Protein AF-0000000085160979 (afdb_homodimer)

Sequence (776 aa):
MARSNGIDQTEKARNAARIIRTIWKNPLISRYEIAERLHLERSTITHQVNRLLELGLITEISEGQAGPAGGRKPIHLAINKDYGYIIGIEMQVEAYSVVAVNLAGEVLQFKTAEKLITSEHFIKDVLEIAFTFAEEMGGTERLIGVGVGMGGIIDSERGIIHYSIPLHLTSPLDFMGAIAERTHIPFLVGNDANCCAWGELAFHKADGLKNFLFTLVQFRSGNVALQEYGGVGVGFGIVIDSKVYTGTNFTAGEFRSAYWTEGNRAQFSIPYEEIITVTRNPHVLERFTRELARNVALFVNTFNLNKVFIGGDIEACNLDVPAIFTEEIRHNWMYPSAPACESTYSTLGEKAVSYGAAGMLLYRIFTSSHLPVDLEGEQDPLVLALHLMARSNGIDQTEKARNAARIIRTIWKNPLISRYEIAERLHLERSTITHQVNRLLELGLITEISEGQAGPAGGRKPIHLAINKDYGYIIGIEMQVEAYSVVAVNLAGEVLQFKTAEKLITSEHFIKDVLEIAFTFAEEMGGTERLIGVGVGMGGIIDSERGIIHYSIPLHLTSPLDFMGAIAERTHIPFLVGNDANCCAWGELAFHKADGLKNFLFTLVQFRSGNVALQEYGGVGVGFGIVIDSKVYTGTNFTAGEFRSAYWTEGNRAQFSIPYEEIITVTRNPHVLERFTRELARNVALFVNTFNLNKVFIGGDIEACNLDVPAIFTEEIRHNWMYPSAPACESTYSTLGEKAVSYGAAGMLLYRIFTSSHLPVDLEGEQDPLVLALHL

Radius of gyration: 28.57 Å; Cα contacts (8 Å, |Δi|>4): 1666; chains: 2; bounding box: 74×73×89 Å

Solvent-accessible surface area (backbone atoms only — not comparable to full-atom values): 39588 Å² total; per-residue (Å²): 114,62,67,60,48,51,53,47,52,50,49,51,11,28,50,43,17,53,50,52,27,50,28,64,64,33,70,62,38,33,70,66,55,50,24,65,74,67,70,46,56,66,69,59,45,51,54,47,51,51,51,36,42,72,71,40,55,31,43,79,43,80,61,77,69,59,47,93,85,62,48,85,58,61,58,16,32,30,63,30,36,78,61,34,32,29,33,5,27,22,54,46,49,57,27,37,34,41,28,35,25,31,73,76,64,48,77,75,46,75,50,72,47,80,42,83,47,45,61,90,47,38,68,61,50,53,51,50,54,52,52,56,50,27,49,77,72,76,38,64,87,43,51,53,34,35,17,34,8,27,68,47,35,31,40,43,87,77,20,32,39,47,31,17,74,74,41,67,32,83,55,68,39,60,49,39,63,60,45,55,77,73,40,86,66,51,64,46,40,33,24,26,31,45,12,33,36,28,20,52,38,35,72,50,54,42,62,92,46,39,37,32,37,26,40,31,32,41,73,34,58,67,81,39,89,54,57,89,62,35,16,66,49,61,34,28,7,40,28,54,81,61,33,81,45,40,46,80,81,27,39,26,20,46,61,40,41,80,64,42,49,92,88,44,82,35,49,38,58,58,47,44,87,55,44,56,41,31,90,80,30,69,68,50,35,50,53,50,50,51,55,51,18,39,53,49,18,42,52,33,48,25,52,24,29,41,34,34,33,38,34,44,54,58,68,78,45,99,60,68,58,41,60,51,34,48,51,32,31,51,70,46,45,88,58,90,64,76,72,73,54,48,54,36,68,46,92,53,47,94,38,28,32,12,48,2,11,25,15,46,54,55,38,47,52,49,62,30,70,47,28,55,79,75,66,89,68,95,68,54,39,66,51,53,22,70,75,101,114,62,67,60,47,51,52,46,53,50,50,51,10,30,49,41,16,53,49,52,28,51,28,64,65,34,69,63,38,34,72,66,56,51,24,65,75,68,70,46,56,66,68,58,48,51,55,48,51,49,52,37,42,72,72,40,55,30,42,79,43,78,63,75,70,58,45,93,86,62,48,84,56,60,58,18,32,30,62,30,40,80,61,33,34,29,33,6,27,22,53,47,47,57,28,36,34,38,28,35,25,30,74,76,63,48,77,75,46,76,50,72,48,81,41,82,50,45,59,91,47,36,68,61,50,53,50,50,54,52,51,54,51,28,50,75,74,75,39,64,88,44,51,53,32,36,17,33,7,26,68,47,35,32,41,44,89,76,18,33,39,46,32,16,73,74,42,68,33,82,56,68,38,59,50,39,62,60,45,55,74,73,41,86,66,49,62,45,41,34,24,27,31,44,13,33,37,29,21,52,37,36,73,50,53,41,62,91,48,39,36,34,38,27,41,31,31,41,71,35,60,69,80,40,88,56,56,86,61,34,16,66,48,62,34,29,6,40,28,54,83,60,34,82,45,42,44,80,81,27,40,24,20,45,63,40,42,81,64,41,50,91,89,46,78,35,48,37,58,57,46,45,87,55,44,56,40,30,91,81,30,68,68,51,35,49,55,51,50,51,55,52,19,39,53,47,19,42,51,31,49,26,52,23,30,42,34,35,33,39,32,45,56,59,68,77,45,97,61,68,58,40,60,51,32,48,50,33,32,51,70,45,46,86,59,91,64,77,72,75,53,48,52,38,67,46,90,52,47,94,39,29,31,11,46,1,11,24,16,45,54,55,38,47,52,49,64,31,70,46,28,55,80,73,66,89,67,93,68,53,38,66,49,53,22,69,76,101

Secondary structure (DSSP, 8-state):
-HHHHHHHHHHHHHHHHHHHHHHHHSTTB-HHHHHHHHT--HHHHHHHHHHHHHTTSEEEEE-S---TT-PPPPEEEEE-TTS-EEEEEEE-SSEEEEEEEETT--EEEEEEEE----STTHHHHHHHHHHHHHHHTT-STTEEEEEEEESSEEETTTTEEEEBTTTTB-S-EEHHHHHHTT-SS-EEEEEHHHHHHHHHHHHTTTTT-SSEEEEEEEEE-TTSS-GGG-EEEEEEEEEETTEE---SSS-TT----TT--TT-SSSSSS-HHHHTTTTT-HHHHHHHHHHHHHHHHHHHHHTT--EEEEEEGGGGSSS-HHHHHHHHHHHH--SSSPP--EEEE-SSGGGHHHHHHHHHHHHHHHT-S------SSS--HHHHHHT-/-HHHHHHHHHHHHHHHHHHHHHHHHSTTB-HHHHHHHHT--HHHHHHHHHHHHHTTSEEEEE-S---TT-PPPPEEEEE-TTS-EEEEEEE-SSEEEEEEEETT--EEEEEEEE----STTHHHHHHHHHHHHHHHTT-STTEEEEEEEESSEEETTTTEEEEBTTTTB-S-EEHHHHHHTT-SS-EEEEEHHHHHHHHHHHHTTTTT-SSEEEEEEEEE-TTSS-GGG-EEEEEEEEEETTEEE--SSS-TT----TT--TT-SSSSSS-HHHHTTTTT-HHHHHHHHHHHHHHHHHHHHHTT--EEEEEEGGGGSSS-HHHHHHHHHHHH--SSSPP--EEEE-SSGGGHHHHHHHHHHHHHHHH-S------SSS--HHHHHHH-

pLDDT: mean 90.29, std 12.33, range [32.66, 98.81]

Foldseek 3Di:
DVVVVVVVLFVLQLVLLLQQLVCLLPPFAALVRSCVVVVHDSVSSVVSVVLCVVLVQKDWDQDDDQDPVNDDGGIGMHGNQVQAWEKFKEDFQFKIKIFIGTLNLDTDDIDIDTDHAAPVCNLVVVVVVVQVVQVVVVGCPRYQAYFYEYAAQADQVQGKGAGHPRRRDPHIDRNQVVNVVPDPGDYTYAYQQQLLLLLVCLNNSVVPAAWEKEKAKEAAACPPPPNLPHAIDIWIFTGHGSDTDLDDRRCHGPAAFPCPDPPASDSYVDHPVLRNCLQVDVVSVVVVLLSVLLRVLCVCQVVVGQEYEYAYPCVPGPDPSQVSSLVNNQVPHDDPDRRRHGYDYDPCYPCSRRSSRSSNLSSQQSNASGFSSPDDDDDNRSSVSSVD/DVVVVVVVLFVLQLLLLLQQLVCLLPPFAALVRSCVVVVHDSVSSVVSVVLCVVLQQKDWDQDDDQDPVRDDGGIGMHGNQVQAWEKFKEDFQFKIKIFIGTLNLHTDDIDIDTDHAAPVCNLVVVVVVVQVVQVVVVGCPRYQAYFYEYAAQADQVQGKGAGHPRRRDPHIDRNQVVNVVPDPGDYTYAYLQQLLLLLVCLNNVVVPPAWEKEKAKEADACPPPPNLPHAIDIWIFTGHGSHTDQDDRRCHGPAAFPCPDPPASDSYVDHPVLRNCLQVDVVSVVVVLLSVLLRVLCVCQVVVGQEYEYAYPCVPGPDPSQVSNLVNNQVPHDDPDRRRHGYDYDPCYPCSRRSSRSSNLSSQQSNASGFSSPDDDDDNRSSVSSVD

Organism: Gracilinema caldarium (strain ATCC 51460 / DSM 7334 / H1) (NCBI:txid744872)

Structure (mmCIF, N/CA/C/O backbone):
data_AF-0000000085160979-model_v1
#
loop_
_entity.id
_entity.type
_entity.pdbx_description
1 polymer 'ROK family protein'
#
loop_
_atom_site.group_PDB
_atom_site.id
_atom_site.type_symbol
_atom_site.label_atom_id
_atom_site.label_alt_id
_atom_site.label_comp_id
_atom_site.label_asym_id
_atom_site.label_entity_id
_atom_site.label_seq_id
_atom_site.pdbx_PDB_ins_code
_atom_site.Cartn_x
_atom_site.Cartn_y
_atom_site.Cartn_z
_atom_site.occupancy
_atom_site.B_iso_or_equiv
_atom_site.auth_seq_id
_atom_site.auth_comp_id
_atom_site.auth_asym_id
_atom_site.auth_atom_id
_atom_site.pdbx_PDB_model_num
ATOM 1 N N . MET A 1 1 ? 37.969 14.5 -11.617 1 32.66 1 MET A N 1
ATOM 2 C CA . MET A 1 1 ? 38 15.031 -10.258 1 32.66 1 MET A CA 1
ATOM 3 C C . MET A 1 1 ? 36.594 15.469 -9.82 1 32.66 1 MET A C 1
ATOM 5 O O . MET A 1 1 ? 36.25 15.406 -8.641 1 32.66 1 MET A O 1
ATOM 9 N N . ALA A 1 2 ? 35.812 15.867 -10.797 1 41.69 2 ALA A N 1
ATOM 10 C CA . ALA A 1 2 ? 34.469 16.422 -10.531 1 41.69 2 ALA A CA 1
ATOM 11 C C . ALA A 1 2 ? 33.469 15.312 -10.227 1 41.69 2 ALA A C 1
ATOM 13 O O . ALA A 1 2 ? 32.656 15.438 -9.305 1 41.69 2 ALA A O 1
ATOM 14 N N . ARG A 1 3 ? 33.531 14.289 -10.977 1 45.62 3 ARG A N 1
ATOM 15 C CA . ARG A 1 3 ? 32.625 13.164 -10.797 1 45.62 3 ARG A CA 1
ATOM 16 C C . ARG A 1 3 ? 32.844 12.477 -9.461 1 45.62 3 ARG A C 1
ATOM 18 O O . ARG A 1 3 ? 31.906 12.062 -8.789 1 45.62 3 ARG A O 1
ATOM 25 N N . SER A 1 4 ? 34.094 12.461 -9.18 1 47.88 4 SER A N 1
ATOM 26 C CA . SER A 1 4 ? 34.469 11.875 -7.898 1 47.88 4 SER A CA 1
ATOM 27 C C . SER A 1 4 ? 33.969 12.734 -6.734 1 47.88 4 SER A C 1
ATOM 29 O O . SER A 1 4 ? 33.5 12.203 -5.73 1 47.88 4 SER A O 1
ATOM 31 N N . ASN A 1 5 ? 33.969 14.078 -6.93 1 50.69 5 ASN A N 1
ATOM 32 C CA . ASN A 1 5 ? 33.531 15.008 -5.906 1 50.69 5 ASN A CA 1
ATOM 33 C C . ASN A 1 5 ? 32 14.945 -5.738 1 50.69 5 ASN A C 1
ATOM 35 O O . ASN A 1 5 ? 31.5 15.008 -4.617 1 50.69 5 ASN A O 1
ATOM 39 N N . GLY A 1 6 ? 31.375 14.82 -6.844 1 53.28 6 GLY A N 1
ATOM 40 C CA . GLY A 1 6 ? 29.922 14.703 -6.848 1 53.28 6 GLY A CA 1
ATOM 41 C C . GLY A 1 6 ? 29.422 13.438 -6.172 1 53.28 6 GLY A C 1
ATOM 42 O O . GLY A 1 6 ? 28.469 13.469 -5.387 1 53.28 6 GLY A O 1
ATOM 43 N N . ILE A 1 7 ? 30.141 12.453 -6.461 1 57.66 7 ILE A N 1
ATOM 44 C CA . ILE A 1 7 ? 29.797 11.164 -5.863 1 57.66 7 ILE A CA 1
ATOM 45 C C . ILE A 1 7 ? 30.047 11.219 -4.355 1 57.66 7 ILE A C 1
ATOM 47 O O . ILE A 1 7 ? 29.234 10.711 -3.572 1 57.66 7 ILE A O 1
ATOM 51 N N . ASP A 1 8 ? 31.078 11.953 -4.031 1 70.56 8 ASP A N 1
ATOM 52 C CA . ASP A 1 8 ? 31.422 12.062 -2.619 1 70.56 8 ASP A CA 1
ATOM 53 C C . ASP A 1 8 ? 30.391 12.883 -1.855 1 70.56 8 ASP A C 1
ATOM 55 O O . ASP A 1 8 ? 29.953 12.492 -0.769 1 70.56 8 ASP A O 1
ATOM 59 N N . GLN A 1 9 ? 29.938 14 -2.445 1 76.31 9 GLN A N 1
ATOM 60 C CA . GLN A 1 9 ? 28.938 14.844 -1.805 1 76.31 9 GLN A CA 1
ATOM 61 C C . GLN A 1 9 ? 27.609 14.109 -1.643 1 76.31 9 GLN A C 1
ATOM 63 O O . GLN A 1 9 ? 26.922 14.258 -0.625 1 76.31 9 GLN A O 1
ATOM 68 N N . THR A 1 10 ? 27.375 13.344 -2.588 1 81.44 10 THR A N 1
ATOM 69 C CA . THR A 1 10 ? 26.125 12.586 -2.557 1 81.44 10 THR A CA 1
ATOM 70 C C . THR A 1 10 ? 26.172 11.531 -1.455 1 81.44 10 THR A C 1
ATOM 72 O O . THR A 1 10 ? 25.188 11.336 -0.738 1 81.44 10 THR A O 1
ATOM 75 N N . GLU A 1 11 ? 27.297 10.984 -1.312 1 86.19 11 GLU A N 1
ATOM 76 C CA . GLU A 1 11 ? 27.453 9.961 -0.276 1 86.19 11 GLU A CA 1
ATOM 77 C C . GLU A 1 11 ? 27.375 10.578 1.118 1 86.19 11 GLU A C 1
ATOM 79 O O . GLU A 1 11 ? 26.766 10 2.025 1 86.19 11 GLU A O 1
ATOM 84 N N . LYS A 1 12 ? 28.016 11.758 1.251 1 88.38 12 LYS A N 1
ATOM 85 C CA . LYS A 1 12 ? 27.953 12.469 2.527 1 88.38 12 LYS A CA 1
ATOM 86 C C . LYS A 1 12 ? 26.531 12.859 2.883 1 88.38 12 LYS A C 1
ATOM 88 O O . LYS A 1 12 ? 26.109 12.711 4.031 1 88.38 12 LYS A O 1
ATOM 93 N N . ALA A 1 13 ? 25.828 13.344 1.899 1 91.44 13 ALA A N 1
ATOM 94 C CA . ALA A 1 13 ? 24.438 13.742 2.111 1 91.44 13 ALA A CA 1
ATOM 95 C C . ALA A 1 13 ? 23.578 12.539 2.494 1 91.44 13 ALA A C 1
ATOM 97 O O . ALA A 1 13 ? 22.688 12.648 3.352 1 91.44 13 ALA A O 1
ATOM 98 N N . ARG A 1 14 ? 23.844 11.477 1.902 1 91.94 14 ARG A N 1
ATOM 99 C CA . ARG A 1 14 ? 23.109 10.258 2.201 1 91.94 14 ARG A CA 1
ATOM 100 C C . ARG A 1 14 ? 23.391 9.773 3.619 1 91.94 14 ARG A C 1
ATOM 102 O O . ARG A 1 14 ? 22.469 9.414 4.355 1 91.94 14 ARG A O 1
ATOM 109 N N . ASN A 1 15 ? 24.625 9.781 3.953 1 92.81 15 ASN A N 1
ATOM 110 C CA . ASN A 1 15 ? 25 9.352 5.293 1 92.81 15 ASN A CA 1
ATOM 111 C C . ASN A 1 15 ? 24.438 10.281 6.363 1 92.81 15 ASN A C 1
ATOM 113 O O . ASN A 1 15 ? 23.938 9.82 7.391 1 92.81 15 ASN A O 1
ATOM 117 N N . ALA A 1 16 ? 24.5 11.578 6.074 1 94.12 16 ALA A N 1
ATOM 118 C CA . ALA A 1 16 ? 23.953 12.555 7.012 1 94.12 16 ALA A CA 1
ATOM 119 C C . ALA A 1 16 ? 22.453 12.312 7.23 1 94.12 16 ALA A C 1
ATOM 121 O O . ALA A 1 16 ? 21.969 12.367 8.367 1 94.12 16 ALA A O 1
ATOM 122 N N . ALA A 1 17 ? 21.797 12.039 6.168 1 94.38 17 ALA A N 1
ATOM 123 C CA . ALA A 1 17 ? 20.359 11.773 6.242 1 94.38 17 ALA A CA 1
ATOM 124 C C . ALA A 1 17 ? 20.062 10.539 7.09 1 94.38 17 ALA A C 1
ATOM 126 O O . ALA A 1 17 ? 19.172 10.555 7.934 1 94.38 17 ALA A O 1
ATOM 127 N N . ARG A 1 18 ? 20.812 9.523 6.926 1 95.44 18 ARG A N 1
ATOM 128 C CA . ARG A 1 18 ? 20.625 8.281 7.68 1 95.44 18 ARG A CA 1
ATOM 129 C C . ARG A 1 18 ? 20.938 8.492 9.156 1 95.44 18 ARG A C 1
ATOM 131 O O . ARG A 1 18 ? 20.234 7.969 10.023 1 95.44 18 ARG A O 1
ATOM 138 N N . ILE A 1 19 ? 21.969 9.219 9.383 1 95.62 19 ILE A N 1
ATOM 139 C CA . ILE A 1 19 ? 22.422 9.438 10.758 1 95.62 19 ILE A CA 1
ATOM 140 C C . ILE A 1 19 ? 21.375 10.266 11.508 1 95.62 19 ILE A C 1
ATOM 142 O O . ILE A 1 19 ? 20.969 9.906 12.617 1 95.62 19 ILE A O 1
ATOM 146 N N . ILE A 1 20 ? 20.938 11.344 10.922 1 94.94 20 ILE A N 1
ATOM 147 C CA . ILE A 1 20 ? 20.016 12.219 11.625 1 94.94 20 ILE A CA 1
ATOM 148 C C . ILE A 1 20 ? 18.688 11.492 11.844 1 94.94 20 ILE A C 1
ATOM 150 O O . ILE A 1 20 ? 18.031 11.688 12.867 1 94.94 20 ILE A O 1
ATOM 154 N N . ARG A 1 21 ? 18.234 10.703 10.898 1 94.5 21 ARG A N 1
ATOM 155 C CA . ARG A 1 21 ? 17.031 9.891 11.062 1 94.5 21 ARG A CA 1
ATOM 156 C C . ARG A 1 21 ? 17.188 8.938 12.242 1 94.5 21 ARG A C 1
ATOM 158 O O . ARG A 1 21 ? 16.25 8.758 13.031 1 94.5 21 ARG A O 1
ATOM 165 N N . THR A 1 22 ? 18.359 8.305 12.328 1 95.25 22 THR A N 1
ATOM 166 C CA . THR A 1 22 ? 18.625 7.375 13.422 1 95.25 22 THR A CA 1
ATOM 167 C C . THR A 1 22 ? 18.562 8.086 14.766 1 95.25 22 THR A C 1
ATOM 169 O O . THR A 1 22 ? 17.984 7.566 15.719 1 95.25 22 THR A O 1
ATOM 172 N N . ILE A 1 23 ? 19.125 9.273 14.805 1 94.75 23 ILE A N 1
ATOM 173 C CA . ILE A 1 23 ? 19.109 10.055 16.031 1 94.75 23 ILE A CA 1
ATOM 174 C C . ILE A 1 23 ? 17.672 10.453 16.375 1 94.75 23 ILE A C 1
ATOM 176 O O . ILE A 1 23 ? 17.25 10.391 17.531 1 94.75 23 ILE A O 1
ATOM 180 N N . TRP A 1 24 ? 16.922 10.859 15.344 1 93.69 24 TRP A N 1
ATOM 181 C CA . TRP A 1 24 ? 15.531 11.258 15.508 1 93.69 24 TRP A CA 1
ATOM 182 C C . TRP A 1 24 ? 14.711 10.117 16.094 1 93.69 24 TRP A C 1
ATOM 184 O O . TRP A 1 24 ? 13.922 10.32 17.016 1 93.69 24 TRP A O 1
ATOM 194 N N . LYS A 1 25 ? 14.898 8.953 15.641 1 92.88 25 LYS A N 1
ATOM 195 C CA . LYS A 1 25 ? 14.125 7.785 16.062 1 92.88 25 LYS A CA 1
ATOM 196 C C . LYS A 1 25 ? 14.586 7.277 17.422 1 92.88 25 LYS A C 1
ATOM 198 O O . LYS A 1 25 ? 13.836 6.586 18.125 1 92.88 25 LYS A O 1
ATOM 203 N N . ASN A 1 26 ? 15.867 7.539 17.719 1 91.88 26 ASN A N 1
ATOM 204 C CA . ASN A 1 26 ? 16.469 7.035 18.953 1 91.88 26 ASN A CA 1
ATOM 205 C C . ASN A 1 26 ? 17.109 8.156 19.75 1 91.88 26 ASN A C 1
ATOM 207 O O . ASN A 1 26 ? 18.344 8.258 19.812 1 91.88 26 ASN A O 1
ATOM 211 N N . PRO A 1 27 ? 16.25 8.805 20.453 1 87.62 27 PRO A N 1
ATOM 212 C CA . PRO A 1 27 ? 16.859 9.867 21.25 1 87.62 27 PRO A CA 1
ATOM 213 C C . PRO A 1 27 ? 17.844 9.328 22.281 1 87.62 27 PRO A C 1
ATOM 215 O O . PRO A 1 27 ? 17.625 8.258 22.859 1 87.62 27 PRO A O 1
ATOM 218 N N . LEU A 1 28 ? 19.031 10.008 22.516 1 89.19 28 LEU A N 1
ATOM 219 C CA . LEU A 1 28 ? 20.078 9.695 23.484 1 89.19 28 LEU A CA 1
ATOM 220 C C . LEU A 1 28 ? 20.938 8.523 23 1 89.19 28 LEU A C 1
ATOM 222 O O . LEU A 1 28 ? 21.438 7.746 23.812 1 89.19 28 LEU A O 1
ATOM 226 N N . ILE A 1 29 ? 21.078 8.391 21.719 1 93.38 29 ILE A N 1
ATOM 227 C CA . ILE A 1 29 ? 21.891 7.348 21.094 1 93.38 29 ILE A CA 1
ATOM 228 C C . ILE A 1 29 ? 23.344 7.805 21.031 1 93.38 29 ILE A C 1
ATOM 230 O O . ILE A 1 29 ? 23.625 8.992 20.875 1 93.38 29 ILE A O 1
ATOM 234 N N . SER A 1 30 ? 24.266 6.848 21.188 1 94 30 SER A N 1
ATOM 235 C CA . SER A 1 30 ? 25.688 7.16 21.125 1 94 30 SER A CA 1
ATOM 236 C C . SER A 1 30 ? 26.219 7.02 19.688 1 94 30 SER A C 1
ATOM 238 O O . SER A 1 30 ? 25.562 6.391 18.844 1 94 30 SER A O 1
ATOM 240 N N . ARG A 1 31 ? 27.406 7.645 19.469 1 94.38 31 ARG A N 1
ATOM 241 C CA . ARG A 1 31 ? 28.078 7.477 18.188 1 94.38 31 ARG A CA 1
ATOM 242 C C . ARG A 1 31 ? 28.328 6.004 17.891 1 94.38 31 ARG A C 1
ATOM 244 O O . ARG A 1 31 ? 28.172 5.562 16.75 1 94.38 31 ARG A O 1
ATOM 251 N N . TYR A 1 32 ? 28.672 5.312 18.922 1 93.12 32 TYR A N 1
ATOM 252 C CA . TYR A 1 32 ? 28.953 3.891 18.781 1 93.12 32 TYR A CA 1
ATOM 253 C C . TYR A 1 32 ? 27.734 3.127 18.312 1 93.12 32 TYR A C 1
ATOM 255 O O . TYR A 1 32 ? 27.797 2.332 17.375 1 93.12 32 TYR A O 1
ATOM 263 N N . GLU A 1 33 ? 26.656 3.361 18.922 1 94.75 33 GLU A N 1
ATOM 264 C CA . GLU A 1 33 ? 25.422 2.682 18.562 1 94.75 33 GLU A CA 1
ATOM 265 C C . GLU A 1 33 ? 24.984 3.021 17.141 1 94.75 33 GLU A C 1
ATOM 267 O O . GLU A 1 33 ? 24.469 2.166 16.422 1 94.75 33 GLU A O 1
ATOM 272 N N . ILE A 1 34 ? 25.125 4.227 16.734 1 96.12 34 ILE A N 1
ATOM 273 C CA . ILE A 1 34 ? 24.766 4.645 15.375 1 96.12 34 ILE A CA 1
ATOM 274 C C . ILE A 1 34 ? 25.609 3.879 14.359 1 96.12 34 ILE A C 1
ATOM 276 O O . ILE A 1 34 ? 25.094 3.387 13.359 1 96.12 34 ILE A O 1
ATOM 280 N N . ALA A 1 35 ? 26.906 3.797 14.617 1 94.69 35 ALA A N 1
ATOM 281 C CA . ALA A 1 35 ? 27.812 3.064 13.742 1 94.69 35 ALA A CA 1
ATOM 282 C C . ALA A 1 35 ? 27.375 1.609 13.594 1 94.69 35 ALA A C 1
ATOM 284 O O . ALA A 1 35 ? 27.375 1.066 12.484 1 94.69 35 ALA A O 1
ATOM 285 N N . GLU A 1 36 ? 27.016 1.03 14.68 1 94.44 36 GLU A N 1
ATOM 286 C CA . GLU A 1 36 ? 26.562 -0.361 14.68 1 94.44 36 GLU A CA 1
ATOM 287 C C . GLU A 1 36 ? 25.281 -0.531 13.875 1 94.44 36 GLU A C 1
ATOM 289 O O . GLU A 1 36 ? 25.156 -1.459 13.078 1 94.44 36 GLU A O 1
ATOM 294 N N . ARG A 1 37 ? 24.375 0.345 14.016 1 94.06 37 ARG A N 1
ATOM 295 C CA . ARG A 1 37 ? 23.062 0.239 13.383 1 94.06 37 ARG A CA 1
ATOM 296 C C . ARG A 1 37 ? 23.156 0.485 11.883 1 94.06 37 ARG A C 1
ATOM 298 O O . ARG A 1 37 ? 22.438 -0.147 11.094 1 94.06 37 ARG A O 1
ATOM 305 N N . LEU A 1 38 ? 23.984 1.373 11.516 1 94.88 38 LEU A N 1
ATOM 306 C CA . LEU A 1 38 ? 24.047 1.769 10.117 1 94.88 38 LEU A CA 1
ATOM 307 C C . LEU A 1 38 ? 25.172 1.021 9.391 1 94.88 38 LEU A C 1
ATOM 309 O O . LEU A 1 38 ? 25.312 1.146 8.172 1 94.88 38 LEU A O 1
ATOM 313 N N . HIS A 1 39 ? 25.969 0.292 10.156 1 92.62 39 HIS A N 1
ATOM 314 C CA . HIS A 1 39 ? 27.109 -0.441 9.594 1 92.62 39 HIS A CA 1
ATOM 315 C C . HIS A 1 39 ? 28.047 0.491 8.836 1 92.62 39 HIS A C 1
ATOM 317 O O . HIS A 1 39 ? 28.406 0.217 7.688 1 92.62 39 HIS A O 1
ATOM 323 N N . LEU A 1 40 ? 28.328 1.589 9.438 1 91.69 40 LEU A N 1
ATOM 324 C CA . LEU A 1 40 ? 29.281 2.562 8.906 1 91.69 40 LEU A CA 1
ATOM 325 C C . LEU A 1 40 ? 30.562 2.57 9.719 1 91.69 40 LEU A C 1
ATOM 327 O O . LEU A 1 40 ? 30.562 2.203 10.898 1 91.69 40 LEU A O 1
ATOM 331 N N . GLU A 1 41 ? 31.594 2.969 9.055 1 92.75 41 GLU A N 1
ATOM 332 C CA . GLU A 1 41 ? 32.875 3.076 9.742 1 92.75 41 GLU A CA 1
ATOM 333 C C . GLU A 1 41 ? 32.844 4.184 10.789 1 92.75 41 GLU A C 1
ATOM 335 O O . GLU A 1 41 ? 32.219 5.227 10.586 1 92.75 41 GLU A O 1
ATOM 340 N N . ARG A 1 42 ? 33.625 3.955 11.883 1 92.06 42 ARG A N 1
ATOM 341 C CA . ARG A 1 42 ? 33.688 4.902 12.992 1 92.06 42 ARG A CA 1
ATOM 342 C C . ARG A 1 42 ? 34.156 6.27 12.523 1 92.06 42 ARG A C 1
ATOM 344 O O . ARG A 1 42 ? 33.656 7.301 12.992 1 92.06 42 ARG A O 1
ATOM 351 N N . SER A 1 43 ? 35.094 6.297 11.664 1 93 43 SER A N 1
ATOM 352 C CA . SER A 1 43 ? 35.625 7.562 11.156 1 93 43 SER A CA 1
ATOM 353 C C . SER A 1 43 ? 34.531 8.352 10.414 1 93 43 SER A C 1
ATOM 355 O O . SER A 1 43 ? 34.438 9.57 10.578 1 93 43 SER A O 1
ATOM 357 N N . THR A 1 44 ? 33.719 7.664 9.625 1 92.69 44 THR A N 1
ATOM 358 C CA . THR A 1 44 ? 32.625 8.281 8.891 1 92.69 44 THR A CA 1
ATOM 359 C C . THR A 1 44 ? 31.578 8.867 9.844 1 92.69 44 THR A C 1
ATOM 361 O O . THR A 1 44 ? 31.125 10 9.664 1 92.69 44 THR A O 1
ATOM 364 N N . ILE A 1 45 ? 31.312 8.102 10.891 1 95.69 45 ILE A N 1
ATOM 365 C CA . ILE A 1 45 ? 30.344 8.547 11.883 1 95.69 45 ILE A CA 1
ATOM 366 C C . ILE A 1 45 ? 30.859 9.797 12.586 1 95.69 45 ILE A C 1
ATOM 368 O O . ILE A 1 45 ? 30.125 10.781 12.742 1 95.69 45 ILE A O 1
ATOM 372 N N . THR A 1 46 ? 32.062 9.734 12.945 1 94.38 46 THR A N 1
ATOM 373 C CA . THR A 1 46 ? 32.656 10.867 13.664 1 94.38 46 THR A CA 1
ATOM 374 C C . THR A 1 46 ? 32.625 12.125 12.805 1 94.38 46 THR A C 1
ATOM 376 O O . THR A 1 46 ? 32.188 13.188 13.266 1 94.38 46 THR A O 1
ATOM 379 N N . HIS A 1 47 ? 32.969 11.992 11.609 1 94.38 47 HIS A N 1
ATOM 380 C CA . HIS A 1 47 ? 33.031 13.141 10.703 1 94.38 47 HIS A CA 1
ATOM 381 C C . HIS A 1 47 ? 31.625 13.695 10.469 1 94.38 47 HIS A C 1
ATOM 383 O O . HIS A 1 47 ? 31.406 14.906 10.531 1 94.38 47 HIS A O 1
ATOM 389 N N . GLN A 1 48 ? 30.719 12.859 10.227 1 95 48 GLN A N 1
ATOM 390 C CA . GLN A 1 48 ? 29.359 13.281 9.891 1 95 48 GLN A CA 1
ATOM 391 C C . GLN A 1 48 ? 28.641 13.844 11.117 1 95 48 GLN A C 1
ATOM 393 O O . GLN A 1 48 ? 27.906 14.836 11.016 1 95 48 GLN A O 1
ATOM 398 N N . VAL A 1 49 ? 28.844 13.227 12.195 1 96.25 49 VAL A N 1
ATOM 399 C CA . VAL A 1 49 ? 28.25 13.719 13.43 1 96.25 49 VAL A CA 1
ATOM 400 C C . VAL A 1 49 ? 28.797 15.102 13.766 1 96.25 49 VAL A C 1
ATOM 402 O O . VAL A 1 49 ? 28.047 16 14.133 1 96.25 49 VAL A O 1
ATOM 405 N N . ASN A 1 50 ? 30.078 15.258 13.617 1 95.88 50 ASN A N 1
ATOM 406 C CA . ASN A 1 50 ? 30.672 16.562 13.875 1 95.88 50 ASN A CA 1
ATOM 407 C C . ASN A 1 50 ? 30.109 17.625 12.945 1 95.88 50 ASN A C 1
ATOM 409 O O . ASN A 1 50 ? 29.891 18.766 13.367 1 95.88 50 ASN A O 1
ATOM 413 N N . ARG A 1 51 ? 29.922 17.25 11.758 1 94.56 51 ARG A N 1
ATOM 414 C CA . ARG A 1 51 ? 29.344 18.188 10.805 1 94.56 51 ARG A CA 1
ATOM 415 C C . ARG A 1 51 ? 27.938 18.594 11.219 1 94.56 51 ARG A C 1
ATOM 417 O O . ARG A 1 51 ? 27.594 19.781 11.172 1 94.56 51 ARG A O 1
ATOM 424 N N . LEU A 1 52 ? 27.125 17.672 11.656 1 95.94 52 LEU A N 1
ATOM 425 C CA . LEU A 1 52 ? 25.766 17.922 12.094 1 95.94 52 LEU A CA 1
ATOM 426 C C . LEU A 1 52 ? 25.75 18.797 13.352 1 95.94 52 LEU A C 1
ATOM 428 O O . LEU A 1 52 ? 24.875 19.641 13.516 1 95.94 52 LEU A O 1
ATOM 432 N N . LEU A 1 53 ? 26.75 18.578 14.188 1 96.06 53 LEU A N 1
ATOM 433 C CA . LEU A 1 53 ? 26.922 19.391 15.383 1 96.06 53 LEU A CA 1
ATOM 434 C C . LEU A 1 53 ? 27.297 20.828 15.023 1 96.06 53 LEU A C 1
ATOM 436 O O . LEU A 1 53 ? 26.734 21.766 15.578 1 96.06 53 LEU A O 1
ATOM 440 N N . GLU A 1 54 ? 28.172 20.938 14.094 1 94.81 54 GLU A N 1
ATOM 441 C CA . GLU A 1 54 ? 28.609 22.266 13.641 1 94.81 54 GLU A CA 1
ATOM 442 C C . GLU A 1 54 ? 27.453 23.062 13.039 1 94.81 54 GLU A C 1
ATOM 444 O O . GLU A 1 54 ? 27.375 24.266 13.227 1 94.81 54 GLU A O 1
ATOM 449 N N . LEU A 1 55 ? 26.609 22.359 12.398 1 93.75 55 LEU A N 1
ATOM 450 C CA . LEU A 1 55 ? 25.469 23 11.75 1 93.75 55 LEU A CA 1
ATOM 451 C C . LEU A 1 55 ? 24.375 23.297 12.758 1 93.75 55 LEU A C 1
ATOM 453 O O . LEU A 1 55 ? 23.406 24 12.445 1 93.75 55 LEU A O 1
ATOM 457 N N . GLY A 1 56 ? 24.469 22.703 13.969 1 95.19 56 GLY A N 1
ATOM 458 C CA . GLY A 1 56 ? 23.484 22.938 15.016 1 95.19 56 GLY A CA 1
ATOM 459 C C . GLY A 1 56 ? 22.25 22.047 14.883 1 95.19 56 GLY A C 1
ATOM 460 O O . GLY A 1 56 ? 21.25 22.266 15.562 1 95.19 56 GLY A O 1
ATOM 461 N N . LEU A 1 57 ? 22.266 21.047 14.055 1 95.75 57 LEU A N 1
ATOM 462 C CA . LEU A 1 57 ? 21.125 20.188 13.805 1 95.75 57 LEU A CA 1
ATOM 463 C C . LEU A 1 57 ? 20.938 19.188 14.945 1 95.75 57 LEU A C 1
ATOM 465 O O . LEU A 1 57 ? 19.812 18.734 15.203 1 95.75 57 LEU A O 1
ATOM 469 N N . ILE A 1 58 ? 22.047 18.797 15.531 1 96.62 58 ILE A N 1
ATOM 470 C CA . ILE A 1 58 ? 22 17.891 16.672 1 96.62 58 ILE A CA 1
ATOM 471 C C . ILE A 1 58 ? 22.797 18.484 17.828 1 96.62 58 ILE A C 1
ATOM 473 O O . ILE A 1 58 ? 23.516 19.469 17.656 1 96.62 58 ILE A O 1
ATOM 477 N N . THR A 1 59 ? 22.625 17.922 19.016 1 95.5 59 THR A N 1
ATOM 478 C CA . THR A 1 59 ? 23.328 18.359 20.219 1 95.5 59 THR A CA 1
ATOM 479 C C . THR A 1 59 ? 23.844 17.156 21.016 1 95.5 59 THR A C 1
ATOM 481 O O . THR A 1 59 ? 23.328 16.031 20.844 1 95.5 59 THR A O 1
ATOM 484 N N . GLU A 1 60 ? 24.828 17.344 21.766 1 94.25 60 GLU A N 1
ATOM 485 C CA . GLU A 1 60 ? 25.359 16.344 22.688 1 94.25 60 GLU A CA 1
ATOM 486 C C . GLU A 1 60 ? 24.75 16.5 24.078 1 94.25 60 GLU A C 1
ATOM 488 O O . GLU A 1 60 ? 24.609 17.625 24.578 1 94.25 60 GLU A O 1
ATOM 493 N N . ILE A 1 61 ? 24.203 15.438 24.516 1 88.44 61 ILE A N 1
ATOM 494 C CA . ILE A 1 61 ? 23.656 15.414 25.875 1 88.44 61 ILE A CA 1
ATOM 495 C C . ILE A 1 61 ? 24.531 14.547 26.766 1 88.44 61 ILE A C 1
ATOM 497 O O . ILE A 1 61 ? 24.781 13.383 26.453 1 88.44 61 ILE A O 1
ATOM 501 N N . SER A 1 62 ? 25.219 15.055 27.719 1 76.44 62 SER A N 1
ATOM 502 C CA . SER A 1 62 ? 26.062 14.32 28.641 1 76.44 62 SER A CA 1
ATOM 503 C C . SER A 1 62 ? 25.266 13.773 29.828 1 76.44 62 SER A C 1
ATOM 505 O O . SER A 1 62 ? 24.547 14.523 30.484 1 76.44 62 SER A O 1
ATOM 507 N N . GLU A 1 63 ? 24.594 12.57 29.594 1 60.06 63 GLU A N 1
ATOM 508 C CA . GLU A 1 63 ? 23.891 12.039 30.766 1 60.06 63 GLU A CA 1
ATOM 509 C C . GLU A 1 63 ? 24.75 11.039 31.531 1 60.06 63 GLU A C 1
ATOM 511 O O . GLU A 1 63 ? 25.453 10.227 30.922 1 60.06 63 GLU A O 1
ATOM 516 N N . GLY A 1 64 ? 24.766 11.195 33.031 1 56.53 64 GLY A N 1
ATOM 517 C CA . GLY A 1 64 ? 25.156 10.242 34.062 1 56.53 64 GLY A CA 1
ATOM 518 C C . GLY A 1 64 ? 26.406 10.672 34.844 1 56.53 64 GLY A C 1
ATOM 519 O O . GLY A 1 64 ? 26.969 11.734 34.562 1 56.53 64 GLY A O 1
ATOM 520 N N . GLN A 1 65 ? 26.438 10.312 36.188 1 51.41 65 GLN A N 1
ATOM 521 C CA . GLN A 1 65 ? 27.547 10.398 37.094 1 51.41 65 GLN A CA 1
ATOM 522 C C . GLN A 1 65 ? 28.734 9.57 36.625 1 51.41 65 GLN A C 1
ATOM 524 O O . GLN A 1 65 ? 28.562 8.586 35.906 1 51.41 65 GLN A O 1
ATOM 529 N N . ALA A 1 66 ? 29.906 10.273 36.719 1 48.66 66 ALA A N 1
ATOM 530 C CA . ALA A 1 66 ? 31.109 9.453 36.5 1 48.66 66 ALA A CA 1
ATOM 531 C C . ALA A 1 66 ? 30.938 8.078 37.125 1 48.66 66 ALA A C 1
ATOM 533 O O . ALA A 1 66 ? 30.391 7.953 38.219 1 48.66 66 ALA A O 1
ATOM 534 N N . GLY A 1 67 ? 30.875 7.113 36.25 1 46.47 67 GLY A N 1
ATOM 535 C CA . GLY A 1 67 ? 30.875 5.832 36.938 1 46.47 67 GLY A CA 1
ATOM 536 C C . GLY A 1 67 ? 31.875 5.785 38.094 1 46.47 67 GLY A C 1
ATOM 537 O O . GLY A 1 67 ? 32.719 6.66 38.219 1 46.47 67 GLY A O 1
ATOM 538 N N . PRO A 1 68 ? 31.625 4.934 39.125 1 47.59 68 PRO A N 1
ATOM 539 C CA . PRO A 1 68 ? 32.562 4.824 40.25 1 47.59 68 PRO A CA 1
ATOM 540 C C . PRO A 1 68 ? 34.031 4.801 39.812 1 47.59 68 PRO A C 1
ATOM 542 O O . PRO A 1 68 ? 34.906 5.121 40.594 1 47.59 68 PRO A O 1
ATOM 545 N N . ALA A 1 69 ? 34.219 4.055 38.719 1 49.75 69 ALA A N 1
ATOM 546 C CA . ALA A 1 69 ? 35.656 3.912 38.375 1 49.75 69 ALA A CA 1
ATOM 547 C C . ALA A 1 69 ? 36.188 5.148 37.656 1 49.75 69 ALA A C 1
ATOM 549 O O . ALA A 1 69 ? 37.344 5.176 37.219 1 49.75 69 ALA A O 1
ATOM 550 N N . GLY A 1 70 ? 35.531 6.195 37.594 1 50.22 70 GLY A N 1
ATOM 551 C CA . GLY A 1 70 ? 36 7.461 37.062 1 50.22 70 GLY A CA 1
ATOM 552 C C . GLY A 1 70 ? 35.875 7.551 35.562 1 50.22 70 GLY A C 1
ATOM 553 O O . GLY A 1 70 ? 36.469 8.43 34.938 1 50.22 70 GLY A O 1
ATOM 554 N N . GLY A 1 71 ? 35.375 6.559 34.844 1 52.53 71 GLY A N 1
ATOM 555 C CA . GLY A 1 71 ? 35.531 6.547 33.406 1 52.53 71 GLY A CA 1
ATOM 556 C C . GLY A 1 71 ? 34.688 7.609 32.719 1 52.53 71 GLY A C 1
ATOM 557 O O . GLY A 1 71 ? 33.875 8.281 33.344 1 52.53 71 GLY A O 1
ATOM 558 N N . ARG A 1 72 ? 35.094 7.984 31.516 1 56.97 72 ARG A N 1
ATOM 559 C CA . ARG A 1 72 ? 34.469 9.016 30.672 1 56.97 72 ARG A CA 1
ATOM 560 C C . ARG A 1 72 ? 32.969 8.805 30.562 1 56.97 72 ARG A C 1
ATOM 562 O O . ARG A 1 72 ? 32.5 7.684 30.328 1 56.97 72 ARG A O 1
ATOM 569 N N . LYS A 1 73 ? 32.125 9.742 30.938 1 63.06 73 LYS A N 1
ATOM 570 C CA . LYS A 1 73 ? 30.672 9.758 30.828 1 63.06 73 LYS A CA 1
ATOM 571 C C . LYS A 1 73 ? 30.234 9.57 29.375 1 63.06 73 LYS A C 1
ATOM 573 O O . LYS A 1 73 ? 30.781 10.203 28.469 1 63.06 73 LYS A O 1
ATOM 578 N N . PRO A 1 74 ? 29.375 8.531 29.047 1 74.88 74 PRO A N 1
ATOM 579 C CA . PRO A 1 74 ? 28.938 8.352 27.656 1 74.88 74 PRO A CA 1
ATOM 580 C C . PRO A 1 74 ? 28.219 9.578 27.094 1 74.88 74 PRO A C 1
ATOM 582 O O . PRO A 1 74 ? 27.469 10.242 27.828 1 74.88 74 PRO A O 1
ATOM 585 N N . ILE A 1 75 ? 28.641 10.125 25.984 1 88.25 75 ILE A N 1
ATOM 586 C CA . ILE A 1 75 ? 28.031 11.25 25.297 1 88.25 75 ILE A CA 1
ATOM 587 C C . ILE A 1 75 ? 26.922 10.742 24.359 1 88.25 75 ILE A C 1
ATOM 589 O O . ILE A 1 75 ? 27.172 9.875 23.516 1 88.25 75 ILE A O 1
ATOM 593 N N . HIS A 1 76 ? 25.656 11.227 24.656 1 94.19 76 HIS A N 1
ATOM 594 C CA . HIS A 1 76 ? 24.531 10.875 23.812 1 94.19 76 HIS A CA 1
ATOM 595 C C . HIS A 1 76 ? 24.172 12.008 22.859 1 94.19 76 HIS A C 1
ATOM 597 O O . HIS A 1 76 ? 24.562 13.156 23.094 1 94.19 76 HIS A O 1
ATOM 603 N N . LEU A 1 77 ? 23.594 11.656 21.75 1 95.62 77 LEU A N 1
ATOM 604 C CA . LEU A 1 77 ? 23.203 12.617 20.734 1 95.62 77 LEU A CA 1
ATOM 605 C C . LEU A 1 77 ? 21.672 12.758 20.672 1 95.62 77 LEU A C 1
ATOM 607 O O . LEU A 1 77 ? 20.953 11.781 20.891 1 95.62 77 LEU A O 1
ATOM 611 N N . ALA A 1 78 ? 21.203 14 20.422 1 95.5 78 ALA A N 1
ATOM 612 C CA . ALA A 1 78 ? 19.781 14.289 20.219 1 95.5 78 ALA A CA 1
ATOM 613 C C . ALA A 1 78 ? 19.594 15.352 19.141 1 95.5 78 ALA A C 1
ATOM 615 O O . ALA A 1 78 ? 20.516 16.109 18.844 1 95.5 78 ALA A O 1
ATOM 616 N N . ILE A 1 79 ? 18.391 15.32 18.594 1 95.81 79 ILE A N 1
ATOM 617 C CA . ILE A 1 79 ? 18.031 16.422 17.703 1 95.81 79 ILE A CA 1
ATOM 618 C C . ILE A 1 79 ? 18.016 17.734 18.469 1 95.81 79 ILE A C 1
ATOM 620 O O . ILE A 1 79 ? 17.516 17.797 19.594 1 95.81 79 ILE A O 1
ATOM 624 N N . ASN A 1 80 ? 18.625 18.75 17.859 1 96.5 80 ASN A N 1
ATOM 625 C CA . ASN A 1 80 ? 18.438 20.094 18.422 1 96.5 80 ASN A CA 1
ATOM 626 C C . ASN A 1 80 ? 17.016 20.594 18.203 1 96.5 80 ASN A C 1
ATOM 628 O O . ASN A 1 80 ? 16.703 21.156 17.141 1 96.5 80 ASN A O 1
ATOM 632 N N . LYS A 1 81 ? 16.188 20.438 19.203 1 94.5 81 LYS A N 1
ATOM 633 C CA . LYS A 1 81 ? 14.781 20.75 19.047 1 94.5 81 LYS A CA 1
ATOM 634 C C . LYS A 1 81 ? 14.57 22.25 18.812 1 94.5 81 LYS A C 1
ATOM 636 O O . LYS A 1 81 ? 13.539 22.656 18.281 1 94.5 81 LYS A O 1
ATOM 641 N N . ASP A 1 82 ? 15.555 23.109 19.156 1 93.06 82 ASP A N 1
ATOM 642 C CA . ASP A 1 82 ? 15.406 24.547 19.078 1 93.06 82 ASP A CA 1
ATOM 643 C C . ASP A 1 82 ? 16.062 25.109 17.812 1 93.06 82 ASP A C 1
ATOM 645 O O . ASP A 1 82 ? 16.203 26.328 17.656 1 93.06 82 ASP A O 1
ATOM 649 N N . TYR A 1 83 ? 16.516 24.188 16.984 1 95.56 83 TYR A N 1
ATOM 650 C CA . TYR A 1 83 ? 17.141 24.594 15.734 1 95.56 83 TYR A CA 1
ATOM 651 C C . TYR A 1 83 ? 16.188 25.484 14.922 1 95.56 83 TYR A C 1
ATOM 653 O O . TYR A 1 83 ? 16.609 26.469 14.312 1 95.56 83 TYR A O 1
ATOM 661 N N . GLY A 1 84 ? 14.93 25.188 14.945 1 96.12 84 GLY A N 1
ATOM 662 C CA . GLY A 1 84 ? 13.875 25.859 14.211 1 96.12 84 GLY A CA 1
ATOM 663 C C . GLY A 1 84 ? 12.492 25.344 14.539 1 96.12 84 GLY A C 1
ATOM 664 O O . GLY A 1 84 ? 12.312 24.609 15.508 1 96.12 84 GLY A O 1
ATOM 665 N N . TYR A 1 85 ? 11.547 25.906 13.805 1 97.44 85 TYR A N 1
ATOM 666 C CA . TYR A 1 85 ? 10.18 25.438 14.016 1 97.44 85 TYR A CA 1
ATOM 667 C C . TYR A 1 85 ? 9.422 25.344 12.695 1 97.44 85 TYR A C 1
ATOM 669 O O . TYR A 1 85 ? 9.883 25.859 11.672 1 97.44 85 TYR A O 1
ATOM 677 N N . ILE A 1 86 ? 8.352 24.594 12.727 1 98.06 86 ILE A N 1
ATOM 678 C CA . ILE A 1 86 ? 7.461 24.359 11.594 1 98.06 86 ILE A CA 1
ATOM 679 C C . ILE A 1 86 ? 6.047 24.797 11.961 1 98.06 86 ILE A C 1
ATOM 681 O O . ILE A 1 86 ? 5.594 24.594 13.086 1 98.06 86 ILE A O 1
ATOM 685 N N . ILE A 1 87 ? 5.398 25.422 11.016 1 98.75 87 ILE A N 1
ATOM 686 C CA . ILE A 1 87 ? 4.012 25.812 11.227 1 98.75 87 ILE A CA 1
ATOM 687 C C . ILE A 1 87 ? 3.084 24.875 10.469 1 98.75 87 ILE A C 1
ATOM 689 O O . ILE A 1 87 ? 3.355 24.516 9.32 1 98.75 87 ILE A O 1
ATOM 693 N N . GLY A 1 88 ? 2.078 24.375 11.125 1 98.81 88 GLY A N 1
ATOM 694 C CA . GLY A 1 88 ? 0.979 23.641 10.523 1 98.81 88 GLY A CA 1
ATOM 695 C C . GLY A 1 88 ? -0.344 24.375 10.594 1 98.81 88 GLY A C 1
ATOM 696 O O . GLY A 1 88 ? -0.698 24.922 11.641 1 98.81 88 GLY A O 1
ATOM 697 N N . ILE A 1 89 ? -1.081 24.438 9.477 1 98.75 89 ILE A N 1
ATOM 698 C CA . ILE A 1 89 ? -2.357 25.141 9.414 1 98.75 89 ILE A CA 1
ATOM 699 C C . ILE A 1 89 ? -3.447 24.188 8.922 1 98.75 89 ILE A C 1
ATOM 701 O O . 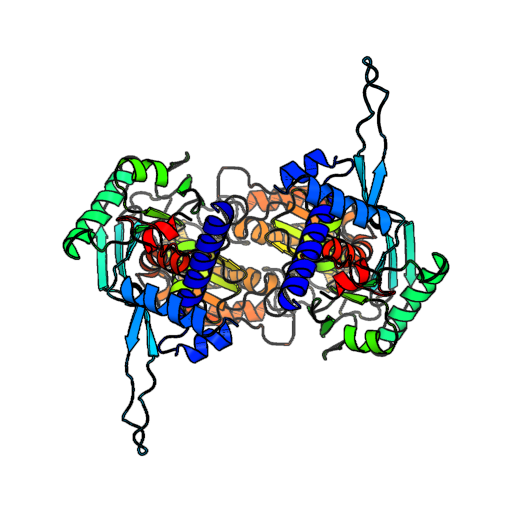ILE A 1 89 ? -3.256 23.469 7.941 1 98.75 89 ILE A O 1
ATOM 705 N N . GLU A 1 90 ? -4.539 24.094 9.617 1 97.62 90 GLU A N 1
ATOM 706 C CA . GLU A 1 90 ? -5.766 23.516 9.094 1 97.62 90 GLU A CA 1
ATOM 707 C C . GLU A 1 90 ? -6.703 24.594 8.547 1 97.62 90 GLU A C 1
ATOM 709 O O . GLU A 1 90 ? -7.043 25.531 9.25 1 97.62 90 GLU A O 1
ATOM 714 N N . MET A 1 91 ? -7.043 24.438 7.324 1 95.38 91 MET A N 1
ATOM 715 C CA . MET A 1 91 ? -7.977 25.375 6.695 1 95.38 91 MET A CA 1
ATOM 716 C C . MET A 1 91 ? -9.359 24.75 6.555 1 95.38 91 MET A C 1
ATOM 718 O O . MET A 1 91 ? -9.531 23.75 5.852 1 95.38 91 MET A O 1
ATOM 722 N N . GLN A 1 92 ? -10.281 25.312 7.223 1 89.62 92 GLN A N 1
ATOM 723 C CA . GLN A 1 92 ? -11.695 24.969 7.074 1 89.62 92 GLN A CA 1
ATOM 724 C C . GLN A 1 92 ? -12.469 26.109 6.426 1 89.62 92 GLN A C 1
ATOM 726 O O . GLN A 1 92 ? -11.922 27.172 6.176 1 89.62 92 GLN A O 1
ATOM 731 N N . VAL A 1 93 ? -13.711 25.891 6.137 1 84.88 93 VAL A N 1
ATOM 732 C CA . VAL A 1 93 ? -14.508 26.875 5.41 1 84.88 93 VAL A CA 1
ATOM 733 C C . VAL A 1 93 ? -14.688 28.125 6.258 1 84.88 93 VAL A C 1
ATOM 735 O O . VAL A 1 93 ? -14.578 29.25 5.754 1 84.88 93 VAL A O 1
ATOM 738 N N . GLU A 1 94 ? -14.891 27.969 7.57 1 88.38 94 GLU A N 1
ATOM 739 C CA . GLU A 1 94 ? -15.234 29.125 8.383 1 88.38 94 GLU A CA 1
ATOM 740 C C . GLU A 1 94 ? -14.258 29.297 9.547 1 88.38 94 GLU A C 1
ATOM 742 O O . GLU A 1 94 ? -14.523 30.047 10.484 1 88.38 94 GLU A O 1
ATOM 747 N N . ALA A 1 95 ? -13.234 28.562 9.531 1 90.75 95 ALA A N 1
ATOM 748 C CA . ALA A 1 95 ? -12.273 28.641 10.625 1 90.75 95 ALA A CA 1
ATOM 749 C C . ALA A 1 95 ? -10.914 28.078 10.203 1 90.75 95 ALA A C 1
ATOM 751 O O . ALA A 1 95 ? -10.789 27.469 9.133 1 90.75 95 ALA A O 1
ATOM 752 N N . TYR A 1 96 ? -9.977 28.359 10.961 1 95 96 TYR A N 1
ATOM 753 C CA . TYR A 1 96 ? -8.68 27.719 10.812 1 95 96 TYR A CA 1
ATOM 754 C C . TYR A 1 96 ? -8.047 27.438 12.172 1 95 96 TYR A C 1
ATOM 756 O O . TYR A 1 96 ? -8.445 28.016 13.18 1 95 96 TYR A O 1
ATOM 764 N N . SER A 1 97 ? -7.176 26.5 12.242 1 97.12 97 SER A N 1
ATOM 765 C CA . SER A 1 97 ? -6.273 26.281 13.367 1 97.12 97 SER A CA 1
ATOM 766 C C . SER A 1 97 ? -4.816 26.328 12.922 1 97.12 97 SER A C 1
ATOM 768 O O . SER A 1 97 ? -4.504 26.016 11.766 1 97.12 97 SER A O 1
ATOM 770 N N . VAL A 1 98 ? -3.971 26.766 13.758 1 98.56 98 VAL A N 1
ATOM 771 C CA . VAL A 1 98 ? -2.557 26.906 13.43 1 98.56 98 VAL A CA 1
ATOM 772 C C . VAL A 1 98 ? -1.703 26.484 14.625 1 98.56 98 VAL A C 1
ATOM 774 O O . VAL A 1 98 ? -2.049 26.766 15.773 1 98.56 98 VAL A O 1
ATOM 777 N N . VAL A 1 99 ? -0.649 25.75 14.328 1 98.56 99 VAL A N 1
ATOM 778 C CA . VAL A 1 99 ? 0.237 25.25 15.375 1 98.56 99 VAL A CA 1
ATOM 779 C C . VAL A 1 99 ? 1.692 25.484 14.977 1 98.56 99 VAL A C 1
ATOM 781 O O . VAL A 1 99 ? 2.021 25.484 13.789 1 98.56 99 VAL A O 1
ATOM 784 N N . ALA A 1 100 ? 2.514 25.828 15.883 1 98.5 100 ALA A N 1
ATOM 785 C CA . ALA A 1 100 ? 3.965 25.797 15.719 1 98.5 100 ALA A CA 1
ATOM 786 C C . ALA A 1 100 ? 4.566 24.609 16.469 1 98.5 100 ALA A C 1
ATOM 788 O O . ALA A 1 100 ? 4.238 24.375 17.641 1 98.5 100 ALA A O 1
ATOM 789 N N . VAL A 1 101 ? 5.41 23.844 15.781 1 97.56 101 VAL A N 1
ATOM 790 C CA . VAL A 1 101 ? 6.059 22.703 16.391 1 97.56 101 VAL A CA 1
ATOM 791 C C . VAL A 1 101 ? 7.57 22.781 16.203 1 97.56 101 VAL A C 1
ATOM 793 O O . VAL A 1 101 ? 8.039 23.266 15.172 1 97.56 101 VAL A O 1
ATOM 796 N N . ASN A 1 102 ? 8.312 22.328 17.203 1 96.88 102 ASN A N 1
ATOM 797 C CA . ASN A 1 102 ? 9.758 22.281 17.031 1 96.88 102 ASN A CA 1
ATOM 798 C C . ASN A 1 102 ? 10.203 20.969 16.359 1 96.88 102 ASN A C 1
ATOM 800 O O . ASN A 1 102 ? 9.367 20.172 15.938 1 96.88 102 ASN A O 1
ATOM 804 N N . LEU A 1 103 ? 11.484 20.703 16.219 1 94.88 103 LEU A N 1
ATOM 805 C CA . LEU A 1 103 ? 11.984 19.578 15.438 1 94.88 103 LEU A CA 1
ATOM 806 C C . LEU A 1 103 ? 11.797 18.266 16.188 1 94.88 103 LEU A C 1
ATOM 808 O O . LEU A 1 103 ? 11.898 17.188 15.602 1 94.88 103 LEU A O 1
ATOM 812 N N . ALA A 1 104 ? 11.539 18.359 17.484 1 92.5 104 ALA A N 1
ATOM 813 C CA . ALA A 1 104 ? 11.242 17.156 18.266 1 92.5 104 ALA A CA 1
ATOM 814 C C . ALA A 1 104 ? 9.758 16.812 18.188 1 92.5 104 ALA A C 1
ATOM 816 O O . ALA A 1 104 ? 9.328 15.766 18.688 1 92.5 104 ALA A O 1
ATOM 817 N N . GLY A 1 105 ? 8.961 17.703 17.578 1 93.62 105 GLY A N 1
ATOM 818 C CA . GLY A 1 105 ? 7.531 17.469 17.453 1 93.62 105 GLY A CA 1
ATOM 819 C C . GLY A 1 105 ? 6.73 18.047 18.609 1 93.62 105 GLY A C 1
ATOM 820 O O . GLY A 1 105 ? 5.531 17.781 18.719 1 93.62 105 GLY A O 1
ATOM 821 N N . GLU A 1 106 ? 7.348 18.812 19.438 1 95.31 106 GLU A N 1
ATOM 822 C CA . GLU A 1 106 ? 6.645 19.438 20.547 1 95.31 106 GLU A CA 1
ATOM 823 C C . GLU A 1 106 ? 5.867 20.656 20.094 1 95.31 106 GLU A C 1
ATOM 825 O O . GLU A 1 106 ? 6.367 21.453 19.297 1 95.31 106 GLU A O 1
ATOM 830 N N . VAL A 1 107 ? 4.648 20.828 20.641 1 97.12 107 VAL A N 1
ATOM 831 C CA . VAL A 1 107 ? 3.826 21.984 20.312 1 97.12 107 VAL A CA 1
ATOM 832 C C . VAL A 1 107 ? 4.32 23.203 21.078 1 97.12 107 VAL A C 1
ATOM 834 O O . VAL A 1 107 ? 4.43 23.172 22.297 1 97.12 107 VAL A O 1
ATOM 837 N N . LEU A 1 108 ? 4.633 24.234 20.375 1 98 108 LEU A N 1
ATOM 838 C CA . LEU A 1 108 ? 5.098 25.469 20.969 1 98 108 LEU A CA 1
ATOM 839 C C . LEU A 1 108 ? 3.936 26.438 21.188 1 98 108 LEU A C 1
ATOM 841 O O . LEU A 1 108 ? 3.879 27.141 22.203 1 98 108 LEU A O 1
ATOM 845 N N . GLN A 1 109 ? 3.082 26.5 20.266 1 98.06 109 GLN A N 1
ATOM 846 C CA . GLN A 1 109 ? 1.917 27.375 20.297 1 98.06 109 GLN A CA 1
ATOM 847 C C . GLN A 1 109 ? 0.786 26.812 19.438 1 98.06 109 GLN A C 1
ATOM 849 O O . GLN A 1 109 ? 1.035 26.125 18.438 1 98.06 109 GLN A O 1
ATOM 854 N N . PHE A 1 110 ? -0.42 27.062 19.828 1 97.56 110 PHE A N 1
ATOM 855 C CA . PHE A 1 110 ? -1.615 26.641 19.109 1 97.56 110 PHE A CA 1
ATOM 856 C C . PHE A 1 110 ? -2.711 27.688 19.203 1 97.56 110 PHE A C 1
ATOM 858 O O . PHE A 1 110 ? -2.906 28.297 20.266 1 97.56 110 PHE A O 1
ATOM 865 N N . LYS A 1 111 ? -3.357 27.922 18.062 1 97.31 111 LYS A N 1
ATOM 866 C CA . LYS A 1 111 ? -4.457 28.891 18.031 1 97.31 111 LYS A CA 1
ATOM 867 C C . LYS A 1 111 ? -5.539 28.438 17.047 1 97.31 111 LYS A C 1
ATOM 869 O O . LYS A 1 111 ? -5.254 27.75 16.078 1 97.31 111 LYS A O 1
ATOM 874 N N . THR A 1 112 ? -6.758 28.766 17.375 1 95.94 112 THR A N 1
ATOM 875 C CA . THR A 1 112 ? -7.891 28.656 16.469 1 95.94 112 THR A CA 1
ATOM 876 C C . THR A 1 112 ? -8.555 30 16.25 1 95.94 112 THR A C 1
ATOM 878 O O . THR A 1 112 ? -8.508 30.875 17.141 1 95.94 112 THR A O 1
ATOM 881 N N . ALA A 1 113 ? -9.109 30.203 15.125 1 95.75 113 ALA A N 1
ATOM 882 C CA . ALA A 1 113 ? -9.812 31.453 14.852 1 95.75 113 ALA A CA 1
ATOM 883 C C . ALA A 1 113 ? -10.875 31.266 13.781 1 95.75 113 ALA A C 1
ATOM 885 O O . ALA A 1 113 ? -10.781 30.344 12.953 1 95.75 113 ALA A O 1
ATOM 886 N N . GLU A 1 114 ? -11.906 32.094 13.867 1 93.06 114 GLU A N 1
ATOM 887 C CA . GLU A 1 114 ? -12.93 32.125 12.82 1 93.06 114 GLU A CA 1
ATOM 888 C C . GLU A 1 114 ? -12.492 33 11.656 1 93.06 114 GLU A C 1
ATOM 890 O O . GLU A 1 114 ? -11.891 34.062 11.859 1 93.06 114 GLU A O 1
ATOM 895 N N . LYS A 1 115 ? -12.672 32.5 10.508 1 91.38 115 LYS A N 1
ATOM 896 C CA . LYS A 1 115 ? -12.367 33.219 9.281 1 91.38 115 LYS A CA 1
ATOM 897 C C . LYS A 1 115 ? -13.07 32.562 8.078 1 91.38 115 LYS A C 1
ATOM 899 O O . LYS A 1 115 ? -13.016 31.359 7.898 1 91.38 115 LYS A O 1
ATOM 904 N N . LEU A 1 116 ? -13.758 33.375 7.344 1 88.5 116 LEU A N 1
ATOM 905 C CA . LEU A 1 116 ? -14.336 32.844 6.113 1 88.5 116 LEU A CA 1
ATOM 906 C C . LEU A 1 116 ? -13.266 32.656 5.039 1 88.5 116 LEU A C 1
ATOM 908 O O . LEU A 1 116 ? -12.602 33.625 4.66 1 88.5 116 LEU A O 1
ATOM 912 N N . ILE A 1 117 ? -13.055 31.484 4.629 1 87.31 117 ILE A N 1
ATOM 913 C CA . ILE A 1 117 ? -12.047 31.156 3.629 1 87.31 117 ILE A CA 1
ATOM 914 C C . ILE A 1 117 ? -12.719 30.875 2.287 1 87.31 117 ILE A C 1
ATOM 916 O O . ILE A 1 117 ? -13.648 30.078 2.207 1 87.31 117 ILE A O 1
ATOM 920 N N . THR A 1 118 ? -12.258 31.609 1.217 1 87.19 118 THR A N 1
ATOM 921 C CA . THR A 1 118 ? -12.781 31.406 -0.132 1 87.19 118 THR A CA 1
ATOM 922 C C . THR A 1 118 ? -11.656 31.016 -1.089 1 87.19 118 THR A C 1
ATOM 924 O O . THR A 1 118 ? -10.477 31.203 -0.789 1 87.19 118 THR A O 1
ATOM 927 N N . SER A 1 119 ? -12.062 30.453 -2.211 1 88.25 119 SER A N 1
ATOM 928 C CA . SER A 1 119 ? -11.078 30.031 -3.205 1 88.25 119 SER A CA 1
ATOM 929 C C . SER A 1 119 ? -10.305 31.219 -3.754 1 88.25 119 SER A C 1
ATOM 931 O O . SER A 1 119 ? -9.109 31.125 -4.02 1 88.25 119 SER A O 1
ATOM 933 N N . GLU A 1 120 ? -10.945 32.344 -3.908 1 89.31 120 GLU A N 1
ATOM 934 C CA . GLU A 1 120 ? -10.344 33.562 -4.492 1 89.31 120 GLU A CA 1
ATOM 935 C C . GLU A 1 120 ? -9.227 34.094 -3.609 1 89.31 120 GLU A C 1
ATOM 937 O O . GLU A 1 120 ? -8.227 34.594 -4.113 1 89.31 120 GLU A O 1
ATOM 942 N N . HIS A 1 121 ? -9.367 34 -2.359 1 93.12 121 HIS A N 1
ATOM 943 C CA . HIS A 1 121 ? -8.414 34.594 -1.438 1 93.12 121 HIS A CA 1
ATOM 944 C C . HIS A 1 121 ? -7.605 33.531 -0.706 1 93.12 121 HIS A C 1
ATOM 946 O O . HIS A 1 121 ? -6.895 33.812 0.253 1 93.12 121 HIS A O 1
ATOM 952 N N . PHE A 1 122 ? -7.699 32.375 -1.126 1 95.12 122 PHE A N 1
ATOM 953 C CA . PHE A 1 122 ? -7.152 31.234 -0.381 1 95.12 122 PHE A CA 1
ATOM 954 C C . PHE A 1 122 ? -5.656 31.422 -0.152 1 95.12 122 PHE A C 1
ATOM 956 O O . PHE A 1 122 ? -5.184 31.344 0.983 1 95.12 122 PHE A O 1
ATOM 963 N N . ILE A 1 123 ? -4.883 31.75 -1.206 1 96.94 123 ILE A N 1
ATOM 964 C CA . ILE A 1 123 ? -3.434 31.891 -1.12 1 96.94 123 ILE A CA 1
ATOM 965 C C . ILE A 1 123 ? -3.078 33.031 -0.187 1 96.94 123 ILE A C 1
ATOM 967 O O . ILE A 1 123 ? -2.221 32.906 0.688 1 96.94 123 ILE A O 1
ATOM 971 N N . LYS A 1 124 ? -3.734 34.094 -0.406 1 97 124 LYS A N 1
ATOM 972 C CA . LYS A 1 124 ? -3.506 35.281 0.434 1 97 124 LYS A CA 1
ATOM 973 C C . LYS A 1 124 ? -3.777 34.969 1.902 1 97 124 LYS A C 1
ATOM 975 O O . LYS A 1 124 ? -3 35.344 2.779 1 97 124 LYS A O 1
ATOM 980 N N . ASP A 1 125 ? -4.887 34.281 2.145 1 96.94 125 ASP A N 1
ATOM 981 C CA . ASP A 1 125 ? -5.273 33.938 3.51 1 96.94 125 ASP A CA 1
ATOM 982 C C . ASP A 1 125 ? -4.242 33.031 4.156 1 96.94 125 ASP A C 1
ATOM 984 O O . ASP A 1 125 ? -3.867 33.219 5.316 1 96.94 125 ASP A O 1
ATOM 988 N N . VAL A 1 126 ? -3.775 32.031 3.455 1 98.06 126 VAL A N 1
ATOM 989 C CA . VAL A 1 126 ? -2.779 31.094 3.965 1 98.06 126 VAL A CA 1
ATOM 990 C C . VAL A 1 126 ? -1.514 31.859 4.363 1 98.06 126 VAL A C 1
ATOM 992 O O . VAL A 1 126 ? -0.981 31.656 5.457 1 98.06 126 VAL A O 1
ATOM 995 N N . LEU A 1 127 ? -1.062 32.75 3.5 1 98.25 127 LEU A N 1
ATOM 996 C CA . LEU A 1 127 ? 0.153 33.531 3.75 1 98.25 127 LEU A CA 1
ATOM 997 C C . LEU A 1 127 ? -0.023 34.438 4.957 1 98.25 127 LEU A C 1
ATOM 999 O O . LEU A 1 127 ? 0.858 34.531 5.816 1 98.25 127 LEU A O 1
ATOM 1003 N N . GLU A 1 128 ? -1.13 35.062 4.973 1 98.06 128 GLU A N 1
ATOM 1004 C CA . GLU A 1 128 ? -1.41 35.969 6.078 1 98.06 128 GLU A CA 1
ATOM 1005 C C . GLU A 1 128 ? -1.41 35.219 7.414 1 98.06 128 GLU A C 1
ATOM 1007 O O . GLU A 1 128 ? -0.795 35.688 8.383 1 98.06 128 GLU A O 1
ATOM 1012 N N . ILE A 1 129 ? -2.072 34.094 7.477 1 98.19 129 ILE A N 1
ATOM 1013 C CA . ILE A 1 129 ? -2.148 33.312 8.695 1 98.19 129 ILE A CA 1
ATOM 1014 C C . ILE A 1 129 ? -0.75 32.844 9.102 1 98.19 129 ILE A C 1
ATOM 1016 O O . ILE A 1 129 ? -0.353 33 10.258 1 98.19 129 ILE A O 1
ATOM 1020 N N . ALA A 1 130 ? 0.021 32.344 8.164 1 98.56 130 ALA A N 1
ATOM 1021 C CA . ALA A 1 130 ? 1.353 31.797 8.422 1 98.56 130 ALA A CA 1
ATOM 1022 C C . ALA A 1 130 ? 2.291 32.875 8.945 1 98.56 130 ALA A C 1
ATOM 1024 O O . ALA A 1 130 ? 2.955 32.688 9.969 1 98.56 130 ALA A O 1
ATOM 1025 N N . PHE A 1 131 ? 2.314 34.062 8.32 1 98.19 131 PHE A N 1
ATOM 1026 C CA . PHE A 1 131 ? 3.295 35.062 8.641 1 98.19 131 PHE A CA 1
ATOM 1027 C C . PHE A 1 131 ? 2.896 35.844 9.898 1 98.19 131 PHE A C 1
ATOM 1029 O O . PHE A 1 131 ? 3.756 36.25 10.688 1 98.19 131 PHE A O 1
ATOM 1036 N N . THR A 1 132 ? 1.587 36.031 10.062 1 98.25 132 THR A N 1
ATOM 1037 C CA . THR A 1 132 ? 1.143 36.625 11.32 1 98.25 132 THR A CA 1
ATOM 1038 C C . THR A 1 132 ? 1.528 35.719 12.492 1 98.25 132 THR A C 1
ATOM 1040 O O . THR A 1 132 ? 2.025 36.219 13.516 1 98.25 132 THR A O 1
ATOM 1043 N N . PHE A 1 133 ? 1.312 34.438 12.328 1 98.31 133 PHE A N 1
ATOM 1044 C CA . PHE A 1 133 ? 1.649 33.5 13.383 1 98.31 133 PHE A CA 1
ATOM 1045 C C . PHE A 1 133 ? 3.158 33.438 13.586 1 98.31 133 PHE A C 1
ATOM 1047 O O . PHE A 1 133 ? 3.631 33.344 14.727 1 98.31 133 PHE A O 1
ATOM 1054 N N . ALA A 1 134 ? 3.912 33.469 12.523 1 98.12 134 ALA A N 1
ATOM 1055 C CA . ALA A 1 134 ? 5.371 33.469 12.617 1 98.12 134 ALA A CA 1
ATOM 1056 C C . ALA A 1 134 ? 5.867 34.688 13.383 1 98.12 134 ALA A C 1
ATOM 1058 O O . ALA A 1 134 ? 6.828 34.625 14.156 1 98.12 134 ALA A O 1
ATOM 1059 N N . GLU A 1 135 ? 5.281 35.812 13.164 1 97.69 135 GLU A N 1
ATOM 1060 C CA . GLU A 1 135 ? 5.641 37.031 13.898 1 97.69 135 GLU A CA 1
ATOM 1061 C C . GLU A 1 135 ? 5.422 36.844 15.398 1 97.69 135 GLU A C 1
ATOM 1063 O O . GLU A 1 135 ? 6.238 37.312 16.203 1 97.69 135 GLU A O 1
ATOM 1068 N N . GLU A 1 136 ? 4.316 36.219 15.703 1 96.88 136 GLU A N 1
ATOM 1069 C CA . GLU A 1 136 ? 4.043 35.938 17.109 1 96.88 136 GLU A CA 1
ATOM 1070 C C . GLU A 1 136 ? 5.102 35 17.703 1 96.88 136 GLU A C 1
ATOM 1072 O O . GLU A 1 136 ? 5.367 35.062 18.906 1 96.88 136 GLU A O 1
ATOM 1077 N N . MET A 1 137 ? 5.699 34.156 16.875 1 95.62 137 MET A N 1
ATOM 1078 C CA . MET A 1 137 ? 6.703 33.188 17.312 1 95.62 137 MET A CA 1
ATOM 1079 C C . MET A 1 137 ? 8.094 33.812 17.328 1 95.62 137 MET A C 1
ATOM 1081 O O . MET A 1 137 ? 9.07 33.156 17.703 1 95.62 137 MET A O 1
ATOM 1085 N N . GLY A 1 138 ? 8.258 35.094 16.969 1 94.81 138 GLY A N 1
ATOM 1086 C CA . GLY A 1 138 ? 9.539 35.781 17 1 94.81 138 GLY A CA 1
ATOM 1087 C C . GLY A 1 138 ? 10.102 36.031 15.617 1 94.81 138 GLY A C 1
ATOM 1088 O O . GLY A 1 138 ? 11.258 36.438 15.477 1 94.81 138 GLY A O 1
ATOM 1089 N N . GLY A 1 139 ? 9.383 35.75 14.562 1 94.88 139 GLY A N 1
ATOM 1090 C CA . GLY A 1 139 ? 9.812 36.031 13.211 1 94.88 139 GLY A CA 1
ATOM 1091 C C . GLY A 1 139 ? 9.984 34.812 12.352 1 94.88 139 GLY A C 1
ATOM 1092 O O . GLY A 1 139 ? 9.695 33.688 12.797 1 94.88 139 GLY A O 1
ATOM 1093 N N . THR A 1 140 ? 10.43 34.969 11.109 1 94.25 140 THR A N 1
ATOM 1094 C CA . THR A 1 140 ? 10.516 33.875 10.148 1 94.25 140 THR A CA 1
ATOM 1095 C C . THR A 1 140 ? 11.945 33.344 10.055 1 94.25 140 THR A C 1
ATOM 1097 O O . THR A 1 140 ? 12.203 32.375 9.336 1 94.25 140 THR A O 1
ATOM 1100 N N . GLU A 1 141 ? 12.844 33.844 10.781 1 92.38 141 GLU A N 1
ATOM 1101 C CA . GLU A 1 141 ? 14.258 33.5 10.641 1 92.38 141 GLU A CA 1
ATOM 1102 C C . GLU A 1 141 ? 14.484 32.031 10.93 1 92.38 141 GLU A C 1
ATOM 1104 O O . GLU A 1 141 ? 15.32 31.391 10.281 1 92.38 141 GLU A O 1
ATOM 1109 N N . ARG A 1 142 ? 13.703 31.5 11.852 1 94.19 142 ARG A N 1
ATOM 1110 C CA . ARG A 1 142 ? 13.898 30.109 12.242 1 94.19 142 ARG A CA 1
ATOM 1111 C C . ARG A 1 142 ? 12.773 29.234 11.695 1 94.19 142 ARG A C 1
ATOM 1113 O O . ARG A 1 142 ? 12.648 28.078 12.094 1 94.19 142 ARG A O 1
ATOM 1120 N N . LEU A 1 143 ? 11.977 29.812 10.844 1 96.62 143 LEU A N 1
ATOM 1121 C CA . LEU A 1 143 ? 10.883 29.047 10.242 1 96.62 143 LEU A CA 1
ATOM 1122 C C . LEU A 1 143 ? 11.398 28.141 9.125 1 96.62 143 LEU A C 1
ATOM 1124 O O . LEU A 1 143 ? 11.898 28.625 8.109 1 96.62 143 LEU A O 1
ATOM 1128 N N . ILE A 1 144 ? 11.266 26.859 9.359 1 96.06 144 ILE A N 1
ATOM 1129 C CA . ILE A 1 144 ? 11.781 25.875 8.406 1 96.06 144 ILE A CA 1
ATOM 1130 C C . ILE A 1 144 ? 10.805 25.734 7.238 1 96.06 144 ILE A C 1
ATOM 1132 O O . ILE A 1 144 ? 11.227 25.578 6.09 1 96.06 144 ILE A O 1
ATOM 1136 N N . GLY A 1 145 ? 9.547 25.719 7.57 1 97.38 145 GLY A N 1
ATOM 1137 C CA . GLY A 1 145 ? 8.508 25.578 6.559 1 97.38 145 GLY A CA 1
ATOM 1138 C C . GLY A 1 145 ? 7.105 25.594 7.133 1 97.38 145 GLY A C 1
ATOM 1139 O O . GLY A 1 145 ? 6.93 25.672 8.352 1 97.38 145 GLY A O 1
ATOM 1140 N N . VAL A 1 146 ? 6.133 25.562 6.215 1 98.38 146 VAL A N 1
ATOM 1141 C CA . VAL A 1 146 ? 4.723 25.625 6.598 1 98.38 146 VAL A CA 1
ATOM 1142 C C . VAL A 1 146 ? 3.955 24.5 5.91 1 98.38 146 VAL A C 1
ATOM 1144 O O . VAL A 1 146 ? 4.109 24.266 4.707 1 98.38 146 VAL A O 1
ATOM 1147 N N . GLY A 1 147 ? 3.219 23.75 6.68 1 98.56 147 GLY A N 1
ATOM 1148 C CA . GLY A 1 147 ? 2.277 22.781 6.148 1 98.56 147 GLY A CA 1
ATOM 1149 C C . GLY A 1 147 ? 0.834 23.234 6.227 1 98.56 147 GLY A C 1
ATOM 1150 O O . GLY A 1 147 ? 0.432 23.875 7.207 1 98.56 147 GLY A O 1
ATOM 1151 N N . VAL A 1 148 ? 0.048 22.922 5.191 1 98.62 148 VAL A N 1
ATOM 1152 C CA . VAL A 1 148 ? -1.363 23.297 5.148 1 98.62 148 VAL A CA 1
ATOM 1153 C C . VAL A 1 148 ? -2.217 22.047 4.922 1 98.62 148 VAL A C 1
ATOM 1155 O O . VAL A 1 148 ? -1.969 21.281 3.99 1 98.62 148 VAL A O 1
ATOM 1158 N N . GLY A 1 149 ? -3.135 21.75 5.809 1 98.06 149 GLY A N 1
ATOM 1159 C CA . GLY A 1 149 ? -4.117 20.688 5.664 1 98.06 149 GLY A CA 1
ATOM 1160 C C . GLY A 1 149 ? -5.508 21.203 5.348 1 98.06 149 GLY A C 1
ATOM 1161 O O . GLY A 1 149 ? -5.98 22.156 5.969 1 98.06 149 GLY A O 1
ATOM 1162 N N . MET A 1 150 ? -6.152 20.594 4.43 1 96.19 150 MET A N 1
ATOM 1163 C CA . MET A 1 150 ? -7.496 21 4.035 1 96.19 150 MET A CA 1
ATOM 1164 C C . MET A 1 150 ? -8.227 19.875 3.322 1 96.19 150 MET A C 1
ATOM 1166 O O . MET A 1 150 ? -7.602 18.906 2.877 1 96.19 150 MET A O 1
ATOM 1170 N N . GLY A 1 151 ? -9.562 20.031 3.248 1 93.56 151 GLY A N 1
ATOM 1171 C CA . GLY A 1 151 ? -10.352 19.047 2.518 1 93.56 151 GLY A CA 1
ATOM 1172 C C . GLY A 1 151 ? -10.227 19.188 1.012 1 93.56 151 GLY A C 1
ATOM 1173 O O . GLY A 1 151 ? -10.25 20.312 0.484 1 93.56 151 GLY A O 1
ATOM 1174 N N . GLY A 1 152 ? -10.047 18.047 0.33 1 93.88 152 GLY A N 1
ATOM 1175 C CA . GLY A 1 152 ? -10 18.078 -1.123 1 93.88 152 GLY A CA 1
ATOM 1176 C C . GLY A 1 152 ? -9.141 16.969 -1.714 1 93.88 152 GLY A C 1
ATOM 1177 O O . GLY A 1 152 ? -8.633 16.109 -0.986 1 93.88 152 GLY A O 1
ATOM 1178 N N . ILE A 1 153 ? -9.164 16.906 -3.029 1 95.81 153 ILE A N 1
ATOM 1179 C CA . ILE A 1 153 ? -8.266 16.047 -3.785 1 95.81 153 ILE A CA 1
ATOM 1180 C C . ILE A 1 153 ? -6.953 16.766 -4.059 1 95.81 153 ILE A C 1
ATOM 1182 O O . ILE A 1 153 ? -6.91 17.703 -4.855 1 95.81 153 ILE A O 1
ATOM 1186 N N . ILE A 1 154 ? -5.875 16.312 -3.357 1 97.44 154 ILE A N 1
ATOM 1187 C CA . ILE A 1 154 ? -4.656 17.109 -3.314 1 97.44 154 ILE A CA 1
ATOM 1188 C C . ILE A 1 154 ? -3.455 16.234 -3.674 1 97.44 154 ILE A C 1
ATOM 1190 O O . ILE A 1 154 ? -3.281 15.148 -3.119 1 97.44 154 ILE A O 1
ATOM 1194 N N . ASP A 1 155 ? -2.697 16.625 -4.637 1 96.81 155 ASP A N 1
ATOM 1195 C CA . ASP A 1 155 ? -1.364 16.094 -4.918 1 96.81 155 ASP A CA 1
ATOM 1196 C C . ASP A 1 155 ? -0.303 16.828 -4.094 1 96.81 155 ASP A C 1
ATOM 1198 O O . ASP A 1 155 ? 0.19 17.875 -4.5 1 96.81 155 ASP A O 1
ATOM 1202 N N . SER A 1 156 ? 0.051 16.25 -3.02 1 94.62 156 SER A N 1
ATOM 1203 C CA . SER A 1 156 ? 0.932 16.922 -2.064 1 94.62 156 SER A CA 1
ATOM 1204 C C . SER A 1 156 ? 2.361 17 -2.59 1 94.62 156 SER A C 1
ATOM 1206 O O . SER A 1 156 ? 3.129 17.875 -2.193 1 94.62 156 SER A O 1
ATOM 1208 N N . GLU A 1 157 ? 2.76 16.094 -3.412 1 92 157 GLU A N 1
ATOM 1209 C CA . GLU A 1 157 ? 4.113 16.094 -3.961 1 92 157 GLU A CA 1
ATOM 1210 C C . GLU A 1 157 ? 4.32 17.266 -4.91 1 92 157 GLU A C 1
ATOM 1212 O O . GLU A 1 157 ? 5.336 17.969 -4.828 1 92 157 GLU A O 1
ATOM 1217 N N . ARG A 1 158 ? 3.359 17.531 -5.719 1 93.75 158 ARG A N 1
ATOM 1218 C CA . ARG A 1 158 ? 3.48 18.609 -6.68 1 93.75 158 ARG A CA 1
ATOM 1219 C C . ARG A 1 158 ? 2.863 19.906 -6.137 1 93.75 158 ARG A C 1
ATOM 1221 O O . ARG A 1 158 ? 3.047 20.969 -6.711 1 93.75 158 ARG A O 1
ATOM 1228 N N . GLY A 1 159 ? 2.086 19.75 -5.082 1 96.25 159 GLY A N 1
ATOM 1229 C CA . GLY A 1 159 ? 1.447 20.906 -4.477 1 96.25 159 GLY A CA 1
ATOM 1230 C C . GLY A 1 159 ? 0.279 21.438 -5.285 1 96.25 159 GLY A C 1
ATOM 1231 O O . GLY A 1 159 ? 0.134 22.656 -5.457 1 96.25 159 GLY A O 1
ATOM 1232 N N . ILE A 1 160 ? -0.494 20.547 -5.844 1 97.31 160 ILE A N 1
ATOM 1233 C CA . ILE A 1 160 ? -1.651 20.922 -6.652 1 97.31 160 ILE A CA 1
ATOM 1234 C C . ILE A 1 160 ? -2.934 20.5 -5.938 1 97.31 160 ILE A C 1
ATOM 1236 O O . ILE A 1 160 ? -3.066 19.359 -5.5 1 97.31 160 ILE A O 1
ATOM 1240 N N . ILE A 1 161 ? -3.842 21.406 -5.754 1 97.19 161 ILE A N 1
ATOM 1241 C CA . ILE A 1 161 ? -5.191 21.125 -5.277 1 97.19 161 ILE A CA 1
ATOM 1242 C C . ILE A 1 161 ? -6.125 20.922 -6.465 1 97.19 161 ILE A C 1
ATOM 1244 O O . ILE A 1 161 ? -6.531 21.875 -7.125 1 97.19 161 ILE A O 1
ATOM 1248 N N . HIS A 1 162 ? -6.5 19.719 -6.719 1 95.31 162 HIS A N 1
ATOM 1249 C CA . HIS A 1 162 ? -7.246 19.375 -7.926 1 95.31 162 HIS A CA 1
ATOM 1250 C C . HIS A 1 162 ? -8.727 19.719 -7.766 1 95.31 162 HIS A C 1
ATOM 1252 O O . HIS A 1 162 ? -9.383 20.109 -8.734 1 95.31 162 HIS A O 1
ATOM 1258 N N . TYR A 1 163 ? -9.266 19.516 -6.586 1 93 163 TYR A N 1
ATOM 1259 C CA . TYR A 1 163 ? -10.688 19.688 -6.293 1 93 163 TYR A CA 1
ATOM 1260 C C . TYR A 1 163 ? -10.914 19.875 -4.801 1 93 163 TYR A C 1
ATOM 1262 O O . TYR A 1 163 ? -10.195 19.312 -3.975 1 93 163 TYR A O 1
ATOM 1270 N N . SER A 1 164 ? -11.805 20.719 -4.418 1 91.81 164 SER A N 1
ATOM 1271 C CA . SER A 1 164 ? -12.188 20.922 -3.025 1 91.81 164 SER A CA 1
ATOM 1272 C C . SER A 1 164 ? -13.633 21.406 -2.916 1 91.81 164 SER A C 1
ATOM 1274 O O . SER A 1 164 ? -13.969 22.484 -3.389 1 91.81 164 SER A O 1
ATOM 1276 N N . ILE A 1 165 ? -14.414 20.625 -2.299 1 82.5 165 ILE A N 1
ATOM 1277 C CA . ILE A 1 165 ? -15.812 20.984 -2.1 1 82.5 165 ILE A CA 1
ATOM 1278 C C . ILE A 1 165 ? -15.914 22.125 -1.097 1 82.5 165 ILE A C 1
ATOM 1280 O O . ILE A 1 165 ? -16.531 23.156 -1.38 1 82.5 165 ILE A O 1
ATOM 1284 N N . PRO A 1 166 ? -15.227 22 0.02 1 77.81 166 PRO A N 1
ATOM 1285 C CA . PRO A 1 166 ? -15.336 23.062 1.013 1 77.81 166 PRO A CA 1
ATOM 1286 C C . PRO A 1 166 ? -14.883 24.422 0.47 1 77.81 166 PRO A C 1
ATOM 1288 O O . PRO A 1 166 ? -15.445 25.453 0.843 1 77.81 166 PRO A O 1
ATOM 1291 N N . LEU A 1 167 ? -13.867 24.406 -0.372 1 82.5 167 LEU A N 1
ATOM 1292 C CA . LEU A 1 167 ? -13.352 25.656 -0.924 1 82.5 167 LEU A CA 1
ATOM 1293 C C . LEU A 1 167 ? -14.039 26 -2.238 1 82.5 167 LEU A C 1
ATOM 1295 O O . LEU A 1 167 ? -13.742 27.031 -2.854 1 82.5 167 LEU A O 1
ATOM 1299 N N . HIS A 1 168 ? -14.922 25.203 -2.688 1 82.25 168 HIS A N 1
ATOM 1300 C CA . HIS A 1 168 ? -15.602 25.344 -3.967 1 82.25 168 HIS A CA 1
ATOM 1301 C C . HIS A 1 168 ? -14.609 25.453 -5.117 1 82.25 168 HIS A C 1
ATOM 1303 O O . HIS A 1 168 ? -14.734 26.328 -5.977 1 82.25 168 HIS A O 1
ATOM 1309 N N . LEU A 1 169 ? -13.609 24.719 -5.008 1 87.31 169 LEU A N 1
ATOM 1310 C CA . LEU A 1 169 ? -12.609 24.641 -6.066 1 87.31 169 LEU A CA 1
ATOM 1311 C C . LEU A 1 169 ? -12.922 23.5 -7.027 1 87.31 169 LEU A C 1
ATOM 1313 O O . LEU A 1 169 ? -12.891 22.328 -6.645 1 87.31 169 LEU A O 1
ATOM 1317 N N . THR A 1 170 ? -13.258 23.797 -8.289 1 87.06 170 THR A N 1
ATOM 1318 C CA . THR A 1 170 ? -13.625 22.781 -9.273 1 87.06 170 THR A CA 1
ATOM 1319 C C . THR A 1 170 ? -12.539 22.641 -10.336 1 87.06 170 THR A C 1
ATOM 1321 O O . THR A 1 170 ? -12.633 21.781 -11.211 1 87.06 170 THR A O 1
ATOM 1324 N N . SER A 1 171 ? -11.594 23.547 -10.312 1 90.94 171 SER A N 1
ATOM 1325 C CA . SER A 1 171 ? -10.43 23.484 -11.188 1 90.94 171 SER A CA 1
ATOM 1326 C C . SER A 1 171 ? -9.133 23.453 -10.375 1 90.94 171 SER A C 1
ATOM 1328 O O . SER A 1 171 ? -9.078 23.984 -9.266 1 90.94 171 SER A O 1
ATOM 1330 N N . PRO A 1 172 ? -8.156 22.891 -10.984 1 94.44 172 PRO A N 1
ATOM 1331 C CA . PRO A 1 172 ? -6.91 22.734 -10.234 1 94.44 172 PRO A CA 1
ATOM 1332 C C . PRO A 1 172 ? -6.27 24.062 -9.867 1 94.44 172 PRO A C 1
ATOM 1334 O O . PRO A 1 172 ? -6.309 25.016 -10.664 1 94.44 172 PRO A O 1
ATOM 1337 N N . LEU A 1 173 ? -5.777 24.141 -8.688 1 96 173 LEU A N 1
ATOM 1338 C CA . LEU A 1 173 ? -4.996 25.266 -8.195 1 96 173 LEU A CA 1
ATOM 1339 C C . LEU A 1 173 ? -3.549 24.859 -7.945 1 96 173 LEU A C 1
ATOM 1341 O O . LEU A 1 173 ? -3.285 23.969 -7.133 1 96 173 LEU A O 1
ATOM 1345 N N . ASP A 1 174 ? -2.621 25.484 -8.68 1 97.44 174 ASP A N 1
ATOM 1346 C CA . ASP A 1 174 ? -1.199 25.266 -8.43 1 97.44 174 ASP A CA 1
ATOM 1347 C C . ASP A 1 174 ? -0.749 26 -7.164 1 97.44 174 ASP A C 1
ATOM 1349 O O . ASP A 1 174 ? -0.173 27.078 -7.242 1 97.44 174 ASP A O 1
ATOM 1353 N N . PHE A 1 175 ? -0.947 25.391 -6.02 1 97.44 175 PHE A N 1
ATOM 1354 C CA . PHE A 1 175 ? -0.709 25.984 -4.707 1 97.44 175 PHE A CA 1
ATOM 1355 C C . PHE A 1 175 ? 0.766 26.312 -4.523 1 97.44 175 PHE A C 1
ATOM 1357 O O . PHE A 1 175 ? 1.11 27.438 -4.168 1 97.44 175 PHE A O 1
ATOM 1364 N N . MET A 1 176 ? 1.624 25.375 -4.719 1 95.44 176 MET A N 1
ATOM 1365 C CA . MET A 1 176 ? 3.055 25.562 -4.5 1 95.44 176 MET A CA 1
ATOM 1366 C C . MET A 1 176 ? 3.609 26.641 -5.43 1 95.44 176 MET A C 1
ATOM 1368 O O . MET A 1 176 ? 4.43 27.469 -5.016 1 95.44 176 MET A O 1
ATOM 1372 N N . GLY A 1 177 ? 3.203 26.594 -6.719 1 95.94 177 GLY A N 1
ATOM 1373 C CA . GLY A 1 177 ? 3.617 27.641 -7.641 1 95.94 177 GLY A CA 1
ATOM 1374 C C . GLY A 1 177 ? 3.197 29.031 -7.195 1 95.94 177 GLY A C 1
ATOM 1375 O O . GLY A 1 177 ? 3.994 29.969 -7.238 1 95.94 177 GLY A O 1
ATOM 1376 N N . ALA A 1 178 ? 1.956 29.156 -6.773 1 96.88 178 ALA A N 1
ATOM 1377 C CA . ALA A 1 178 ? 1.427 30.438 -6.309 1 96.88 178 ALA A CA 1
ATOM 1378 C C . ALA A 1 178 ? 2.189 30.938 -5.086 1 96.88 178 ALA A C 1
ATOM 1380 O O . ALA A 1 178 ? 2.461 32.125 -4.965 1 96.88 178 ALA A O 1
ATOM 1381 N N . ILE A 1 179 ? 2.518 30.062 -4.195 1 96.75 179 ILE A N 1
ATOM 1382 C CA . ILE A 1 179 ? 3.246 30.391 -2.979 1 96.75 179 ILE A CA 1
ATOM 1383 C C . ILE A 1 179 ? 4.664 30.828 -3.332 1 96.75 179 ILE A C 1
ATOM 1385 O O . ILE A 1 179 ? 5.164 31.828 -2.805 1 96.75 179 ILE A O 1
ATOM 1389 N N . ALA A 1 180 ? 5.301 30.094 -4.223 1 93.81 180 ALA A N 1
ATOM 1390 C CA . ALA A 1 180 ? 6.695 30.328 -4.594 1 93.81 180 ALA A CA 1
ATOM 1391 C C . ALA A 1 180 ? 6.879 31.719 -5.176 1 93.81 180 ALA A C 1
ATOM 1393 O O . ALA A 1 180 ? 7.961 32.312 -5.078 1 93.81 180 ALA A O 1
ATOM 1394 N N . GLU A 1 181 ? 5.859 32.281 -5.734 1 95.69 181 GLU A N 1
ATOM 1395 C CA . GLU A 1 181 ? 5.902 33.656 -6.293 1 95.69 181 GLU A CA 1
ATOM 1396 C C . GLU A 1 181 ? 5.953 34.688 -5.191 1 95.69 181 GLU A C 1
ATOM 1398 O O . GLU A 1 181 ? 6.297 35.844 -5.445 1 95.69 181 GLU A O 1
ATOM 1403 N N . ARG A 1 182 ? 5.695 34.281 -4.016 1 95.75 182 ARG A N 1
ATOM 1404 C CA . ARG A 1 182 ? 5.48 35.281 -2.977 1 95.75 182 ARG A CA 1
ATOM 1405 C C . ARG A 1 182 ? 6.473 35.125 -1.833 1 95.75 182 ARG A C 1
ATOM 1407 O O . ARG A 1 182 ? 6.727 36.062 -1.077 1 95.75 182 ARG A O 1
ATOM 1414 N N . THR A 1 183 ? 6.969 33.938 -1.678 1 95.06 183 THR A N 1
ATOM 1415 C CA . THR A 1 183 ? 7.906 33.688 -0.587 1 95.06 183 THR A CA 1
ATOM 1416 C C . THR A 1 183 ? 8.859 32.531 -0.944 1 95.06 183 THR A C 1
ATOM 1418 O O . THR A 1 183 ? 8.539 31.703 -1.788 1 95.06 183 THR A O 1
ATOM 1421 N N . HIS A 1 184 ? 10 32.531 -0.226 1 92.44 184 HIS A N 1
ATOM 1422 C CA . HIS A 1 184 ? 10.977 31.469 -0.432 1 92.44 184 HIS A CA 1
ATOM 1423 C C . HIS A 1 184 ? 10.828 30.375 0.615 1 92.44 184 HIS A C 1
ATOM 1425 O O . HIS A 1 184 ? 11.461 29.312 0.507 1 92.44 184 HIS A O 1
ATOM 1431 N N . ILE A 1 185 ? 10.031 30.625 1.572 1 94.5 185 ILE A N 1
ATOM 1432 C CA . ILE A 1 185 ? 9.766 29.625 2.592 1 94.5 185 ILE A CA 1
ATOM 1433 C C . ILE A 1 185 ? 8.977 28.469 1.979 1 94.5 185 ILE A C 1
ATOM 1435 O O . ILE A 1 185 ? 7.988 28.672 1.276 1 94.5 185 ILE A O 1
ATOM 1439 N N . PRO A 1 186 ? 9.43 27.219 2.242 1 95.06 186 PRO A N 1
ATOM 1440 C CA . PRO A 1 186 ? 8.703 26.078 1.681 1 95.06 186 PRO A CA 1
ATOM 1441 C C . PRO A 1 186 ? 7.316 25.891 2.297 1 95.06 186 PRO A C 1
ATOM 1443 O O . PRO A 1 186 ? 7.164 25.984 3.518 1 95.06 186 PRO A O 1
ATOM 1446 N N . PHE A 1 187 ? 6.332 25.75 1.436 1 97.19 187 PHE A N 1
ATOM 1447 C CA . PHE A 1 187 ? 4.98 25.375 1.833 1 97.19 187 PHE A CA 1
ATOM 1448 C C . PHE A 1 187 ? 4.59 24.031 1.229 1 97.19 187 PHE A C 1
ATOM 1450 O O . PHE A 1 187 ? 4.883 23.766 0.064 1 97.19 187 PHE A O 1
ATOM 1457 N N . LEU A 1 188 ? 4 23.188 2.02 1 97 188 LEU A N 1
ATOM 1458 C CA . LEU A 1 188 ? 3.363 21.969 1.535 1 97 188 LEU A CA 1
ATOM 1459 C C . LEU A 1 188 ? 1.867 21.984 1.827 1 97 188 LEU A C 1
ATOM 1461 O O . LEU A 1 188 ? 1.419 22.672 2.754 1 97 188 LEU A O 1
ATOM 1465 N N . VAL A 1 189 ? 1.114 21.281 1.035 1 97.94 189 VAL A N 1
ATOM 1466 C CA . VAL A 1 189 ? -0.328 21.172 1.226 1 97.94 189 VAL A CA 1
ATOM 1467 C C . VAL A 1 189 ? -0.76 19.719 1.11 1 97.94 189 VAL A C 1
ATOM 1469 O O . VAL A 1 189 ? -0.189 18.953 0.328 1 97.94 189 VAL A O 1
ATOM 1472 N N . GLY A 1 190 ? -1.676 19.328 1.923 1 97.75 190 GLY A N 1
ATOM 1473 C CA . GLY A 1 190 ? -2.199 17.969 1.907 1 97.75 190 GLY A CA 1
ATOM 1474 C C . GLY A 1 190 ? -3.656 17.891 2.326 1 97.75 190 GLY A C 1
ATOM 1475 O O . GLY A 1 190 ? -4.199 18.844 2.885 1 97.75 190 GLY A O 1
ATOM 1476 N N . ASN A 1 191 ? -4.293 16.781 1.973 1 97.69 191 ASN A N 1
ATOM 1477 C CA . ASN A 1 191 ? -5.633 16.484 2.469 1 97.69 191 ASN A CA 1
ATOM 1478 C C . ASN A 1 191 ? -5.652 16.359 3.988 1 97.69 191 ASN A C 1
ATOM 1480 O O . ASN A 1 191 ? -4.715 15.82 4.582 1 97.69 191 ASN A O 1
ATOM 1484 N N . ASP A 1 192 ? -6.699 16.812 4.594 1 97.25 192 ASP A N 1
ATOM 1485 C CA . ASP A 1 192 ? -6.805 16.875 6.047 1 97.25 192 ASP A CA 1
ATOM 1486 C C . ASP A 1 192 ? -6.617 15.5 6.672 1 97.25 192 ASP A C 1
ATOM 1488 O O . ASP A 1 192 ? -5.812 15.328 7.594 1 97.25 192 ASP A O 1
ATOM 1492 N N . ALA A 1 193 ? -7.297 14.492 6.191 1 97.88 193 ALA A N 1
ATOM 1493 C CA . ALA A 1 193 ? -7.148 13.148 6.75 1 97.88 193 ALA A CA 1
ATOM 1494 C C . ALA A 1 193 ? -5.73 12.625 6.539 1 97.88 193 ALA A C 1
ATOM 1496 O O . ALA A 1 193 ? -5.172 11.961 7.414 1 97.88 193 ALA A O 1
ATOM 1497 N N . ASN A 1 194 ? -5.129 12.844 5.387 1 98.25 194 ASN A N 1
ATOM 1498 C CA . ASN A 1 194 ? -3.74 12.477 5.137 1 98.25 194 ASN A CA 1
ATOM 1499 C C . ASN A 1 194 ? -2.793 13.188 6.102 1 98.25 194 ASN A C 1
ATOM 1501 O O . ASN A 1 194 ? -1.833 12.586 6.59 1 98.25 194 ASN A O 1
ATOM 1505 N N . CYS A 1 195 ? -3.059 14.461 6.312 1 98.12 195 CYS A N 1
ATOM 1506 C CA . CYS A 1 195 ? -2.26 15.195 7.289 1 98.12 195 CYS A CA 1
ATOM 1507 C C . CYS A 1 195 ? -2.305 14.516 8.648 1 98.12 195 CYS A C 1
ATOM 1509 O O . CYS A 1 195 ? -1.276 14.375 9.312 1 98.12 195 CYS A O 1
ATOM 1511 N N . CYS A 1 196 ? -3.492 14.102 9.055 1 98.19 196 CYS A N 1
ATOM 1512 C CA . CYS A 1 196 ? -3.611 13.406 10.328 1 98.19 196 CYS A CA 1
ATOM 1513 C C . CYS A 1 196 ? -2.725 12.164 10.359 1 98.19 196 CYS A C 1
ATOM 1515 O O . CYS A 1 196 ? -2.064 11.891 11.367 1 98.19 196 CYS A O 1
ATOM 1517 N N . ALA A 1 197 ? -2.709 11.438 9.289 1 97.81 197 ALA A N 1
ATOM 1518 C CA . ALA A 1 197 ? -1.851 10.266 9.188 1 97.81 197 ALA A CA 1
ATOM 1519 C C . ALA A 1 197 ? -0.378 10.648 9.297 1 97.81 197 ALA A C 1
ATOM 1521 O O . ALA A 1 197 ? 0.385 10.008 10.023 1 97.81 197 ALA A O 1
ATOM 1522 N N . TRP A 1 198 ? 0.015 11.68 8.609 1 96.88 198 TRP A N 1
ATOM 1523 C CA . TRP A 1 198 ? 1.379 12.188 8.719 1 96.88 198 TRP A CA 1
ATOM 1524 C C . TRP A 1 198 ? 1.705 12.555 10.156 1 96.88 198 TRP A C 1
ATOM 1526 O O . TRP A 1 198 ? 2.824 12.328 10.625 1 96.88 198 TRP A O 1
ATOM 1536 N N . GLY A 1 199 ? 0.734 13.148 10.812 1 96.88 199 GLY A N 1
ATOM 1537 C CA . GLY A 1 199 ? 0.913 13.523 12.203 1 96.88 199 GLY A CA 1
ATOM 1538 C C . GLY A 1 199 ? 1.257 12.344 13.094 1 96.88 199 GLY A C 1
ATOM 1539 O O . GLY A 1 199 ? 2.17 12.43 13.922 1 96.88 199 GLY A O 1
ATOM 1540 N N . GLU A 1 200 ? 0.533 11.289 12.891 1 96.62 200 GLU A N 1
ATOM 1541 C CA . GLU A 1 200 ? 0.805 10.086 13.672 1 96.62 200 GLU A CA 1
ATOM 1542 C C . GLU A 1 200 ? 2.191 9.531 13.367 1 96.62 200 GLU A C 1
ATOM 1544 O O . GLU A 1 200 ? 2.916 9.117 14.273 1 96.62 200 GLU A O 1
ATOM 1549 N N . LEU A 1 201 ? 2.568 9.477 12.086 1 95.69 201 LEU A N 1
ATOM 1550 C CA . LEU A 1 201 ? 3.885 8.992 11.688 1 95.69 201 LEU A CA 1
ATOM 1551 C C . LEU A 1 201 ? 4.988 9.836 12.32 1 95.69 201 LEU A C 1
ATOM 1553 O O . LEU A 1 201 ? 5.961 9.297 12.852 1 95.69 201 LEU A O 1
ATOM 1557 N N . ALA A 1 202 ? 4.824 11.125 12.289 1 93.62 202 ALA A N 1
ATOM 1558 C CA . ALA A 1 202 ? 5.824 12.031 12.844 1 93.62 202 ALA A CA 1
ATOM 1559 C C . ALA A 1 202 ? 5.875 11.93 14.367 1 93.62 202 ALA A C 1
ATOM 1561 O O . ALA A 1 202 ? 6.957 11.859 14.953 1 93.62 202 ALA A O 1
ATOM 1562 N N . PHE A 1 203 ? 4.727 11.961 14.969 1 89.94 203 PHE A N 1
ATOM 1563 C CA . PHE A 1 203 ? 4.613 11.93 16.422 1 89.94 203 PHE A CA 1
ATOM 1564 C C . PHE A 1 203 ? 5.258 10.672 16.984 1 89.94 203 PHE A C 1
ATOM 1566 O O . PHE A 1 203 ? 6.004 10.734 17.969 1 89.94 203 PHE A O 1
ATOM 1573 N N . HIS A 1 204 ? 5.012 9.57 16.359 1 90.19 204 HIS A N 1
ATOM 1574 C CA . HIS A 1 204 ? 5.52 8.289 16.844 1 90.19 204 HIS A CA 1
ATOM 1575 C C . HIS A 1 204 ? 6.871 7.965 16.203 1 90.19 204 HIS A C 1
ATOM 1577 O O . HIS A 1 204 ? 7.449 6.91 16.469 1 90.19 204 HIS A O 1
ATOM 1583 N N . LYS A 1 205 ? 7.371 8.875 15.406 1 89.69 205 LYS A N 1
ATOM 1584 C CA . LYS A 1 205 ? 8.625 8.672 14.688 1 89.69 205 LYS A CA 1
ATOM 1585 C C . LYS A 1 205 ? 8.602 7.355 13.906 1 89.69 205 LYS A C 1
ATOM 1587 O O . LYS A 1 205 ? 9.578 6.602 13.922 1 89.69 205 LYS A O 1
ATOM 1592 N N . ALA A 1 206 ? 7.406 7.062 13.469 1 80.94 206 ALA A N 1
ATOM 1593 C CA . ALA A 1 206 ? 7.09 5.902 12.641 1 80.94 206 ALA A CA 1
ATOM 1594 C C . ALA A 1 206 ? 7.336 4.602 13.406 1 80.94 206 ALA A C 1
ATOM 1596 O O . ALA A 1 206 ? 7.34 3.52 12.812 1 80.94 206 ALA A O 1
ATOM 1597 N N . ASP A 1 207 ? 7.59 4.691 14.633 1 86.5 207 ASP A N 1
ATOM 1598 C CA . ASP A 1 207 ? 7.883 3.488 15.406 1 86.5 207 ASP A CA 1
ATOM 1599 C C . ASP A 1 207 ? 6.641 2.609 15.547 1 86.5 207 ASP A C 1
ATOM 1601 O O . ASP A 1 207 ? 5.609 3.057 16.062 1 86.5 207 ASP A O 1
ATOM 1605 N N . GLY A 1 208 ? 6.793 1.471 14.93 1 87.69 208 GLY A N 1
ATOM 1606 C CA . GLY A 1 208 ? 5.73 0.488 15.055 1 87.69 208 GLY A CA 1
ATOM 1607 C C . GLY A 1 208 ? 4.539 0.77 14.156 1 87.69 208 GLY A C 1
ATOM 1608 O O . GLY A 1 208 ? 3.527 0.072 14.219 1 87.69 208 GLY A O 1
ATOM 1609 N N . LEU A 1 209 ? 4.582 1.817 13.406 1 92.88 209 LEU A N 1
ATOM 1610 C CA . LEU A 1 209 ? 3.465 2.189 12.547 1 92.88 209 LEU A CA 1
ATOM 1611 C C . LEU A 1 209 ? 3.783 1.895 11.086 1 92.88 209 LEU A C 1
ATOM 1613 O O . LEU A 1 209 ? 4.488 2.666 10.43 1 92.88 209 LEU A O 1
ATOM 1617 N N . LYS A 1 210 ? 3.285 0.794 10.617 1 94.94 210 LYS A N 1
ATOM 1618 C CA . LYS A 1 210 ? 3.586 0.375 9.25 1 94.94 210 LYS A CA 1
ATOM 1619 C C . LYS A 1 210 ? 2.344 0.452 8.367 1 94.94 210 LYS A C 1
ATOM 1621 O O . LYS A 1 210 ? 2.379 1.054 7.289 1 94.94 210 LYS A O 1
ATOM 1626 N N . ASN A 1 211 ? 1.294 -0.198 8.773 1 97.62 211 ASN A N 1
ATOM 1627 C CA . ASN A 1 211 ? 0.025 -0.221 8.055 1 97.62 211 ASN A CA 1
ATOM 1628 C C . ASN A 1 211 ? -1.141 0.162 8.961 1 97.62 211 ASN A C 1
ATOM 1630 O O . ASN A 1 211 ? -1.52 -0.603 9.852 1 97.62 211 ASN A O 1
ATOM 1634 N N . PHE A 1 212 ? -1.703 1.4 8.727 1 97.88 212 PHE A N 1
ATOM 1635 C CA . PHE A 1 212 ? -2.795 1.807 9.602 1 97.88 212 PHE A CA 1
ATOM 1636 C C . PHE A 1 212 ? -3.744 2.758 8.883 1 97.88 212 PHE A C 1
ATOM 1638 O O . PHE A 1 212 ? -3.453 3.213 7.773 1 97.88 212 PHE A O 1
ATOM 1645 N N . LEU A 1 213 ? -4.895 2.949 9.469 1 98.38 213 LEU A N 1
ATOM 1646 C CA . LEU A 1 213 ? -5.953 3.832 9 1 98.38 213 LEU A CA 1
ATOM 1647 C C . LEU A 1 213 ? -6.219 4.949 10 1 98.38 213 LEU A C 1
ATOM 1649 O O . LEU A 1 213 ? -6.352 4.691 11.203 1 98.38 213 LEU A O 1
ATOM 1653 N N . PHE A 1 214 ? -6.113 6.156 9.57 1 98.62 214 PHE A N 1
ATOM 1654 C CA . PHE A 1 214 ? -6.641 7.262 10.359 1 98.62 214 PHE A CA 1
ATOM 1655 C C . PHE A 1 214 ? -8.062 7.605 9.93 1 98.62 214 PHE A C 1
ATOM 1657 O O . PHE A 1 214 ? -8.305 7.926 8.766 1 98.62 214 PHE A O 1
ATOM 1664 N N . THR A 1 215 ? -8.977 7.539 10.805 1 98.56 215 THR A N 1
ATOM 1665 C CA . THR A 1 215 ? -10.375 7.871 10.57 1 98.56 215 THR A CA 1
ATOM 1666 C C . THR A 1 215 ? -10.695 9.266 11.094 1 98.56 215 THR A C 1
ATOM 1668 O O . THR A 1 215 ? -10.797 9.469 12.312 1 98.56 215 THR A O 1
ATOM 1671 N N . LEU A 1 216 ? -10.82 10.195 10.219 1 97.75 216 LEU A N 1
ATOM 1672 C CA . LEU A 1 216 ? -11.133 11.57 10.594 1 97.75 216 LEU A CA 1
ATOM 1673 C C . LEU A 1 216 ? -12.625 11.836 10.508 1 97.75 216 LEU A C 1
ATOM 1675 O O . LEU A 1 216 ? -13.227 11.68 9.438 1 97.75 216 LEU A O 1
ATOM 1679 N N . VAL A 1 217 ? -13.234 12.156 11.578 1 95.94 217 VAL A N 1
ATOM 1680 C CA . VAL A 1 217 ? -14.656 12.469 11.633 1 95.94 217 VAL A CA 1
ATOM 1681 C C . VAL A 1 217 ? -14.852 13.93 12.031 1 95.94 217 VAL A C 1
ATOM 1683 O O . VAL A 1 217 ? -14.438 14.344 13.117 1 95.94 217 VAL A O 1
ATOM 1686 N N . GLN A 1 218 ? -15.461 14.672 11.211 1 91.5 218 GLN A N 1
ATOM 1687 C CA . GLN A 1 218 ? -15.727 16.078 11.461 1 91.5 218 GLN A CA 1
ATOM 1688 C C . GLN A 1 218 ? -17.234 16.375 11.438 1 91.5 218 GLN A C 1
ATOM 1690 O O . GLN A 1 218 ? -17.922 15.961 10.508 1 91.5 218 GLN A O 1
ATOM 1695 N N . PHE A 1 219 ? -17.719 16.969 12.508 1 88.56 219 PHE A N 1
ATOM 1696 C CA . PHE A 1 219 ? -19.094 17.406 12.578 1 88.56 219 PHE A CA 1
ATOM 1697 C C . PHE A 1 219 ? -19.234 18.859 12.141 1 88.56 219 PHE A C 1
ATOM 1699 O O . PHE A 1 219 ? -18.516 19.734 12.648 1 88.56 219 PHE A O 1
ATOM 1706 N N . ARG A 1 220 ? -19.891 19.016 11.086 1 74.75 220 ARG A N 1
ATOM 1707 C CA . ARG A 1 220 ? -20.047 20.359 10.547 1 74.75 220 ARG A CA 1
ATOM 1708 C C . ARG A 1 220 ? -21.406 20.953 10.898 1 74.75 220 ARG A C 1
ATOM 1710 O O . ARG A 1 220 ? -22.422 20.25 10.82 1 74.75 220 ARG A O 1
ATOM 1717 N N . SER A 1 221 ? -21.375 22.016 11.727 1 62.22 221 SER A N 1
ATOM 1718 C CA . SER A 1 221 ? -22.609 22.625 12.172 1 62.22 221 SER A CA 1
ATOM 1719 C C . SER A 1 221 ? -23.484 23.031 10.984 1 62.22 221 SER A C 1
ATOM 1721 O O . SER A 1 221 ? -22.969 23.312 9.898 1 62.22 221 SER A O 1
ATOM 1723 N N . GLY A 1 222 ? -24.75 22.641 11 1 53.94 222 GLY A N 1
ATOM 1724 C CA . GLY A 1 222 ? -25.75 23 10.008 1 53.94 222 GLY A CA 1
ATOM 1725 C C . GLY A 1 222 ? -25.734 24.469 9.648 1 53.94 222 GLY A C 1
ATOM 1726 O O . GLY A 1 222 ? -26.375 24.891 8.68 1 53.94 222 GLY A O 1
ATOM 1727 N N . ASN A 1 223 ? -25.078 25.297 10.555 1 49.66 223 ASN A N 1
ATOM 1728 C CA . ASN A 1 223 ? -25.156 26.734 10.297 1 49.66 223 ASN A CA 1
ATOM 1729 C C . ASN A 1 223 ? -24 27.203 9.406 1 49.66 223 ASN A C 1
ATOM 1731 O O . ASN A 1 223 ? -23.688 28.391 9.367 1 49.66 223 ASN A O 1
ATOM 1735 N N . VAL A 1 224 ? -23.359 26.141 8.945 1 53.16 224 VAL A N 1
ATOM 1736 C CA . VAL A 1 224 ? -22.25 26.531 8.078 1 53.16 224 VAL A CA 1
ATOM 1737 C C . VAL A 1 224 ? -22.797 27.078 6.758 1 53.16 224 VAL A C 1
ATOM 1739 O O . VAL A 1 224 ? -23.891 26.672 6.32 1 53.16 224 VAL A O 1
ATOM 1742 N N . ALA A 1 225 ? -22.312 28.219 6.422 1 47.38 225 ALA A N 1
ATOM 1743 C CA . ALA A 1 225 ? -22.75 28.938 5.227 1 47.38 225 ALA A CA 1
ATOM 1744 C C . ALA A 1 225 ? -23.031 27.969 4.078 1 47.38 225 ALA A C 1
ATOM 1746 O O . ALA A 1 225 ? -23.953 28.188 3.285 1 47.38 225 ALA A O 1
ATOM 1747 N N . LEU A 1 226 ? -22.188 26.953 4.051 1 50.38 226 LEU A N 1
ATOM 1748 C CA . LEU A 1 226 ? -22.453 26.047 2.941 1 50.38 226 LEU A CA 1
ATOM 1749 C C . LEU A 1 226 ? -23.234 24.812 3.418 1 50.38 226 LEU A C 1
ATOM 1751 O O . LEU A 1 226 ? -22.656 23.906 4.031 1 50.38 226 LEU A O 1
ATOM 1755 N N . GLN A 1 227 ? -24.547 24.969 3.404 1 50.03 227 GLN A N 1
ATOM 1756 C CA . GLN A 1 227 ? -25.516 23.969 3.844 1 50.03 227 GLN A CA 1
ATOM 1757 C C . GLN A 1 227 ? -25.156 22.578 3.314 1 50.03 227 GLN A C 1
ATOM 1759 O O . GLN A 1 227 ? -25.438 21.578 3.971 1 50.03 227 GLN A O 1
ATOM 1764 N N . GLU A 1 228 ? -24.594 22.547 2.084 1 52.34 228 GLU A N 1
ATOM 1765 C CA . GLU A 1 228 ? -24.297 21.281 1.416 1 52.34 228 GLU A CA 1
ATOM 1766 C C . GLU A 1 228 ? -23.219 20.5 2.156 1 52.34 228 GLU A C 1
ATOM 1768 O O . GLU A 1 228 ? -23.031 19.312 1.93 1 52.34 228 GLU A O 1
ATOM 1773 N N . TYR A 1 229 ? -22.609 21.281 3.004 1 54.97 229 TYR A N 1
ATOM 1774 C CA . TYR A 1 229 ? -21.516 20.703 3.758 1 54.97 229 TYR A CA 1
ATOM 1775 C C . TYR A 1 229 ? -21.906 20.469 5.211 1 54.97 229 TYR A C 1
ATOM 1777 O O . TYR A 1 229 ? -21.047 20.281 6.074 1 54.97 229 TYR A O 1
ATOM 1785 N N . GLY A 1 230 ? -23.156 20.469 5.434 1 59.12 230 GLY A N 1
ATOM 1786 C CA . GLY A 1 230 ? -23.625 20.234 6.793 1 59.12 230 GLY A CA 1
ATOM 1787 C C . GLY A 1 230 ? -23.719 18.75 7.137 1 59.12 230 GLY A C 1
ATOM 1788 O O . GLY A 1 230 ? -23.594 17.906 6.254 1 59.12 230 GLY A O 1
ATOM 1789 N N . GLY A 1 231 ? -23.531 18.516 8.406 1 80 231 GLY A N 1
ATOM 1790 C CA . GLY A 1 231 ? -23.719 17.172 8.938 1 80 231 GLY A CA 1
ATOM 1791 C C . GLY A 1 231 ? -22.406 16.5 9.336 1 80 231 GLY A C 1
ATOM 1792 O O . GLY A 1 231 ? -21.719 16.984 10.242 1 80 231 GLY A O 1
ATOM 1793 N N . VAL A 1 232 ? -22.078 15.5 8.656 1 89.25 232 VAL A N 1
ATOM 1794 C CA . VAL A 1 232 ? -20.906 14.734 9.062 1 89.25 232 VAL A CA 1
ATOM 1795 C C . VAL A 1 232 ? -20 14.492 7.855 1 89.25 232 VAL A C 1
ATOM 1797 O O . VAL A 1 232 ? -20.484 14.203 6.758 1 89.25 232 VAL A O 1
ATOM 1800 N N . GLY A 1 233 ? -18.734 14.844 7.961 1 91.62 233 GLY A N 1
ATOM 1801 C CA . GLY A 1 233 ? -17.719 14.477 6.98 1 91.62 233 GLY A CA 1
ATOM 1802 C C . GLY A 1 233 ? -16.703 13.477 7.508 1 91.62 233 GLY A C 1
ATOM 1803 O O . GLY A 1 233 ? -16.156 13.656 8.594 1 91.62 233 GLY A O 1
ATOM 1804 N N . VAL A 1 234 ? -16.531 12.398 6.789 1 95.31 234 VAL A N 1
ATOM 1805 C CA . VAL A 1 234 ? -15.57 11.367 7.172 1 95.31 234 VAL A CA 1
ATOM 1806 C C . VAL A 1 234 ? -14.555 11.18 6.051 1 95.31 234 VAL A C 1
ATOM 1808 O O . VAL A 1 234 ? -14.914 11.117 4.875 1 95.31 234 VAL A O 1
ATOM 1811 N N . GLY A 1 235 ? -13.297 11.172 6.352 1 96.44 235 GLY A N 1
ATOM 1812 C CA . GLY A 1 235 ? -12.195 10.836 5.465 1 96.44 235 GLY A CA 1
ATOM 1813 C C . GLY A 1 235 ? -11.148 9.953 6.125 1 96.44 235 GLY A C 1
ATOM 1814 O O . GLY A 1 235 ? -11.102 9.844 7.352 1 96.44 235 GLY A O 1
ATOM 1815 N N . PHE A 1 236 ? -10.383 9.32 5.297 1 98.38 236 PHE A N 1
ATOM 1816 C CA . PHE A 1 236 ? -9.391 8.398 5.832 1 98.38 236 PHE A CA 1
ATOM 1817 C C . PHE A 1 236 ? -7.988 8.797 5.383 1 98.38 236 PHE A C 1
ATOM 1819 O O . PHE A 1 236 ? -7.793 9.211 4.238 1 98.38 236 PHE A O 1
ATOM 1826 N N . GLY A 1 237 ? -7.062 8.844 6.273 1 98.5 237 GLY A N 1
ATOM 1827 C CA . GLY A 1 237 ? -5.652 8.734 5.934 1 98.5 237 GLY A CA 1
ATOM 1828 C C . GLY A 1 237 ? -5.145 7.305 5.941 1 98.5 237 GLY A C 1
ATOM 1829 O O . GLY A 1 237 ? -5.285 6.594 6.938 1 98.5 237 GLY A O 1
ATOM 1830 N N . ILE A 1 238 ? -4.645 6.863 4.82 1 98.62 238 ILE A N 1
ATOM 1831 C CA . ILE A 1 238 ? -4.203 5.48 4.68 1 98.62 238 ILE A CA 1
ATOM 1832 C C . ILE A 1 238 ? -2.678 5.426 4.652 1 98.62 238 ILE A C 1
ATOM 1834 O O . ILE A 1 238 ? -2.039 6.164 3.898 1 98.62 238 ILE A O 1
ATOM 1838 N N . VAL A 1 239 ? -2.133 4.605 5.523 1 98 239 VAL A N 1
ATOM 1839 C CA . VAL A 1 239 ? -0.687 4.414 5.547 1 98 239 VAL A CA 1
ATOM 1840 C C . VAL A 1 239 ? -0.353 2.957 5.238 1 98 239 VAL A C 1
ATOM 1842 O O . VAL A 1 239 ? -0.898 2.045 5.863 1 98 239 VAL A O 1
ATOM 1845 N N . ILE A 1 240 ? 0.435 2.732 4.246 1 97.25 240 ILE A N 1
ATOM 1846 C CA . ILE A 1 240 ? 0.946 1.427 3.844 1 97.25 240 ILE A CA 1
ATOM 1847 C C . ILE A 1 240 ? 2.473 1.453 3.826 1 97.25 240 ILE A C 1
ATOM 1849 O O . ILE A 1 240 ? 3.076 2.316 3.186 1 97.25 240 ILE A O 1
ATOM 1853 N N . ASP A 1 241 ? 3.121 0.544 4.516 1 94.44 241 ASP A N 1
ATOM 1854 C CA . ASP A 1 241 ? 4.574 0.458 4.621 1 94.44 241 ASP A CA 1
ATOM 1855 C C . ASP A 1 241 ? 5.168 1.778 5.105 1 94.44 241 ASP A C 1
ATOM 1857 O O . ASP A 1 241 ? 6.129 2.283 4.52 1 94.44 241 ASP A O 1
ATOM 1861 N N . SER A 1 242 ? 4.508 2.408 6.02 1 94.56 242 SER A N 1
ATOM 1862 C CA . SER A 1 242 ? 4.945 3.609 6.719 1 94.56 242 SER A CA 1
ATOM 1863 C C . SER A 1 242 ? 4.977 4.816 5.785 1 94.56 242 SER A C 1
ATOM 1865 O O . SER A 1 242 ? 5.758 5.746 5.992 1 94.56 242 SER A O 1
ATOM 1867 N N . LYS A 1 243 ? 4.207 4.75 4.766 1 95.19 243 LYS A N 1
ATOM 1868 C CA . LYS A 1 243 ? 4.043 5.867 3.84 1 95.19 243 LYS A CA 1
ATOM 1869 C C . LYS A 1 243 ? 2.57 6.219 3.658 1 95.19 243 LYS A C 1
ATOM 1871 O O . LYS A 1 243 ? 1.722 5.328 3.557 1 95.19 243 LYS A O 1
ATOM 1876 N N . VAL A 1 244 ? 2.318 7.473 3.684 1 97.06 244 VAL A N 1
ATOM 1877 C CA . VAL A 1 244 ? 0.957 7.898 3.381 1 97.06 244 VAL A CA 1
ATOM 1878 C C . VAL A 1 244 ? 0.612 7.539 1.937 1 97.06 244 VAL A C 1
ATOM 1880 O O . VAL A 1 244 ? 1.341 7.902 1.01 1 97.06 244 VAL A O 1
ATOM 1883 N N . TYR A 1 245 ? -0.429 6.812 1.803 1 97.5 245 TYR A N 1
ATOM 1884 C CA . TYR A 1 245 ? -0.883 6.32 0.506 1 97.5 245 TYR A CA 1
ATOM 1885 C C . TYR A 1 245 ? -1.955 7.234 -0.077 1 97.5 245 TYR A C 1
ATOM 1887 O O . TYR A 1 245 ? -3.045 7.359 0.484 1 97.5 245 TYR A O 1
ATOM 1895 N N . THR A 1 246 ? -1.654 7.836 -1.236 1 96.38 246 THR A N 1
ATOM 1896 C CA . THR A 1 246 ? -2.578 8.836 -1.766 1 96.38 246 THR A CA 1
ATOM 1897 C C . THR A 1 246 ? -3.35 8.273 -2.957 1 96.38 246 THR A C 1
ATOM 1899 O O . THR A 1 246 ? -4.266 8.922 -3.469 1 96.38 246 THR A O 1
ATOM 1902 N N . GLY A 1 247 ? -3.012 7 -3.387 1 94.88 247 GLY A N 1
ATOM 1903 C CA . GLY A 1 247 ? -3.701 6.375 -4.504 1 94.88 247 GLY A CA 1
ATOM 1904 C C . GLY A 1 247 ? -3.221 6.875 -5.855 1 94.88 247 GLY A C 1
ATOM 1905 O O . GLY A 1 247 ? -2.275 7.664 -5.93 1 94.88 247 GLY A O 1
ATOM 1906 N N . THR A 1 248 ? -3.834 6.406 -6.93 1 91.62 248 THR A N 1
ATOM 1907 C CA . THR A 1 248 ? -3.414 6.68 -8.297 1 91.62 248 THR A CA 1
ATOM 1908 C C . THR A 1 248 ? -3.732 8.125 -8.688 1 91.62 248 THR A C 1
ATOM 1910 O O . THR A 1 248 ? -2.926 8.789 -9.336 1 91.62 248 THR A O 1
ATOM 1913 N N . ASN A 1 249 ? -4.84 8.625 -8.234 1 93.38 249 ASN A N 1
ATOM 1914 C CA . ASN A 1 249 ? -5.301 9.961 -8.609 1 93.38 249 ASN A CA 1
ATOM 1915 C C . ASN A 1 249 ? -5.453 10.859 -7.387 1 93.38 249 ASN A C 1
ATOM 1917 O O . ASN A 1 249 ? -6.199 11.844 -7.426 1 93.38 249 ASN A O 1
ATOM 1921 N N . PHE A 1 250 ? -4.844 10.484 -6.266 1 95.38 250 PHE A N 1
ATOM 1922 C CA . PHE A 1 250 ? -4.766 11.289 -5.051 1 95.38 250 PHE A CA 1
ATOM 1923 C C . PHE A 1 250 ? -6.105 11.312 -4.328 1 95.38 250 PHE A C 1
ATOM 1925 O O . PHE A 1 250 ? -6.406 12.258 -3.598 1 95.38 250 PHE A O 1
ATOM 1932 N N . THR A 1 251 ? -6.953 10.289 -4.566 1 96.06 251 THR A N 1
ATOM 1933 C CA . THR A 1 251 ? -8.273 10.297 -3.941 1 96.06 251 THR A CA 1
ATOM 1934 C C . THR A 1 251 ? -8.359 9.242 -2.842 1 96.06 251 THR A C 1
ATOM 1936 O O . THR A 1 251 ? -9.43 9.008 -2.287 1 96.06 251 THR A O 1
ATOM 1939 N N . ALA A 1 252 ? -7.195 8.555 -2.561 1 97.44 252 ALA A N 1
ATOM 1940 C CA . ALA A 1 252 ? -7.234 7.578 -1.473 1 97.44 252 ALA A CA 1
ATOM 1941 C C . ALA A 1 252 ? -7.734 8.219 -0.18 1 97.44 252 ALA A C 1
ATOM 1943 O O . ALA A 1 252 ? -7.289 9.305 0.192 1 97.44 252 ALA A O 1
ATOM 1944 N N . GLY A 1 253 ? -8.711 7.562 0.436 1 97.44 253 GLY A N 1
ATOM 1945 C CA . GLY A 1 253 ? -9.273 8.055 1.685 1 97.44 253 GLY A CA 1
ATOM 1946 C C . GLY A 1 253 ? -10.625 8.719 1.512 1 97.44 253 GLY A C 1
ATOM 1947 O O . GLY A 1 253 ? -11.352 8.922 2.486 1 97.44 253 GLY A O 1
ATOM 1948 N N . GLU A 1 254 ? -10.93 9.172 0.225 1 94.56 254 GLU A N 1
ATOM 1949 C CA . GLU A 1 254 ? -12.297 9.609 -0.036 1 94.56 254 GLU A CA 1
ATOM 1950 C C . GLU A 1 254 ? -13.281 8.461 0.117 1 94.56 254 GLU A C 1
ATOM 1952 O O . GLU A 1 254 ? -13.008 7.34 -0.315 1 94.56 254 GLU A O 1
ATOM 1957 N N . PHE A 1 255 ? -14.477 8.805 0.735 1 94.31 255 PHE A N 1
ATOM 1958 C CA . PHE A 1 255 ? -15.25 7.672 1.229 1 94.31 255 PHE A CA 1
ATOM 1959 C C . PHE A 1 255 ? -16.734 7.926 1.076 1 94.31 255 PHE A C 1
ATOM 1961 O O . PHE A 1 255 ? -17.219 9.047 1.301 1 94.31 255 PHE A O 1
ATOM 1968 N N . ARG A 1 256 ? -17.422 6.98 0.677 1 95.38 256 ARG A N 1
ATOM 1969 C CA . ARG A 1 256 ? -18.859 6.812 0.777 1 95.38 256 ARG A CA 1
ATOM 1970 C C . ARG A 1 256 ? -19.219 5.422 1.289 1 95.38 256 ARG A C 1
ATOM 1972 O O . ARG A 1 256 ? -18.672 4.422 0.823 1 95.38 256 ARG A O 1
ATOM 1979 N N . SER A 1 257 ? -20.188 5.355 2.207 1 96.38 257 SER A N 1
ATOM 1980 C CA . SER A 1 257 ? -20.547 4.113 2.881 1 96.38 257 SER A CA 1
ATOM 1981 C C . SER A 1 257 ? -21.047 3.066 1.887 1 96.38 257 SER A C 1
ATOM 1983 O O . SER A 1 257 ? -21.703 3.4 0.899 1 96.38 257 SER A O 1
ATOM 1985 N N . ALA A 1 258 ? -20.766 1.805 2.15 1 93.25 258 ALA A N 1
ATOM 1986 C CA . ALA A 1 258 ? -21.297 0.689 1.373 1 93.25 258 ALA A CA 1
ATOM 1987 C C . ALA A 1 258 ? -22.828 0.659 1.434 1 93.25 258 ALA A C 1
ATOM 1989 O O . ALA A 1 258 ? -23.469 0.082 0.559 1 93.25 258 ALA A O 1
ATOM 1990 N N . TYR A 1 259 ? -23.344 1.279 2.424 1 93.69 259 TYR A N 1
ATOM 1991 C CA . TYR A 1 259 ? -24.781 1.212 2.695 1 93.69 259 TYR A CA 1
ATOM 1992 C C . TYR A 1 259 ? -25.5 2.441 2.15 1 93.69 259 TYR A C 1
ATOM 1994 O O . TYR A 1 259 ? -26.703 2.588 2.32 1 93.69 259 TYR A O 1
ATOM 2002 N N . TRP A 1 260 ? -24.719 3.307 1.533 1 93.31 260 TRP A N 1
ATOM 2003 C CA . TRP A 1 260 ? -25.266 4.547 1.005 1 93.31 260 TRP A CA 1
ATOM 2004 C C . TRP A 1 260 ? -26.375 4.266 -0.016 1 93.31 260 TRP A C 1
ATOM 2006 O O . TRP A 1 260 ? -26.281 3.301 -0.779 1 93.31 260 TRP A O 1
ATOM 2016 N N . THR A 1 261 ? -27.344 5.07 -0.062 1 89.56 261 THR A N 1
ATOM 2017 C CA . THR A 1 261 ? -28.438 4.93 -1.019 1 89.56 261 THR A CA 1
ATOM 2018 C C . THR A 1 261 ? -28.469 6.125 -1.968 1 89.56 261 THR A C 1
ATOM 2020 O O . THR A 1 261 ? -28.172 7.25 -1.571 1 89.56 261 THR A O 1
ATOM 2023 N N . GLU A 1 262 ? -28.969 5.855 -3.133 1 88.44 262 GLU A N 1
ATOM 2024 C CA . GLU A 1 262 ? -29 6.871 -4.18 1 88.44 262 GLU A CA 1
ATOM 2025 C C . GLU A 1 262 ? -29.844 8.078 -3.748 1 88.44 262 GLU A C 1
ATOM 2027 O O . GLU A 1 262 ? -30.938 7.914 -3.203 1 88.44 262 GLU A O 1
ATOM 2032 N N . GLY A 1 263 ? -29.281 9.195 -4.004 1 86 263 GLY A N 1
ATOM 2033 C CA . GLY A 1 263 ? -30 10.422 -3.73 1 86 263 GLY A CA 1
ATOM 2034 C C . GLY A 1 263 ? -29.703 11.008 -2.365 1 86 263 GLY A C 1
ATOM 2035 O O . GLY A 1 263 ? -30.078 12.141 -2.07 1 86 263 GLY A O 1
ATOM 2036 N N . ASN A 1 264 ? -29.109 10.195 -1.538 1 88.56 264 ASN A N 1
ATOM 2037 C CA . ASN A 1 264 ? -28.734 10.703 -0.22 1 88.56 264 ASN A CA 1
ATOM 2038 C C . ASN A 1 264 ? -27.578 11.703 -0.304 1 88.56 264 ASN A C 1
ATOM 2040 O O . ASN A 1 264 ? -26.547 11.406 -0.901 1 88.56 264 ASN A O 1
ATOM 2044 N N . ARG A 1 265 ? -27.688 12.789 0.365 1 86.06 265 ARG A N 1
ATOM 2045 C CA . ARG A 1 265 ? -26.672 13.828 0.335 1 86.06 265 ARG A CA 1
ATOM 2046 C C . ARG A 1 265 ? -25.547 13.516 1.319 1 86.06 265 ARG A C 1
ATOM 2048 O O . ARG A 1 265 ? -24.453 14.078 1.223 1 86.06 265 ARG A O 1
ATOM 2055 N N . ALA A 1 266 ? -25.844 12.664 2.242 1 89.19 266 ALA A N 1
ATOM 2056 C CA . ALA A 1 266 ? -24.844 12.273 3.227 1 89.19 266 ALA A CA 1
ATOM 2057 C C . ALA A 1 266 ? -23.953 11.148 2.689 1 89.19 266 ALA A C 1
ATOM 2059 O O . ALA A 1 266 ? -24.312 10.477 1.721 1 89.19 266 ALA A O 1
ATOM 2060 N N . GLN A 1 267 ? -22.734 10.945 3.268 1 93.12 267 GLN A N 1
ATOM 2061 C CA . GLN A 1 267 ? -21.812 9.883 2.904 1 93.12 267 GLN A CA 1
ATOM 2062 C C . GLN A 1 267 ? -22.344 8.523 3.336 1 93.12 267 GLN A C 1
ATOM 2064 O O . GLN A 1 267 ? -21.812 7.484 2.92 1 93.12 267 GLN A O 1
ATOM 2069 N N . PHE A 1 268 ? -23.375 8.477 4.18 1 94.94 268 PHE A N 1
ATOM 2070 C CA . PHE A 1 268 ? -23.844 7.266 4.84 1 94.94 268 PHE A CA 1
ATOM 2071 C C . PHE A 1 268 ? -25.281 6.957 4.438 1 94.94 268 PHE A C 1
ATOM 2073 O O . PHE A 1 268 ? -25.859 7.664 3.615 1 94.94 268 PHE A O 1
ATOM 2080 N N . SER A 1 269 ? -25.797 5.824 4.984 1 95.12 269 SER A N 1
ATOM 2081 C CA . SER A 1 269 ? -27.172 5.43 4.699 1 95.12 269 SER A CA 1
ATOM 2082 C C . SER A 1 269 ? -28.172 6.324 5.426 1 95.12 269 SER A C 1
ATOM 2084 O O . SER A 1 269 ? -29.328 6.422 5.027 1 95.12 269 SER A O 1
ATOM 2086 N N . ILE A 1 270 ? -27.719 6.934 6.531 1 94.62 270 ILE A N 1
ATOM 2087 C CA . ILE A 1 270 ? -28.578 7.832 7.309 1 94.62 270 ILE A CA 1
ATOM 2088 C C . ILE A 1 270 ? -28.891 9.078 6.484 1 94.62 270 ILE A C 1
ATOM 2090 O O . ILE A 1 270 ? -27.984 9.766 6.008 1 94.62 270 ILE A O 1
ATOM 2094 N N . PRO A 1 271 ? -30.188 9.375 6.312 1 93.19 271 PRO A N 1
ATOM 2095 C CA . PRO A 1 271 ? -30.547 10.539 5.508 1 93.19 271 PRO A CA 1
ATOM 2096 C C . PRO A 1 271 ? -29.969 11.836 6.047 1 93.19 271 PRO A C 1
ATOM 2098 O O . PRO A 1 271 ? -29.797 11.984 7.262 1 93.19 271 PRO A O 1
ATOM 2101 N N . TYR A 1 272 ? -29.766 12.703 5.125 1 89.81 272 TYR A N 1
ATOM 2102 C CA . TYR A 1 272 ? -29.141 13.984 5.449 1 89.81 272 TYR A CA 1
ATOM 2103 C C . TYR A 1 272 ? -29.906 14.695 6.555 1 89.81 272 TYR A C 1
ATOM 2105 O O . TYR A 1 272 ? -29.312 15.211 7.5 1 89.81 272 TYR A O 1
ATOM 2113 N N . GLU A 1 273 ? -31.219 14.688 6.492 1 89.44 273 GLU A N 1
ATOM 2114 C CA . GLU A 1 273 ? -32.062 15.391 7.441 1 89.44 273 GLU A CA 1
ATOM 2115 C C . GLU A 1 273 ? -31.906 14.828 8.852 1 89.44 273 GLU A C 1
ATOM 2117 O O . GLU A 1 273 ? -32.094 15.539 9.836 1 89.44 273 GLU A O 1
ATOM 2122 N N . GLU A 1 274 ? -31.531 13.633 8.93 1 91.75 274 GLU A N 1
ATOM 2123 C CA . GLU A 1 274 ? -31.344 12.977 10.219 1 91.75 274 GLU A CA 1
ATOM 2124 C C . GLU A 1 274 ? -29.906 13.125 10.711 1 91.75 274 GLU A C 1
ATOM 2126 O O . GLU A 1 274 ? -29.688 13.422 11.891 1 91.75 274 GLU A O 1
ATOM 2131 N N . ILE A 1 275 ? -28.953 12.992 9.852 1 91.81 275 ILE A N 1
ATOM 2132 C CA . ILE A 1 275 ? -27.547 12.93 10.242 1 91.81 275 ILE A CA 1
ATOM 2133 C C . ILE A 1 275 ? -27.094 14.297 10.742 1 91.81 275 ILE A C 1
ATOM 2135 O O . ILE A 1 275 ? -26.141 14.398 11.523 1 91.81 275 ILE A O 1
ATOM 2139 N N . ILE A 1 276 ? -27.781 15.375 10.328 1 89.31 276 ILE A N 1
ATOM 2140 C CA . ILE A 1 276 ? -27.406 16.703 10.773 1 89.31 276 ILE A CA 1
ATOM 2141 C C . ILE A 1 276 ? -27.656 16.828 12.273 1 89.31 276 ILE A C 1
ATOM 2143 O O . ILE A 1 276 ? -27.172 17.766 12.922 1 89.31 276 ILE A O 1
ATOM 2147 N N . THR A 1 277 ? -28.422 15.898 12.898 1 90.69 277 THR A N 1
ATOM 2148 C CA . THR A 1 277 ? -28.719 15.922 14.328 1 90.69 277 THR A CA 1
ATOM 2149 C C . THR A 1 277 ? -27.766 15.023 15.102 1 90.69 277 THR A C 1
ATOM 2151 O O . THR A 1 277 ? -27.969 14.766 16.281 1 90.69 277 THR A O 1
ATOM 2154 N N . VAL A 1 278 ? -26.703 14.57 14.492 1 91.62 278 VAL A N 1
ATOM 2155 C CA . VAL A 1 278 ? -25.828 13.516 15 1 91.62 278 VAL A CA 1
ATOM 2156 C C . VAL A 1 278 ? -25.219 13.945 16.328 1 91.62 278 VAL A C 1
ATOM 2158 O O . VAL A 1 278 ? -25.031 13.125 17.234 1 91.62 278 VAL A O 1
ATOM 2161 N N . THR A 1 279 ? -24.922 15.219 16.547 1 88.75 279 THR A N 1
ATOM 2162 C CA . THR A 1 279 ? -24.25 15.688 17.75 1 88.75 279 THR A CA 1
ATOM 2163 C C . THR A 1 279 ? -25.25 15.828 18.906 1 88.75 279 THR A C 1
ATOM 2165 O O . THR A 1 279 ? -24.844 15.836 20.078 1 88.75 279 THR A O 1
ATOM 2168 N N . ARG A 1 280 ? -26.547 15.914 18.625 1 90.19 280 ARG A N 1
ATOM 2169 C CA . ARG A 1 280 ? -27.547 16.188 19.656 1 90.19 280 ARG A CA 1
ATOM 2170 C C . ARG A 1 280 ? -28.422 14.969 19.891 1 90.19 280 ARG A C 1
ATOM 2172 O O . ARG A 1 280 ? -29.25 14.953 20.812 1 90.19 280 ARG A O 1
ATOM 2179 N N . ASN A 1 281 ? -28.344 14 19.078 1 93.69 281 ASN A N 1
ATOM 2180 C CA . ASN A 1 281 ? -29.156 12.797 19.141 1 93.69 281 ASN A CA 1
ATOM 2181 C C . ASN A 1 281 ? -28.297 11.547 19.328 1 93.69 281 ASN A C 1
ATOM 2183 O O . ASN A 1 281 ? -27.766 11.016 18.359 1 93.69 281 ASN A O 1
ATOM 2187 N N . PRO A 1 282 ? -28.297 11.023 20.469 1 94.69 282 PRO A N 1
ATOM 2188 C CA . PRO A 1 282 ? -27.438 9.875 20.766 1 94.69 282 PRO A CA 1
ATOM 2189 C C . PRO A 1 282 ? -27.75 8.656 19.906 1 94.69 282 PRO A C 1
ATOM 2191 O O . PRO A 1 282 ? -26.859 7.863 19.594 1 94.69 282 PRO A O 1
ATOM 2194 N N . HIS A 1 283 ? -29 8.5 19.578 1 96.31 283 HIS A N 1
ATOM 2195 C CA . HIS A 1 283 ? -29.391 7.359 18.75 1 96.31 283 HIS A CA 1
ATOM 2196 C C . HIS A 1 283 ? -28.797 7.473 17.344 1 96.31 283 HIS A C 1
ATOM 2198 O O . HIS A 1 283 ? -28.328 6.48 16.797 1 96.31 283 HIS A O 1
ATOM 2204 N N . VAL A 1 284 ? -28.844 8.648 16.797 1 95.31 284 VAL A N 1
ATOM 2205 C CA . VAL A 1 284 ? -28.297 8.891 15.469 1 95.31 284 VAL A CA 1
ATOM 2206 C C . VAL A 1 284 ? -26.766 8.742 15.516 1 95.31 284 VAL A C 1
ATOM 2208 O O . VAL A 1 284 ? -26.172 8.164 14.609 1 95.31 284 VAL A O 1
ATOM 2211 N N . LEU A 1 285 ? -26.125 9.219 16.609 1 95.94 285 LEU A N 1
ATOM 2212 C CA . LEU A 1 285 ? -24.688 9.102 16.781 1 95.94 285 LEU A CA 1
ATOM 2213 C C . LEU A 1 285 ? -24.25 7.641 16.812 1 95.94 285 LEU A C 1
ATOM 2215 O O . LEU A 1 285 ? -23.281 7.262 16.172 1 95.94 285 LEU A O 1
ATOM 2219 N N . GLU A 1 286 ? -24.984 6.883 17.531 1 97.12 286 GLU A N 1
ATOM 2220 C CA . GLU A 1 286 ? -24.672 5.461 17.641 1 97.12 286 GLU A CA 1
ATOM 2221 C C . GLU A 1 286 ? -24.812 4.762 16.297 1 97.12 286 GLU A C 1
ATOM 2223 O O . GLU A 1 286 ? -23.953 3.975 15.891 1 97.12 286 GLU A O 1
ATOM 2228 N N . ARG A 1 287 ? -25.938 4.984 15.602 1 96.75 287 ARG A N 1
ATOM 2229 C CA . ARG A 1 287 ? -26.172 4.395 14.289 1 96.75 287 ARG A CA 1
ATOM 2230 C C . ARG A 1 287 ? -25.078 4.781 13.312 1 96.75 287 ARG A C 1
ATOM 2232 O O . ARG A 1 287 ? -24.562 3.934 12.578 1 96.75 287 ARG A O 1
ATOM 2239 N N . PHE A 1 288 ? -24.75 6.055 13.312 1 96.44 288 PHE A N 1
ATOM 2240 C CA . PHE A 1 288 ? -23.688 6.566 12.461 1 96.44 288 PHE A CA 1
ATOM 2241 C C . PHE A 1 288 ? -22.375 5.855 12.758 1 96.44 288 PHE A C 1
ATOM 2243 O O . PHE A 1 288 ? -21.703 5.359 11.844 1 96.44 288 PHE A O 1
ATOM 2250 N N . THR A 1 289 ? -22.031 5.766 14.031 1 98 289 THR A N 1
ATOM 2251 C CA . THR A 1 289 ? -20.766 5.207 14.469 1 98 289 THR A CA 1
ATOM 2252 C C . THR A 1 289 ? -20.672 3.725 14.117 1 98 289 THR A C 1
ATOM 2254 O O . THR A 1 289 ? -19.625 3.25 13.656 1 98 289 THR A O 1
ATOM 2257 N N . ARG A 1 290 ? -21.703 3.006 14.266 1 97.5 290 ARG A N 1
ATOM 2258 C CA . ARG A 1 290 ? -21.719 1.58 13.953 1 97.5 290 ARG A CA 1
ATOM 2259 C C . ARG A 1 290 ? -21.562 1.342 12.453 1 97.5 290 ARG A C 1
ATOM 2261 O O . ARG A 1 290 ? -20.844 0.446 12.031 1 97.5 290 ARG A O 1
ATOM 2268 N N . GLU A 1 291 ? -22.344 2.146 11.656 1 97.12 291 GLU A N 1
ATOM 2269 C CA . GLU A 1 291 ? -22.188 2.027 10.211 1 97.12 291 GLU A CA 1
ATOM 2270 C C . GLU A 1 291 ? -20.75 2.344 9.781 1 97.12 291 GLU A C 1
ATOM 2272 O O . GLU A 1 291 ? -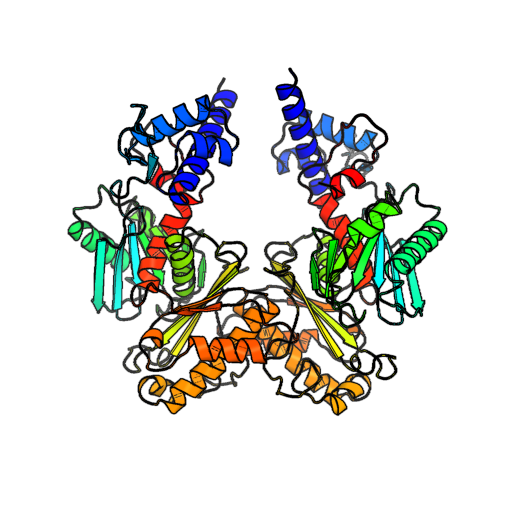20.188 1.638 8.945 1 97.12 291 GLU A O 1
ATOM 2277 N N . LEU A 1 292 ? -20.172 3.416 10.344 1 97.94 292 LEU A N 1
ATOM 2278 C CA . LEU A 1 292 ? -18.781 3.758 10.07 1 97.94 292 LEU A CA 1
ATOM 2279 C C . LEU A 1 292 ? -17.859 2.604 10.43 1 97.94 292 LEU A C 1
ATOM 2281 O O . LEU A 1 292 ? -17 2.217 9.641 1 97.94 292 LEU A O 1
ATOM 2285 N N . ALA A 1 293 ? -18.094 2.016 11.594 1 98.38 293 ALA A N 1
ATOM 2286 C CA . ALA A 1 293 ? -17.266 0.925 12.102 1 98.38 293 ALA A CA 1
ATOM 2287 C C . ALA A 1 293 ? -17.344 -0.293 11.18 1 98.38 293 ALA A C 1
ATOM 2289 O O . ALA A 1 293 ? -16.344 -0.98 10.969 1 98.38 293 ALA A O 1
ATOM 2290 N N . ARG A 1 294 ? -18.484 -0.585 10.648 1 97.5 294 ARG A N 1
ATOM 2291 C CA . ARG A 1 294 ? -18.656 -1.711 9.734 1 97.5 294 ARG A CA 1
ATOM 2292 C C . ARG A 1 294 ? -17.844 -1.512 8.461 1 97.5 294 ARG A C 1
ATOM 2294 O O . ARG A 1 294 ? -17.234 -2.457 7.949 1 97.5 294 ARG A O 1
ATOM 2301 N N . ASN A 1 295 ? -17.891 -0.291 7.938 1 97.94 295 ASN A N 1
ATOM 2302 C CA . ASN A 1 295 ? -17.062 0.009 6.777 1 97.94 295 ASN A CA 1
ATOM 2303 C C . ASN A 1 295 ? -15.57 -0.134 7.102 1 97.94 295 ASN A C 1
ATOM 2305 O O . ASN A 1 295 ? -14.828 -0.748 6.34 1 97.94 295 ASN A O 1
ATOM 2309 N N . VAL A 1 296 ? -15.164 0.408 8.227 1 98.38 296 VAL A N 1
ATOM 2310 C CA . VAL A 1 296 ? -13.773 0.366 8.656 1 98.38 296 VAL A CA 1
ATOM 2311 C C . VAL A 1 296 ? -13.328 -1.084 8.844 1 98.38 296 VAL A C 1
ATOM 2313 O O . VAL A 1 296 ? -12.203 -1.446 8.484 1 98.38 296 VAL A O 1
ATOM 2316 N N . ALA A 1 297 ? -14.211 -1.897 9.406 1 97.88 297 ALA A N 1
ATOM 2317 C CA . ALA A 1 297 ? -13.914 -3.312 9.602 1 97.88 297 ALA A CA 1
ATOM 2318 C C . ALA A 1 297 ? -13.539 -3.99 8.289 1 97.88 297 ALA A C 1
ATOM 2320 O O . ALA A 1 297 ? -12.625 -4.812 8.242 1 97.88 297 ALA A O 1
ATOM 2321 N N . LEU A 1 298 ? -14.211 -3.617 7.246 1 97.12 298 LEU A N 1
ATOM 2322 C CA . LEU A 1 298 ? -13.922 -4.172 5.926 1 97.12 298 LEU A CA 1
ATOM 2323 C C . LEU A 1 298 ? -12.523 -3.785 5.469 1 97.12 298 LEU A C 1
ATOM 2325 O O . LEU A 1 298 ? -11.781 -4.625 4.957 1 97.12 298 LEU A O 1
ATOM 2329 N N . PHE A 1 299 ? -12.18 -2.514 5.656 1 97.88 299 PHE A N 1
ATOM 2330 C CA . PHE A 1 299 ? -10.859 -2.031 5.277 1 97.88 299 PHE A CA 1
ATOM 2331 C C . PHE A 1 299 ? -9.773 -2.744 6.07 1 97.88 299 PHE A C 1
ATOM 2333 O O . PHE A 1 299 ? -8.812 -3.258 5.496 1 97.88 299 PHE A O 1
ATOM 2340 N N . VAL A 1 300 ? -9.977 -2.787 7.352 1 97.81 300 VAL A N 1
ATOM 2341 C CA . VAL A 1 300 ? -8.984 -3.318 8.281 1 97.81 300 VAL A CA 1
ATOM 2342 C C . VAL A 1 300 ? -8.734 -4.793 7.98 1 97.81 300 VAL A C 1
ATOM 2344 O O . VAL A 1 300 ? -7.586 -5.219 7.852 1 97.81 300 VAL A O 1
ATOM 2347 N N . ASN A 1 301 ? -9.789 -5.527 7.883 1 97.31 301 ASN A N 1
ATOM 2348 C CA . ASN A 1 301 ? -9.656 -6.973 7.734 1 97.31 301 ASN A CA 1
ATOM 2349 C C . ASN A 1 301 ? -9.164 -7.352 6.34 1 97.31 301 ASN A C 1
ATOM 2351 O O . ASN A 1 301 ? -8.258 -8.172 6.199 1 97.31 301 ASN A O 1
ATOM 2355 N N . THR A 1 302 ? -9.703 -6.758 5.293 1 97.5 302 THR A N 1
ATOM 2356 C CA . THR A 1 302 ? -9.352 -7.145 3.932 1 97.5 302 THR A CA 1
ATOM 2357 C C . THR A 1 302 ? -7.953 -6.641 3.574 1 97.5 302 THR A C 1
ATOM 2359 O O . THR A 1 302 ? -7.203 -7.324 2.873 1 97.5 302 THR A O 1
ATOM 2362 N N . PHE A 1 303 ? -7.562 -5.477 4.082 1 97.94 303 PHE A N 1
ATOM 2363 C CA . PHE A 1 303 ? -6.25 -4.926 3.764 1 97.94 303 PHE A CA 1
ATOM 2364 C C . PHE A 1 303 ? -5.258 -5.199 4.887 1 97.94 303 PHE A C 1
ATOM 2366 O O . PHE A 1 303 ? -4.113 -4.746 4.836 1 97.94 303 PHE A O 1
ATOM 2373 N N . ASN A 1 304 ? -5.723 -5.926 5.875 1 97.5 304 ASN A N 1
ATOM 2374 C CA . ASN A 1 304 ? -4.871 -6.371 6.969 1 97.5 304 ASN A CA 1
ATOM 2375 C C . ASN A 1 304 ? -4.102 -5.211 7.594 1 97.5 304 ASN A C 1
ATOM 2377 O O . ASN A 1 304 ? -2.879 -5.27 7.73 1 97.5 304 ASN A O 1
ATOM 2381 N N . LEU A 1 305 ? -4.82 -4.172 7.996 1 97.81 305 LEU A N 1
ATOM 2382 C CA . LEU A 1 305 ? -4.266 -3.041 8.734 1 97.81 305 LEU A CA 1
ATOM 2383 C C . LEU A 1 305 ? -4.199 -3.348 10.227 1 97.81 305 LEU A C 1
ATOM 2385 O O . LEU A 1 305 ? -5.113 -3.965 10.781 1 97.81 305 LEU A O 1
ATOM 2389 N N . ASN A 1 306 ? -3.209 -2.953 10.93 1 96.5 306 ASN A N 1
ATOM 2390 C CA . ASN A 1 306 ? -3.047 -3.424 12.297 1 96.5 306 ASN A CA 1
ATOM 2391 C C . ASN A 1 306 ? -3.363 -2.326 13.312 1 96.5 306 ASN A C 1
ATOM 2393 O O . ASN A 1 306 ? -3.318 -2.557 14.523 1 96.5 306 ASN A O 1
ATOM 2397 N N . LYS A 1 307 ? -3.652 -1.151 12.812 1 97.56 307 LYS A N 1
ATOM 2398 C CA . LYS A 1 307 ? -4.012 -0.064 13.719 1 97.56 307 LYS A CA 1
ATOM 2399 C C . LYS A 1 307 ? -5.023 0.876 13.07 1 97.56 307 LYS A C 1
ATOM 2401 O O . LYS A 1 307 ? -4.953 1.145 11.867 1 97.56 307 LYS A O 1
ATOM 2406 N N . VAL A 1 308 ? -5.977 1.372 13.844 1 98.38 308 VAL A N 1
ATOM 2407 C CA . VAL A 1 308 ? -6.934 2.4 13.445 1 98.38 308 VAL A CA 1
ATOM 2408 C C . VAL A 1 308 ? -6.906 3.549 14.445 1 98.38 308 VAL A C 1
ATOM 2410 O O . VAL A 1 308 ? -7.141 3.346 15.641 1 98.38 308 VAL A O 1
ATOM 2413 N N . PHE A 1 309 ? -6.543 4.68 13.961 1 98.31 309 PHE A N 1
ATOM 2414 C CA . PHE A 1 309 ? -6.68 5.898 14.75 1 98.31 309 PHE A CA 1
ATOM 2415 C C . PHE A 1 309 ? -8.016 6.578 14.469 1 98.31 309 PHE A C 1
ATOM 2417 O O . PHE A 1 309 ? -8.445 6.664 13.312 1 98.31 309 PHE A O 1
ATOM 2424 N N . ILE A 1 310 ? -8.672 6.992 15.477 1 98.12 310 ILE A N 1
ATOM 2425 C CA . ILE A 1 310 ? -9.93 7.723 15.391 1 98.12 310 ILE A CA 1
ATOM 2426 C C . ILE A 1 310 ? -9.734 9.148 15.891 1 98.12 310 ILE A C 1
ATOM 2428 O O . ILE A 1 310 ? -9.344 9.367 17.047 1 98.12 310 ILE A O 1
ATOM 2432 N N . GLY A 1 311 ? -9.922 10.078 15 1 96.44 311 GLY A N 1
ATOM 2433 C CA . GLY A 1 311 ? -9.68 11.469 15.375 1 96.44 311 GLY A CA 1
ATOM 2434 C C . GLY A 1 311 ? -10.758 12.414 14.867 1 96.44 311 GLY A C 1
ATOM 2435 O O . GLY A 1 311 ? -11.648 12.008 14.117 1 96.44 311 GLY A O 1
ATOM 2436 N N . GLY A 1 312 ? -10.664 13.703 15.258 1 93.31 312 GLY A N 1
ATOM 2437 C CA . GLY A 1 312 ? -11.602 14.75 14.906 1 93.31 312 GLY A CA 1
ATOM 2438 C C . GLY A 1 312 ? -12.641 15.008 15.984 1 93.31 312 GLY A C 1
ATOM 2439 O O . GLY A 1 312 ? -12.359 14.836 17.172 1 93.31 312 GLY A O 1
ATOM 2440 N N . ASP A 1 313 ? -13.797 15.461 15.547 1 90.75 313 ASP A N 1
ATOM 2441 C CA . ASP A 1 313 ? -14.82 15.938 16.469 1 90.75 313 ASP A CA 1
ATOM 2442 C C . ASP A 1 313 ? -15.438 14.781 17.25 1 90.75 313 ASP A C 1
ATOM 2444 O O . ASP A 1 313 ? -15.953 14.977 18.359 1 90.75 313 ASP A O 1
ATOM 2448 N N . ILE A 1 314 ? -15.297 13.617 16.781 1 92.75 314 ILE A N 1
ATOM 2449 C CA . ILE A 1 314 ? -15.945 12.461 17.375 1 92.75 314 ILE A CA 1
ATOM 2450 C C . ILE A 1 314 ? -15.266 12.102 18.703 1 92.75 314 ILE A C 1
ATOM 2452 O O . ILE A 1 314 ? -15.852 11.414 19.547 1 92.75 314 ILE A O 1
ATOM 2456 N N . GLU A 1 315 ? -14.078 12.5 18.906 1 92.31 315 GLU A N 1
ATOM 2457 C CA . GLU A 1 315 ? -13.328 12.219 20.125 1 92.31 315 GLU A CA 1
ATOM 2458 C C . GLU A 1 315 ? -14.031 12.789 21.359 1 92.31 315 GLU A C 1
ATOM 2460 O O . GLU A 1 315 ? -13.922 12.242 22.453 1 92.31 315 GLU A O 1
ATOM 2465 N N . ALA A 1 316 ? -14.758 13.859 21.141 1 88.56 316 ALA A N 1
ATOM 2466 C CA . ALA A 1 316 ? -15.367 14.586 22.25 1 88.56 316 ALA A CA 1
ATOM 2467 C C . ALA A 1 316 ? -16.75 14.016 22.594 1 88.56 316 ALA A C 1
ATOM 2469 O O . ALA A 1 316 ? -17.359 14.398 23.594 1 88.56 316 ALA A O 1
ATOM 2470 N N . CYS A 1 317 ? -17.203 13.102 21.781 1 90.19 317 CYS A N 1
ATOM 2471 C CA . CYS A 1 317 ? -18.531 12.547 22 1 90.19 317 CYS A CA 1
ATOM 2472 C C . CYS A 1 317 ? -18.5 11.516 23.109 1 90.19 317 CYS A C 1
ATOM 2474 O O . CYS A 1 317 ? -17.469 10.898 23.375 1 90.19 317 CYS A O 1
ATOM 2476 N N . ASN A 1 318 ? -19.641 11.43 23.812 1 90.06 318 ASN A N 1
ATOM 2477 C CA . ASN A 1 318 ? -19.781 10.453 24.891 1 90.06 318 ASN A CA 1
ATOM 2478 C C . ASN A 1 318 ? -20.094 9.062 24.328 1 90.06 318 ASN A C 1
ATOM 2480 O O . ASN A 1 318 ? -21.188 8.539 24.562 1 90.06 318 ASN A O 1
ATOM 2484 N N . LEU A 1 319 ? -19.266 8.484 23.625 1 94.44 319 LEU A N 1
ATOM 2485 C CA . LEU A 1 319 ? -19.375 7.16 23.031 1 94.44 319 LEU A CA 1
ATOM 2486 C C . LEU A 1 319 ? -18 6.496 22.953 1 94.44 319 LEU A C 1
ATOM 2488 O O . LEU A 1 319 ? -17 7.148 22.641 1 94.44 319 LEU A O 1
ATOM 2492 N N . ASP A 1 320 ? -17.906 5.242 23.312 1 96.81 320 ASP A N 1
ATOM 2493 C CA . ASP A 1 320 ? -16.656 4.5 23.203 1 96.81 320 ASP A CA 1
ATOM 2494 C C . ASP A 1 320 ? -16.453 3.988 21.781 1 96.81 320 ASP A C 1
ATOM 2496 O O . ASP A 1 320 ? -16.594 2.793 21.516 1 96.81 320 ASP A O 1
ATOM 2500 N N . VAL A 1 321 ? -16.047 4.852 20.922 1 97.5 321 VAL A N 1
ATOM 2501 C CA . VAL A 1 321 ? -15.969 4.57 19.5 1 97.5 321 VAL A CA 1
ATOM 2502 C C . VAL A 1 321 ? -14.93 3.477 19.25 1 97.5 321 VAL A C 1
ATOM 2504 O O . VAL A 1 321 ? -15.188 2.535 18.484 1 97.5 321 VAL A O 1
ATOM 2507 N N . PRO A 1 322 ? -13.711 3.514 19.938 1 98.25 322 PRO A N 1
ATOM 2508 C CA . PRO A 1 322 ? -12.734 2.441 19.719 1 98.25 322 PRO A CA 1
ATOM 2509 C C . PRO A 1 322 ? -13.297 1.059 20.031 1 98.25 322 PRO A C 1
ATOM 2511 O O . PRO A 1 322 ? -13.031 0.097 19.312 1 98.25 322 PRO A O 1
ATOM 2514 N N . ALA A 1 323 ? -14.055 0.939 21.062 1 98.25 323 ALA A N 1
ATOM 2515 C CA . ALA A 1 323 ? -14.656 -0.343 21.422 1 98.25 323 ALA A CA 1
ATOM 2516 C C . ALA A 1 323 ? -15.625 -0.811 20.344 1 98.25 323 ALA A C 1
ATOM 2518 O O . ALA A 1 323 ? -15.664 -1.996 20 1 98.25 323 ALA A O 1
ATOM 2519 N N . ILE A 1 324 ? -16.422 0.102 19.828 1 98.12 324 ILE A N 1
ATOM 2520 C CA . ILE A 1 324 ? -17.375 -0.219 18.766 1 98.12 324 ILE A CA 1
ATOM 2521 C C . ILE A 1 324 ? -16.625 -0.687 17.516 1 98.12 324 ILE A C 1
ATOM 2523 O O . ILE A 1 324 ? -17.016 -1.667 16.875 1 98.12 324 ILE A O 1
ATOM 2527 N N . PHE A 1 325 ? -15.539 0.035 17.156 1 98.5 325 PHE A N 1
ATOM 2528 C CA . PHE A 1 325 ? -14.719 -0.37 16.031 1 98.5 325 PHE A CA 1
ATOM 2529 C C . PHE A 1 325 ? -14.164 -1.775 16.234 1 98.5 325 PHE A C 1
ATOM 2531 O O . PHE A 1 325 ? -14.25 -2.617 15.336 1 98.5 325 PHE A O 1
ATOM 2538 N N . THR A 1 326 ? -13.625 -2.039 17.422 1 98.12 326 THR A N 1
ATOM 2539 C CA . THR A 1 326 ? -13.055 -3.34 17.734 1 98.12 326 THR A CA 1
ATOM 2540 C C . THR A 1 326 ? -14.094 -4.445 17.594 1 98.12 326 THR A C 1
ATOM 2542 O O . THR A 1 326 ? -13.812 -5.508 17.031 1 98.12 326 THR A O 1
ATOM 2545 N N . GLU A 1 327 ? -15.266 -4.188 18.078 1 97.12 327 GLU A N 1
ATOM 2546 C CA . GLU A 1 327 ? -16.359 -5.145 17.984 1 97.12 327 GLU A CA 1
ATOM 2547 C C . GLU A 1 327 ? -16.688 -5.469 16.531 1 97.12 327 GLU A C 1
ATOM 2549 O O . GLU A 1 327 ? -16.828 -6.641 16.172 1 97.12 327 GLU A O 1
ATOM 2554 N N . GLU A 1 328 ? -16.859 -4.445 15.703 1 97.31 328 GLU A N 1
ATOM 2555 C CA . GLU A 1 328 ? -17.234 -4.645 14.305 1 97.31 328 GLU A CA 1
ATOM 2556 C C . GLU A 1 328 ? -16.109 -5.32 13.523 1 97.31 328 GLU A C 1
ATOM 2558 O O . GLU A 1 328 ? -16.359 -6.121 12.625 1 97.31 328 GLU A O 1
ATOM 2563 N N . ILE A 1 329 ? -14.852 -5 13.82 1 97.62 329 ILE A N 1
ATOM 2564 C CA . ILE A 1 329 ? -13.703 -5.641 13.188 1 97.62 329 ILE A CA 1
ATOM 2565 C C . ILE A 1 329 ? -13.695 -7.133 13.508 1 97.62 329 ILE A C 1
ATOM 2567 O O . ILE A 1 329 ? -13.516 -7.969 12.625 1 97.62 329 ILE A O 1
ATOM 2571 N N . ARG A 1 330 ? -13.914 -7.453 14.75 1 96.44 330 ARG A N 1
ATOM 2572 C CA . ARG A 1 330 ? -14 -8.852 15.156 1 96.44 330 ARG A CA 1
ATOM 2573 C C . ARG A 1 330 ? -15.156 -9.555 14.461 1 96.44 330 ARG A C 1
ATOM 2575 O O . ARG A 1 330 ? -15.008 -10.68 13.977 1 96.44 330 ARG A O 1
ATOM 2582 N N . HIS A 1 331 ? -16.281 -8.891 14.445 1 95.12 331 HIS A N 1
ATOM 2583 C CA . HIS A 1 331 ? -17.484 -9.453 13.836 1 95.12 331 HIS A CA 1
ATOM 2584 C C . HIS A 1 331 ? -17.266 -9.781 12.367 1 95.12 331 HIS A C 1
ATOM 2586 O O . HIS A 1 331 ? -17.75 -10.805 11.875 1 95.12 331 HIS A O 1
ATOM 2592 N N . ASN A 1 332 ? -16.531 -8.969 11.688 1 95.62 332 ASN A N 1
ATOM 2593 C CA . ASN A 1 332 ? -16.297 -9.117 10.25 1 95.62 332 ASN A CA 1
ATOM 2594 C C . ASN A 1 332 ? -15.148 -10.086 9.961 1 95.62 332 ASN A C 1
ATOM 2596 O O . ASN A 1 332 ? -14.984 -10.531 8.828 1 95.62 332 ASN A O 1
ATOM 2600 N N . TRP A 1 333 ? -14.414 -10.469 10.93 1 93.75 333 TRP A N 1
ATOM 2601 C CA . TRP A 1 333 ? -13.219 -11.289 10.773 1 93.75 333 TRP A CA 1
ATOM 2602 C C . TRP A 1 333 ? -13.594 -12.758 10.586 1 93.75 333 TRP A C 1
ATOM 2604 O O . TRP A 1 333 ? -14.414 -13.297 11.328 1 93.75 333 TRP A O 1
ATOM 2614 N N . MET A 1 334 ? -12.992 -13.422 9.656 1 86.81 334 MET A N 1
ATOM 2615 C CA . MET A 1 334 ? -13.477 -14.727 9.211 1 86.81 334 MET A CA 1
ATOM 2616 C C . MET A 1 334 ? -12.766 -15.852 9.961 1 86.81 334 MET A C 1
ATOM 2618 O O . MET A 1 334 ? -13.18 -17.016 9.883 1 86.81 334 MET A O 1
ATOM 2622 N N . TYR A 1 335 ? -11.742 -15.648 10.703 1 87.25 335 TYR A N 1
ATOM 2623 C CA . TYR A 1 335 ? -10.945 -16.703 11.32 1 87.25 335 TYR A CA 1
ATOM 2624 C C . TYR A 1 335 ? -11.211 -16.781 12.82 1 87.25 335 TYR A C 1
ATOM 2626 O O . TYR A 1 335 ? -11.703 -15.82 13.422 1 87.25 335 TYR A O 1
ATOM 2634 N N . PRO A 1 336 ? -10.844 -17.906 13.375 1 85.38 336 PRO A N 1
ATOM 2635 C CA . PRO A 1 336 ? -11.062 -18.062 14.812 1 85.38 336 PRO A CA 1
ATOM 2636 C C . PRO A 1 336 ? -10.125 -17.188 15.648 1 85.38 336 PRO A C 1
ATOM 2638 O O . PRO A 1 336 ? -10.5 -16.734 16.734 1 85.38 336 PRO A O 1
ATOM 2641 N N . SER A 1 337 ? -8.961 -16.984 15.156 1 87.12 337 SER A N 1
ATOM 2642 C CA . SER A 1 337 ? -8.023 -16.125 15.867 1 87.12 337 SER A CA 1
ATOM 2643 C C . SER A 1 337 ? -8.484 -14.672 15.859 1 87.12 337 SER A C 1
ATOM 2645 O O . SER A 1 337 ? -9.203 -14.25 14.953 1 87.12 337 SER A O 1
ATOM 2647 N N . ALA A 1 338 ? -8.133 -13.992 16.875 1 90.94 338 ALA A N 1
ATOM 2648 C CA . ALA A 1 338 ? -8.484 -12.578 16.922 1 90.94 338 ALA A CA 1
ATOM 2649 C C . ALA A 1 338 ? -7.785 -11.797 15.82 1 90.94 338 ALA A C 1
ATOM 2651 O O . ALA A 1 338 ? -6.621 -12.055 15.508 1 90.94 338 ALA A O 1
ATOM 2652 N N . PRO A 1 339 ? -8.57 -10.898 15.25 1 91.69 339 PRO A N 1
ATOM 2653 C CA . PRO A 1 339 ? -7.883 -10.023 14.297 1 91.69 339 PRO A CA 1
ATOM 2654 C C . PRO A 1 339 ? -6.773 -9.195 14.945 1 91.69 339 PRO A C 1
ATOM 2656 O O . PRO A 1 339 ? -6.906 -8.781 16.094 1 91.69 339 PRO A O 1
ATOM 2659 N N . ALA A 1 340 ? -5.719 -9.016 14.32 1 90.69 340 ALA A N 1
ATOM 2660 C CA . ALA A 1 340 ? -4.57 -8.281 14.844 1 90.69 340 ALA A CA 1
ATOM 2661 C C . ALA A 1 340 ? -4.664 -6.793 14.5 1 90.69 340 ALA A C 1
ATOM 2663 O O . ALA A 1 340 ? -3.873 -6.285 13.703 1 90.69 340 ALA A O 1
ATOM 2664 N N . CYS A 1 341 ? -5.605 -6.051 15.07 1 96.75 341 CYS A N 1
ATOM 2665 C CA . CYS A 1 341 ? -5.785 -4.621 14.844 1 96.75 341 CYS A CA 1
ATOM 2666 C C . CYS A 1 341 ? -6.188 -3.908 16.125 1 96.75 341 CYS A C 1
ATOM 2668 O O . CYS A 1 341 ? -7.078 -4.367 16.844 1 96.75 341 CYS A O 1
ATOM 2670 N N . GLU A 1 342 ? -5.551 -2.877 16.406 1 97.12 342 GLU A N 1
ATOM 2671 C CA . GLU A 1 342 ? -5.875 -2.035 17.562 1 97.12 342 GLU A CA 1
ATOM 2672 C C . GLU A 1 342 ? -6.562 -0.745 17.125 1 97.12 342 GLU A C 1
ATOM 2674 O O . GLU A 1 342 ? -6.098 -0.072 16.188 1 97.12 342 GLU A O 1
ATOM 2679 N N . SER A 1 343 ? -7.691 -0.427 17.734 1 97.88 343 SER A N 1
ATOM 2680 C CA . SER A 1 343 ? -8.375 0.841 17.516 1 97.88 343 SER A CA 1
ATOM 2681 C C . SER A 1 343 ? -8.188 1.786 18.688 1 97.88 343 SER A C 1
ATOM 2683 O O . SER A 1 343 ? -8.43 1.408 19.844 1 97.88 343 SER A O 1
ATOM 2685 N N . THR A 1 344 ? -7.73 2.967 18.484 1 97.38 344 THR A N 1
ATOM 2686 C CA . THR A 1 344 ? -7.52 3.943 19.547 1 97.38 344 THR A CA 1
ATOM 2687 C C . THR A 1 344 ? -7.848 5.352 19.062 1 97.38 344 THR A C 1
ATOM 2689 O O . THR A 1 344 ? -7.809 5.621 17.859 1 97.38 344 THR A O 1
ATOM 2692 N N . TYR A 1 345 ? -8.211 6.199 19.969 1 97.06 345 TYR A N 1
ATOM 2693 C CA . TYR A 1 345 ? -8.305 7.617 19.641 1 97.06 345 TYR A CA 1
ATOM 2694 C C . TYR A 1 345 ? -6.93 8.188 19.297 1 97.06 345 TYR A C 1
ATOM 2696 O O . TYR A 1 345 ? -5.91 7.695 19.781 1 97.06 345 TYR A O 1
ATOM 2704 N N . SER A 1 346 ? -6.98 9.117 18.391 1 94.31 346 SER A N 1
ATOM 2705 C CA . SER A 1 346 ? -5.754 9.867 18.141 1 94.31 346 SER A CA 1
ATOM 2706 C C . SER A 1 346 ? -5.336 10.656 19.375 1 94.31 346 SER A C 1
ATOM 2708 O O . SER A 1 346 ? -6.184 11.07 20.172 1 94.31 346 SER A O 1
ATOM 2710 N N . THR A 1 347 ? -4.102 10.828 19.641 1 84.69 347 THR A N 1
ATOM 2711 C CA . THR A 1 347 ? -3.615 11.578 20.797 1 84.69 347 THR A CA 1
ATOM 2712 C C . THR A 1 347 ? -3.432 13.055 20.438 1 84.69 347 THR A C 1
ATOM 2714 O O . THR A 1 347 ? -3.133 13.875 21.312 1 84.69 347 THR A O 1
ATOM 2717 N N . LEU A 1 348 ? -3.785 13.438 19.266 1 88.56 348 LEU A N 1
ATOM 2718 C CA . LEU A 1 348 ? -3.521 14.797 18.797 1 88.56 348 LEU A CA 1
ATOM 2719 C C . LEU A 1 348 ? -4.73 15.695 19.031 1 88.56 348 LEU A C 1
ATOM 2721 O O . LEU A 1 348 ? -4.602 16.922 19.047 1 88.56 348 LEU A O 1
ATOM 2725 N N . GLY A 1 349 ? -5.93 15.094 19.188 1 87.88 349 GLY A N 1
ATOM 2726 C CA . GLY A 1 349 ? -7.129 15.836 19.531 1 87.88 349 GLY A CA 1
ATOM 2727 C C . GLY A 1 349 ? -7.492 16.891 18.5 1 87.88 349 GLY A C 1
ATOM 2728 O O . GLY A 1 349 ? -7.559 16.594 17.297 1 87.88 349 GLY A O 1
ATOM 2729 N N . GLU A 1 350 ? -7.805 18.109 18.969 1 87.38 350 GLU A N 1
ATOM 2730 C CA . GLU A 1 350 ? -8.242 19.203 18.109 1 87.38 350 GLU A CA 1
ATOM 2731 C C . GLU A 1 350 ? -7.117 19.672 17.188 1 87.38 350 GLU A C 1
ATOM 2733 O O . GLU A 1 350 ? -7.359 20.40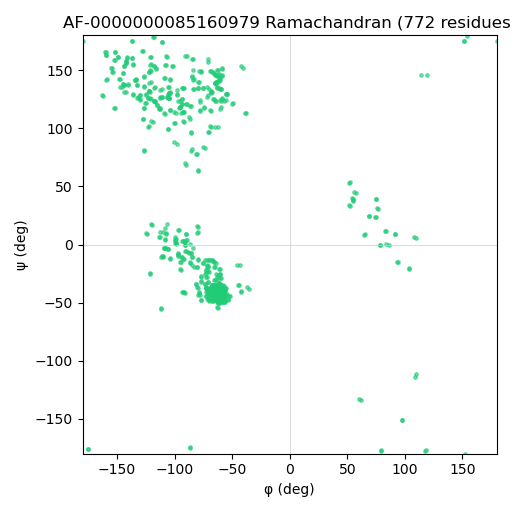6 16.219 1 87.38 350 GLU A O 1
ATOM 2738 N N . LYS A 1 351 ? -5.918 19.281 17.438 1 93.62 351 LYS A N 1
ATOM 2739 C CA . LYS A 1 351 ? -4.754 19.688 16.656 1 93.62 351 LYS A CA 1
ATOM 2740 C C . LYS A 1 351 ? -4.449 18.688 15.547 1 93.62 351 LYS A C 1
ATOM 2742 O O . LYS A 1 351 ? -3.479 18.859 14.805 1 93.62 351 LYS A O 1
ATOM 2747 N N . ALA A 1 352 ? -5.262 17.688 15.414 1 94.62 352 ALA A N 1
ATOM 2748 C CA . ALA A 1 352 ? -4.906 16.547 14.578 1 94.62 352 ALA A CA 1
ATOM 2749 C C . ALA A 1 352 ? -4.523 17 13.172 1 94.62 352 ALA A C 1
ATOM 2751 O O . ALA A 1 352 ? -3.469 16.609 12.656 1 94.62 352 ALA A O 1
ATOM 2752 N N . VAL A 1 353 ? -5.301 17.844 12.562 1 97.81 353 VAL A N 1
ATOM 2753 C CA . VAL A 1 353 ? -5.059 18.234 11.18 1 97.81 353 VAL A CA 1
ATOM 2754 C C . VAL A 1 353 ? -3.904 19.234 11.117 1 97.81 353 VAL A C 1
ATOM 2756 O O . VAL A 1 353 ? -2.965 19.062 10.344 1 97.81 353 VAL A O 1
ATOM 2759 N N . SER A 1 354 ? -3.916 20.297 11.977 1 98.38 354 SER A N 1
ATOM 2760 C CA . SER A 1 354 ? -2.854 21.297 11.953 1 98.38 354 SER A CA 1
ATOM 2761 C C . SER A 1 354 ? -1.514 20.688 12.352 1 98.38 354 SER A C 1
ATOM 2763 O O . SER A 1 354 ? -0.498 20.922 11.695 1 98.38 354 SER A O 1
ATOM 2765 N N . TYR A 1 355 ? -1.507 19.922 13.414 1 98.06 355 TYR A N 1
ATOM 2766 C CA . TYR A 1 355 ? -0.284 19.219 13.789 1 98.06 355 TYR A CA 1
ATOM 2767 C C . TYR A 1 355 ? 0.166 18.281 12.68 1 98.06 355 TYR A C 1
ATOM 2769 O O . TYR A 1 355 ? 1.36 18.188 12.383 1 98.06 355 TYR A O 1
ATOM 2777 N N . GLY A 1 356 ? -0.783 17.531 12.094 1 98.44 356 GLY A N 1
ATOM 2778 C CA . GLY A 1 356 ? -0.469 16.656 10.977 1 98.44 356 GLY A CA 1
ATOM 2779 C C . GLY A 1 356 ? 0.146 17.375 9.797 1 98.44 356 GLY A C 1
ATOM 2780 O O . GLY A 1 356 ? 1.046 16.859 9.141 1 98.44 356 GLY A O 1
ATOM 2781 N N . ALA A 1 357 ? -0.367 18.516 9.508 1 98.56 357 ALA A N 1
ATOM 2782 C CA . ALA A 1 357 ? 0.194 19.344 8.438 1 98.56 357 ALA A CA 1
ATOM 2783 C C . ALA A 1 357 ? 1.652 19.688 8.719 1 98.56 357 ALA A C 1
ATOM 2785 O O . ALA A 1 357 ? 2.502 19.594 7.828 1 98.56 357 ALA A O 1
ATOM 2786 N N . ALA A 1 358 ? 1.961 20.094 9.945 1 98.25 358 ALA A N 1
ATOM 2787 C CA . ALA A 1 358 ? 3.352 20.281 10.344 1 98.25 358 ALA A CA 1
ATOM 2788 C C . ALA A 1 358 ? 4.137 18.984 10.266 1 98.25 358 ALA A C 1
ATOM 2790 O O . ALA A 1 358 ? 5.297 18.969 9.844 1 98.25 358 ALA A O 1
ATOM 2791 N N . GLY A 1 359 ? 3.443 17.953 10.68 1 96.5 359 GLY A N 1
ATOM 2792 C CA . GLY A 1 359 ? 4.047 16.625 10.672 1 96.5 359 GLY A CA 1
ATOM 2793 C C . GLY A 1 359 ? 4.48 16.172 9.297 1 96.5 359 GLY A C 1
ATOM 2794 O O . GLY A 1 359 ? 5.465 15.445 9.156 1 96.5 359 GLY A O 1
ATOM 2795 N N . MET A 1 360 ? 3.727 16.562 8.297 1 96 360 MET A N 1
ATOM 2796 C CA . MET A 1 360 ? 4.086 16.266 6.91 1 96 360 MET A CA 1
ATOM 2797 C C . MET A 1 360 ? 5.512 16.719 6.613 1 96 360 MET A C 1
ATOM 2799 O O . MET A 1 360 ? 6.297 15.969 6.031 1 96 360 MET A O 1
ATOM 2803 N N . LEU A 1 361 ? 5.91 17.906 7.031 1 96 361 LEU A N 1
ATOM 2804 C CA . LEU A 1 361 ? 7.258 18.438 6.828 1 96 361 LEU A CA 1
ATOM 2805 C C . LEU A 1 361 ? 8.266 17.703 7.715 1 96 361 LEU A C 1
ATOM 2807 O O . LEU A 1 361 ? 9.328 17.297 7.246 1 96 361 LEU A O 1
ATOM 2811 N N . LEU A 1 362 ? 7.898 17.531 8.984 1 94.69 362 LEU A N 1
ATOM 2812 C CA . LEU A 1 362 ? 8.789 16.859 9.922 1 94.69 362 LEU A CA 1
ATOM 2813 C C . LEU A 1 362 ? 9.148 15.461 9.422 1 94.69 362 LEU A C 1
ATOM 2815 O O . LEU A 1 362 ? 10.328 15.094 9.398 1 94.69 362 LEU A O 1
ATOM 2819 N N . TYR A 1 363 ? 8.117 14.805 9.031 1 93.5 363 TYR A N 1
ATOM 2820 C CA . TYR A 1 363 ? 8.328 13.438 8.578 1 93.5 363 TYR A CA 1
ATOM 2821 C C . TYR A 1 363 ? 9.172 13.406 7.309 1 93.5 363 TYR A C 1
ATOM 2823 O O . TYR A 1 363 ? 10.07 12.57 7.172 1 93.5 363 TYR A O 1
ATOM 2831 N N . ARG A 1 364 ? 8.914 14.25 6.426 1 91.44 364 ARG A N 1
ATOM 2832 C CA . ARG A 1 364 ? 9.648 14.32 5.168 1 91.44 364 ARG A CA 1
ATOM 2833 C C . ARG A 1 364 ? 11.125 14.633 5.414 1 91.44 364 ARG A C 1
ATOM 2835 O O . ARG A 1 364 ? 12 14.07 4.762 1 91.44 364 ARG A O 1
ATOM 2842 N N . ILE A 1 365 ? 11.438 15.492 6.301 1 92.69 365 ILE A N 1
ATOM 2843 C CA . ILE A 1 365 ? 12.797 15.898 6.625 1 92.69 365 ILE A CA 1
ATOM 2844 C C . ILE A 1 365 ? 13.578 14.695 7.164 1 92.69 365 ILE A C 1
ATOM 2846 O O . ILE A 1 365 ? 14.672 14.398 6.688 1 92.69 365 ILE A O 1
ATOM 2850 N N . PHE A 1 366 ? 12.961 13.984 8.031 1 93 366 PHE A N 1
ATOM 2851 C CA . PHE A 1 366 ? 13.719 12.977 8.766 1 93 366 PHE A CA 1
ATOM 2852 C C . PHE A 1 366 ? 13.688 11.633 8.039 1 93 366 PHE A C 1
ATOM 2854 O O . PHE A 1 366 ? 14.391 10.703 8.422 1 93 366 PHE A O 1
ATOM 2861 N N . THR A 1 367 ? 12.906 11.609 6.988 1 90.19 367 THR A N 1
ATOM 2862 C CA . THR A 1 367 ? 12.914 10.375 6.211 1 90.19 367 THR A CA 1
ATOM 2863 C C . THR A 1 367 ? 13.523 10.609 4.832 1 90.19 367 THR A C 1
ATOM 2865 O O . THR A 1 367 ? 13.516 9.719 3.982 1 90.19 367 THR A O 1
ATOM 2868 N N . SER A 1 368 ? 14.039 11.773 4.633 1 90.31 368 SER A N 1
ATOM 2869 C CA . SER A 1 368 ? 14.703 12.078 3.377 1 90.31 368 SER A CA 1
ATOM 2870 C C . SER A 1 368 ? 15.93 11.188 3.168 1 90.31 368 SER A C 1
ATOM 2872 O O . SER A 1 368 ? 16.594 10.805 4.133 1 90.31 368 SER A O 1
ATOM 2874 N N . SER A 1 369 ? 16.219 10.93 1.89 1 90 369 SER A N 1
ATOM 2875 C CA . SER A 1 369 ? 17.391 10.109 1.575 1 90 369 SER A CA 1
ATOM 2876 C C . SER A 1 369 ? 18.656 10.953 1.488 1 90 369 SER A C 1
ATOM 2878 O O . SER A 1 369 ? 19.766 10.422 1.467 1 90 369 SER A O 1
ATOM 2880 N N . HIS A 1 370 ? 18.484 12.266 1.381 1 90.69 370 HIS A N 1
ATOM 2881 C CA . HIS A 1 370 ? 19.609 13.172 1.232 1 90.69 370 HIS A CA 1
ATOM 2882 C C . HIS A 1 370 ? 19.453 14.398 2.123 1 90.69 370 HIS A C 1
ATOM 2884 O O . HIS A 1 370 ? 18.391 15.016 2.156 1 90.69 370 HIS A O 1
ATOM 2890 N N . LEU A 1 371 ? 20.438 14.664 2.85 1 92.31 371 LEU A N 1
ATOM 2891 C CA . LEU A 1 371 ? 20.547 15.898 3.621 1 92.31 371 LEU A CA 1
ATOM 2892 C C . LEU A 1 371 ? 21.812 16.656 3.244 1 92.31 371 LEU A C 1
ATOM 2894 O O . LEU A 1 371 ? 22.906 16.297 3.664 1 92.31 371 LEU A O 1
ATOM 2898 N N . PRO A 1 372 ? 21.672 17.703 2.432 1 89.12 372 PRO A N 1
ATOM 2899 C CA . PRO A 1 372 ? 22.844 18.438 1.955 1 89.12 372 PRO A CA 1
ATOM 2900 C C . PRO A 1 372 ? 23.547 19.219 3.066 1 89.12 372 PRO A C 1
ATOM 2902 O O . PRO A 1 372 ? 23.188 20.375 3.332 1 89.12 372 PRO A O 1
ATOM 2905 N N . VAL A 1 373 ? 24.594 18.703 3.549 1 88.44 373 VAL A N 1
ATOM 2906 C CA . VAL A 1 373 ? 25.25 19.297 4.711 1 88.44 373 VAL A CA 1
ATOM 2907 C C . VAL A 1 373 ? 26.5 20.047 4.266 1 88.44 373 VAL A C 1
ATOM 2909 O O . VAL A 1 373 ? 27.125 20.75 5.066 1 88.44 373 VAL A O 1
ATOM 2912 N N . ASP A 1 374 ? 26.953 19.875 3.004 1 81 374 ASP A N 1
ATOM 2913 C CA . ASP A 1 374 ? 28.203 20.5 2.564 1 81 374 ASP A CA 1
ATOM 2914 C C . ASP A 1 374 ? 27.922 21.625 1.578 1 81 374 ASP A C 1
ATOM 2916 O O . ASP A 1 374 ? 28.844 22.141 0.936 1 81 374 ASP A O 1
ATOM 2920 N N . LEU A 1 375 ? 26.781 21.797 1.274 1 69.94 375 LEU A N 1
ATOM 2921 C CA . LEU A 1 375 ? 26.531 22.844 0.299 1 69.94 375 LEU A CA 1
ATOM 2922 C C . LEU A 1 375 ? 27.016 24.188 0.813 1 69.94 375 LEU A C 1
ATOM 2924 O O . LEU A 1 375 ? 26.875 24.484 2.002 1 69.94 375 LEU A O 1
ATOM 2928 N N . GLU A 1 376 ? 28.016 24.641 -0.054 1 59.5 376 GLU A N 1
ATOM 2929 C CA . GLU A 1 376 ? 28.609 25.969 0.129 1 59.5 376 GLU A CA 1
ATOM 2930 C C . GLU A 1 376 ? 27.562 27.062 -0.092 1 59.5 376 GLU A C 1
ATOM 2932 O O . GLU A 1 376 ? 26.766 26.984 -1.03 1 59.5 376 GLU A O 1
ATOM 2937 N N . GLY A 1 377 ? 26.922 27.734 1.037 1 58.22 377 GLY A N 1
ATOM 2938 C CA . GLY A 1 377 ? 26.031 28.875 0.984 1 58.22 377 GLY A CA 1
ATOM 2939 C C . GLY A 1 377 ? 25.047 28.922 2.145 1 58.22 377 GLY A C 1
ATOM 2940 O O . GLY A 1 377 ? 25.156 28.125 3.088 1 58.22 377 GLY A O 1
ATOM 2941 N N . GLU A 1 378 ? 24.219 29.969 2.104 1 62.53 378 GLU A N 1
ATOM 2942 C CA . GLU A 1 378 ? 23.312 30.453 3.145 1 62.53 378 GLU A CA 1
ATOM 2943 C C . GLU A 1 378 ? 22.031 29.625 3.178 1 62.53 378 GLU A C 1
ATOM 2945 O O . GLU A 1 378 ? 21.109 29.906 3.953 1 62.53 378 GLU A O 1
ATOM 2950 N N . GLN A 1 379 ? 22.141 28.391 2.467 1 78.56 379 GLN A N 1
ATOM 2951 C CA . GLN A 1 379 ? 20.828 27.75 2.496 1 78.56 379 GLN A CA 1
ATOM 2952 C C . GLN A 1 379 ? 20.75 26.703 3.6 1 78.56 379 GLN A C 1
ATOM 2954 O O . GLN A 1 379 ? 21.703 25.953 3.822 1 78.56 379 GLN A O 1
ATOM 2959 N N . ASP A 1 380 ? 19.75 26.781 4.371 1 86.25 380 ASP A N 1
ATOM 2960 C CA . ASP A 1 380 ? 19.484 25.859 5.477 1 86.25 380 ASP A CA 1
ATOM 2961 C C . ASP A 1 380 ? 19.328 24.422 4.969 1 86.25 380 ASP A C 1
ATOM 2963 O O . ASP A 1 380 ? 18.516 24.156 4.082 1 86.25 380 ASP A O 1
ATOM 2967 N N . PRO A 1 381 ? 20.125 23.5 5.496 1 86.75 381 PRO A N 1
ATOM 2968 C CA . PRO A 1 381 ? 20.094 22.125 4.996 1 86.75 381 PRO A CA 1
ATOM 2969 C C . PRO A 1 381 ? 18.719 21.484 5.098 1 86.75 381 PRO A C 1
ATOM 2971 O O . PRO A 1 381 ? 18.344 20.688 4.238 1 86.75 381 PRO A O 1
ATOM 2974 N N . LEU A 1 382 ? 17.969 21.797 6.113 1 89.31 382 LEU A N 1
ATOM 2975 C CA . LEU A 1 382 ? 16.656 21.203 6.27 1 89.31 382 LEU A CA 1
ATOM 2976 C C . LEU A 1 382 ? 15.695 21.734 5.207 1 89.31 382 LEU A C 1
ATOM 2978 O O . LEU A 1 382 ? 14.883 20.984 4.668 1 89.31 382 LEU A O 1
ATOM 2982 N N . VAL A 1 383 ? 15.836 22.984 4.918 1 86.62 383 VAL A N 1
ATOM 2983 C CA . VAL A 1 383 ? 15.008 23.594 3.881 1 86.62 383 VAL A CA 1
ATOM 2984 C C . VAL A 1 383 ? 15.336 22.984 2.523 1 86.62 383 VAL A C 1
ATOM 2986 O O . VAL A 1 383 ? 14.438 22.672 1.744 1 86.62 383 VAL A O 1
ATOM 2989 N N . LEU A 1 384 ? 16.578 22.734 2.334 1 80.62 384 LEU A N 1
ATOM 2990 C CA . LEU A 1 384 ? 17.016 22.125 1.081 1 80.62 384 LEU A CA 1
ATOM 2991 C C . LEU A 1 384 ? 16.5 20.688 0.967 1 80.62 384 LEU A C 1
ATOM 2993 O O . LEU A 1 384 ? 16.125 20.234 -0.122 1 80.62 384 LEU A O 1
ATOM 2997 N N . ALA A 1 385 ? 16.438 20.016 2.057 1 82.69 385 ALA A N 1
ATOM 2998 C CA . ALA A 1 385 ? 15.969 18.625 2.078 1 82.69 385 ALA A CA 1
ATOM 2999 C C . ALA A 1 385 ? 14.5 18.531 1.687 1 82.69 385 ALA A C 1
ATOM 3001 O O . ALA A 1 385 ? 14.062 17.531 1.111 1 82.69 385 ALA A O 1
ATOM 3002 N N . LEU A 1 386 ? 13.711 19.531 1.974 1 83.56 386 LEU A N 1
ATOM 3003 C CA . LEU A 1 386 ? 12.281 19.547 1.673 1 83.56 386 LEU A CA 1
ATOM 3004 C C . LEU A 1 386 ? 12.047 19.688 0.174 1 83.56 386 LEU A C 1
ATOM 3006 O O . LEU A 1 386 ? 10.961 19.375 -0.321 1 83.56 386 LEU A O 1
ATOM 3010 N N . HIS A 1 387 ? 13.109 20.156 -0.504 1 75.25 387 HIS A N 1
ATOM 3011 C CA . HIS A 1 387 ? 12.984 20.344 -1.945 1 75.25 387 HIS A CA 1
ATOM 3012 C C . HIS A 1 387 ? 13.43 19.094 -2.703 1 75.25 387 HIS A C 1
ATOM 3014 O O . HIS A 1 387 ? 13.242 19 -3.918 1 75.25 387 HIS A O 1
ATOM 3020 N N . LEU A 1 388 ? 14.078 18.203 -1.959 1 68.88 388 LEU A N 1
ATOM 3021 C CA . LEU A 1 388 ? 14.625 17.016 -2.596 1 68.88 388 LEU A CA 1
ATOM 3022 C C . LEU A 1 388 ? 13.664 15.836 -2.451 1 68.88 388 LEU A C 1
ATOM 3024 O O . LEU A 1 388 ? 12.984 15.703 -1.431 1 68.88 388 LEU A O 1
ATOM 3028 N N . MET B 1 1 ? 41.938 -4.656 -1.699 1 32.75 1 MET B N 1
ATOM 3029 C CA . MET B 1 1 ? 41.656 -5.219 -3.018 1 32.75 1 MET B CA 1
ATOM 3030 C C . MET B 1 1 ? 40.344 -5.992 -3.016 1 32.75 1 MET B C 1
ATOM 3032 O O . MET B 1 1 ? 39.656 -6.039 -4.027 1 32.75 1 MET B O 1
ATOM 3036 N N . ALA B 1 2 ? 40 -6.516 -1.866 1 41.97 2 ALA B N 1
ATOM 3037 C CA . ALA B 1 2 ? 38.844 -7.379 -1.734 1 41.97 2 ALA B CA 1
ATOM 3038 C C . ALA B 1 2 ? 37.562 -6.555 -1.672 1 41.97 2 ALA B C 1
ATOM 3040 O O . ALA B 1 2 ? 36.562 -6.906 -2.299 1 41.97 2 ALA B O 1
ATOM 3041 N N . ARG B 1 3 ? 37.625 -5.531 -0.937 1 45.5 3 ARG B N 1
ATOM 3042 C CA . ARG B 1 3 ? 36.438 -4.66 -0.783 1 45.5 3 ARG B CA 1
ATOM 3043 C C . ARG B 1 3 ? 36.094 -3.984 -2.102 1 45.5 3 ARG B C 1
ATOM 3045 O O . ARG B 1 3 ? 34.906 -3.836 -2.43 1 45.5 3 ARG B O 1
ATOM 3052 N N . SER B 1 4 ? 37.156 -3.686 -2.754 1 48.12 4 SER B N 1
ATOM 3053 C CA . SER B 1 4 ? 36.969 -3.08 -4.066 1 48.12 4 SER B CA 1
ATOM 3054 C C . SER B 1 4 ? 36.344 -4.07 -5.047 1 48.12 4 SER B C 1
ATOM 3056 O O . SER B 1 4 ? 35.469 -3.713 -5.828 1 48.12 4 SER B O 1
ATOM 3058 N N . ASN B 1 5 ? 36.719 -5.371 -4.906 1 50.97 5 ASN B N 1
ATOM 3059 C CA . ASN B 1 5 ? 36.188 -6.426 -5.77 1 50.97 5 ASN B CA 1
ATOM 3060 C C . ASN B 1 5 ? 34.75 -6.723 -5.453 1 50.97 5 ASN B C 1
ATOM 3062 O O . ASN B 1 5 ? 33.938 -6.957 -6.359 1 50.97 5 ASN B O 1
ATOM 3066 N N . GLY B 1 6 ? 34.469 -6.707 -4.203 1 53.66 6 GLY B N 1
ATOM 3067 C CA . GLY B 1 6 ? 33.094 -6.934 -3.746 1 53.66 6 GLY B CA 1
ATOM 3068 C C . GLY B 1 6 ? 32.156 -5.852 -4.188 1 53.66 6 GLY B C 1
ATOM 3069 O O . GLY B 1 6 ? 31.031 -6.148 -4.641 1 53.66 6 GLY B O 1
ATOM 3070 N N . ILE B 1 7 ? 32.656 -4.715 -4.109 1 57.97 7 ILE B N 1
ATOM 3071 C CA . ILE B 1 7 ? 31.844 -3.57 -4.527 1 57.97 7 ILE B CA 1
ATOM 3072 C C . ILE B 1 7 ? 31.609 -3.623 -6.035 1 57.97 7 ILE B C 1
ATOM 3074 O O . ILE B 1 7 ? 30.5 -3.357 -6.512 1 57.97 7 ILE B O 1
ATOM 3078 N N . ASP B 1 8 ? 32.625 -4.109 -6.684 1 70.81 8 ASP B N 1
ATOM 3079 C CA . ASP B 1 8 ? 32.531 -4.191 -8.141 1 70.81 8 ASP B CA 1
ATOM 3080 C C . ASP B 1 8 ? 31.547 -5.266 -8.57 1 70.81 8 ASP B C 1
ATOM 3082 O O . ASP B 1 8 ? 30.719 -5.031 -9.453 1 70.81 8 ASP B O 1
ATOM 3086 N N . GLN B 1 9 ? 31.594 -6.43 -7.91 1 76.44 9 GLN B N 1
ATOM 3087 C CA . GLN B 1 9 ? 30.672 -7.516 -8.242 1 76.44 9 GLN B CA 1
ATOM 3088 C C . GLN B 1 9 ? 29.219 -7.125 -7.953 1 76.44 9 GLN B C 1
ATOM 3090 O O . GLN B 1 9 ? 28.312 -7.477 -8.711 1 76.44 9 GLN B O 1
ATOM 3095 N N . THR B 1 10 ? 29.125 -6.402 -6.957 1 81.44 10 THR B N 1
ATOM 3096 C CA . THR B 1 10 ? 27.781 -5.965 -6.57 1 81.44 10 THR B CA 1
ATOM 3097 C C . THR B 1 10 ? 27.219 -4.977 -7.586 1 81.44 10 THR B C 1
ATOM 3099 O O . THR B 1 10 ? 26.047 -5.055 -7.953 1 81.44 10 THR B O 1
ATOM 3102 N N . GLU B 1 11 ? 28.094 -4.18 -8.062 1 86.19 11 GLU B N 1
ATOM 3103 C CA . GLU B 1 11 ? 27.672 -3.199 -9.055 1 86.19 11 GLU B CA 1
ATOM 3104 C C . GLU B 1 11 ? 27.312 -3.871 -10.375 1 86.19 11 GLU B C 1
ATOM 3106 O O . GLU B 1 11 ? 26.328 -3.498 -11.023 1 86.19 11 GLU B O 1
ATOM 3111 N N . LYS B 1 12 ? 28.125 -4.863 -10.742 1 88.31 12 LYS B N 1
ATOM 3112 C CA . LYS B 1 12 ? 27.859 -5.613 -11.969 1 88.31 12 LYS B CA 1
ATOM 3113 C C . LYS B 1 12 ? 26.531 -6.348 -11.875 1 88.31 12 LYS B C 1
ATOM 3115 O O . LYS B 1 12 ? 25.75 -6.352 -12.828 1 88.31 12 LYS B O 1
ATOM 3120 N N . ALA B 1 13 ? 26.297 -6.961 -10.734 1 91.44 13 ALA B N 1
ATOM 3121 C CA . ALA B 1 13 ? 25.047 -7.684 -10.516 1 91.44 13 ALA B CA 1
ATOM 3122 C C . ALA B 1 13 ? 23.844 -6.742 -10.562 1 91.44 13 ALA B C 1
ATOM 3124 O O . ALA B 1 13 ? 22.797 -7.09 -11.109 1 91.44 13 ALA B O 1
ATOM 3125 N N . ARG B 1 14 ? 24.031 -5.609 -10.055 1 91.94 14 ARG B N 1
ATOM 3126 C CA . ARG B 1 14 ? 22.953 -4.617 -10.062 1 91.94 14 ARG B CA 1
ATOM 3127 C C . ARG B 1 14 ? 22.672 -4.137 -11.477 1 91.94 14 ARG B C 1
ATOM 3129 O O . ARG B 1 14 ? 21.5 -4.035 -11.875 1 91.94 14 ARG B O 1
ATOM 3136 N N . ASN B 1 15 ? 23.688 -3.873 -12.18 1 92.75 15 ASN B N 1
ATOM 3137 C CA . ASN B 1 15 ? 23.531 -3.42 -13.555 1 92.75 15 ASN B CA 1
ATOM 3138 C C . ASN B 1 15 ? 22.891 -4.5 -14.43 1 92.75 15 ASN B C 1
ATOM 3140 O O . ASN B 1 15 ? 22 -4.211 -15.227 1 92.75 15 ASN B O 1
ATOM 3144 N N . ALA B 1 16 ? 23.359 -5.719 -14.219 1 94.12 16 ALA B N 1
ATOM 3145 C CA . ALA B 1 16 ? 22.781 -6.836 -14.969 1 94.12 16 ALA B CA 1
ATOM 3146 C C . ALA B 1 16 ? 21.297 -6.969 -14.711 1 94.12 16 ALA B C 1
ATOM 3148 O O . ALA B 1 16 ? 20.5 -7.184 -15.633 1 94.12 16 ALA B O 1
ATOM 3149 N N . ALA B 1 17 ? 20.938 -6.82 -13.477 1 94.44 17 ALA B N 1
ATOM 3150 C CA . ALA B 1 17 ? 19.547 -6.914 -13.094 1 94.44 17 ALA B CA 1
ATOM 3151 C C . ALA B 1 17 ? 18.719 -5.82 -13.758 1 94.44 17 ALA B C 1
ATOM 3153 O O . ALA B 1 17 ? 17.625 -6.082 -14.281 1 94.44 17 ALA B O 1
ATOM 3154 N N . ARG B 1 18 ? 19.203 -4.641 -13.805 1 95.44 18 ARG B N 1
ATOM 3155 C CA . ARG B 1 18 ? 18.5 -3.518 -14.414 1 95.44 18 ARG B CA 1
ATOM 3156 C C . ARG B 1 18 ? 18.375 -3.705 -15.922 1 95.44 18 ARG B C 1
ATOM 3158 O O . ARG B 1 18 ? 17.328 -3.402 -16.5 1 95.44 18 ARG B O 1
ATOM 3165 N N . ILE B 1 19 ? 19.438 -4.176 -16.484 1 95.62 19 ILE B N 1
ATOM 3166 C CA . ILE B 1 19 ? 19.469 -4.336 -17.938 1 95.62 19 ILE B CA 1
ATOM 3167 C C . ILE B 1 19 ? 18.484 -5.422 -18.359 1 95.62 19 ILE B C 1
ATOM 3169 O O . ILE B 1 19 ? 17.672 -5.215 -19.266 1 95.62 19 ILE B O 1
ATOM 3173 N N . ILE B 1 20 ? 18.531 -6.543 -17.703 1 94.88 20 ILE B N 1
ATOM 3174 C CA . ILE B 1 20 ? 17.672 -7.645 -18.109 1 94.88 20 ILE B CA 1
ATOM 3175 C C . ILE B 1 20 ? 16.203 -7.266 -17.891 1 94.88 20 ILE B C 1
ATOM 3177 O O . ILE B 1 20 ? 15.328 -7.652 -18.656 1 94.88 20 ILE B O 1
ATOM 3181 N N . ARG B 1 21 ? 15.891 -6.574 -16.812 1 94.44 21 ARG B N 1
ATOM 3182 C CA . ARG B 1 21 ? 14.539 -6.074 -16.562 1 94.44 21 ARG B CA 1
ATOM 3183 C C . ARG B 1 21 ? 14.086 -5.156 -17.688 1 94.44 21 ARG B C 1
ATOM 3185 O O . ARG B 1 21 ? 12.938 -5.246 -18.141 1 94.44 21 ARG B O 1
ATOM 3192 N N . THR B 1 22 ? 15 -4.277 -18.125 1 95.19 22 THR B N 1
ATOM 3193 C CA . THR B 1 22 ? 14.68 -3.354 -19.203 1 95.19 22 THR B CA 1
ATOM 3194 C C . THR B 1 22 ? 14.359 -4.117 -20.484 1 95.19 22 THR B C 1
ATOM 3196 O O . THR B 1 22 ? 13.406 -3.785 -21.188 1 95.19 22 THR B O 1
ATOM 3199 N N . ILE B 1 23 ? 15.148 -5.125 -20.75 1 94.69 23 ILE B N 1
ATOM 3200 C CA . ILE B 1 23 ? 14.93 -5.941 -21.938 1 94.69 23 ILE B CA 1
ATOM 3201 C C . ILE B 1 23 ? 13.602 -6.684 -21.812 1 94.69 23 ILE B C 1
ATOM 3203 O O . ILE B 1 23 ? 12.836 -6.77 -22.781 1 94.69 23 ILE B O 1
ATOM 3207 N N . TRP B 1 24 ? 13.336 -7.211 -20.625 1 93.56 24 TRP B N 1
ATOM 3208 C CA . TRP B 1 24 ? 12.094 -7.934 -20.359 1 93.56 24 TRP B CA 1
ATOM 3209 C C . TRP B 1 24 ? 10.883 -7.043 -20.609 1 93.56 24 TRP B C 1
ATOM 3211 O O . TRP B 1 24 ? 9.914 -7.469 -21.25 1 93.56 24 TRP B O 1
ATOM 3221 N N . LYS B 1 25 ? 10.914 -5.848 -20.203 1 92.75 25 LYS B N 1
ATOM 3222 C CA . LYS B 1 25 ? 9.805 -4.91 -20.312 1 92.75 25 LYS B CA 1
ATOM 3223 C C . LYS B 1 25 ? 9.68 -4.371 -21.734 1 92.75 25 LYS B C 1
ATOM 3225 O O . LYS B 1 25 ? 8.609 -3.902 -22.141 1 92.75 25 LYS B O 1
ATOM 3230 N N . ASN B 1 26 ? 10.828 -4.332 -22.422 1 91.75 26 ASN B N 1
ATOM 3231 C CA . ASN B 1 26 ? 10.875 -3.752 -23.75 1 91.75 26 ASN B CA 1
ATOM 3232 C C . ASN B 1 26 ? 11.484 -4.719 -24.766 1 91.75 26 ASN B C 1
ATOM 3234 O O . ASN B 1 26 ? 12.625 -4.535 -25.188 1 91.75 26 ASN B O 1
ATOM 3238 N N . PRO B 1 27 ? 10.625 -5.582 -25.172 1 87.44 27 PRO B N 1
ATOM 3239 C CA . PRO B 1 27 ? 11.195 -6.5 -26.172 1 87.44 27 PRO B CA 1
ATOM 3240 C C . PRO B 1 27 ? 11.648 -5.789 -27.438 1 87.44 27 PRO B C 1
ATOM 3242 O O . PRO B 1 27 ? 11.016 -4.824 -27.875 1 87.44 27 PRO B O 1
ATOM 3245 N N . LEU B 1 28 ? 12.828 -6.184 -28.062 1 88.88 28 LEU B N 1
ATOM 3246 C CA . LEU B 1 28 ? 13.422 -5.672 -29.281 1 88.88 28 LEU B CA 1
ATOM 3247 C C . LEU B 1 28 ? 14.078 -4.312 -29.047 1 88.88 28 LEU B C 1
ATOM 3249 O O . LEU B 1 28 ? 14.117 -3.475 -29.953 1 88.88 28 LEU B O 1
ATOM 3253 N N . ILE B 1 29 ? 14.578 -4.086 -27.875 1 93.19 29 ILE B N 1
ATOM 3254 C CA . ILE B 1 29 ? 15.266 -2.859 -27.5 1 93.19 29 ILE B CA 1
ATOM 3255 C C . ILE B 1 29 ? 16.734 -2.949 -27.906 1 93.19 29 ILE B C 1
ATOM 3257 O O . ILE B 1 29 ? 17.328 -4.035 -27.906 1 93.19 29 ILE B O 1
ATOM 3261 N N . SER B 1 30 ? 17.297 -1.803 -28.328 1 93.88 30 SER B N 1
ATOM 3262 C CA . SER B 1 30 ? 18.703 -1.761 -28.703 1 93.88 30 SER B CA 1
ATOM 3263 C C . SER B 1 30 ? 19.594 -1.438 -27.516 1 93.88 30 SER B C 1
ATOM 3265 O O . SER B 1 30 ? 19.109 -0.948 -26.5 1 93.88 30 SER B O 1
ATOM 3267 N N . ARG B 1 31 ? 20.906 -1.754 -27.703 1 94.31 31 ARG B N 1
ATOM 3268 C CA . ARG B 1 31 ? 21.891 -1.382 -26.688 1 94.31 31 ARG B CA 1
ATOM 3269 C C . ARG B 1 31 ? 21.859 0.12 -26.422 1 94.31 31 ARG B C 1
ATOM 3271 O O . ARG B 1 31 ? 21.969 0.555 -25.266 1 94.31 31 ARG B O 1
ATOM 3278 N N . TYR B 1 32 ? 21.703 0.833 -27.469 1 93.12 32 TYR B N 1
ATOM 3279 C CA . TYR B 1 32 ? 21.672 2.289 -27.375 1 93.12 32 TYR B CA 1
ATOM 3280 C C . TYR B 1 32 ? 20.5 2.752 -26.516 1 93.12 32 TYR B C 1
ATOM 3282 O O . TYR B 1 32 ? 20.672 3.578 -25.625 1 93.12 32 TYR B O 1
ATOM 3290 N N . GLU B 1 33 ? 19.375 2.24 -26.766 1 94.75 33 GLU B N 1
ATOM 3291 C CA . GLU B 1 33 ? 18.172 2.615 -26.016 1 94.75 33 GLU B CA 1
ATOM 3292 C C . GLU B 1 33 ? 18.297 2.238 -24.547 1 94.75 33 GLU B C 1
ATOM 3294 O O . GLU B 1 33 ? 17.844 2.973 -23.672 1 94.75 33 GLU B O 1
ATOM 3299 N N . ILE B 1 34 ? 18.844 1.121 -24.25 1 96.06 34 ILE B N 1
ATOM 3300 C CA . ILE B 1 34 ? 19.047 0.686 -22.875 1 96.06 34 ILE B CA 1
ATOM 3301 C C . ILE B 1 34 ? 19.953 1.673 -22.141 1 96.06 34 ILE B C 1
ATOM 3303 O O . ILE B 1 34 ? 19.672 2.066 -21 1 96.06 34 ILE B O 1
ATOM 3307 N N . ALA B 1 35 ? 21.047 2.049 -22.797 1 94.69 35 ALA B N 1
ATOM 3308 C CA . ALA B 1 35 ? 21.969 3.012 -22.219 1 94.69 35 ALA B CA 1
ATOM 3309 C C . ALA B 1 35 ? 21.281 4.324 -21.891 1 94.69 35 ALA B C 1
ATOM 3311 O O . ALA B 1 35 ? 21.484 4.895 -20.812 1 94.69 35 ALA B O 1
ATOM 3312 N N . GLU B 1 36 ? 20.453 4.762 -22.781 1 94.44 36 GLU B N 1
ATOM 3313 C CA . GLU B 1 36 ? 19.703 6.004 -22.594 1 94.44 36 GLU B CA 1
ATOM 3314 C C . GLU B 1 36 ? 18.734 5.895 -21.422 1 94.44 36 GLU B C 1
ATOM 3316 O O . GLU B 1 36 ? 18.656 6.797 -20.578 1 94.44 36 GLU B O 1
ATOM 3321 N N . ARG B 1 37 ? 18.062 4.816 -21.297 1 94 37 ARG B N 1
ATOM 3322 C CA . ARG B 1 37 ? 17.031 4.629 -20.281 1 94 37 ARG B CA 1
ATOM 3323 C C . ARG B 1 37 ? 17.656 4.469 -18.906 1 94 37 ARG B C 1
ATOM 3325 O O . ARG B 1 37 ? 17.094 4.941 -17.906 1 94 37 ARG B O 1
ATOM 3332 N N . LEU B 1 38 ? 18.75 3.826 -18.844 1 94.94 38 LEU B N 1
ATOM 3333 C CA . LEU B 1 38 ? 19.344 3.514 -17.547 1 94.94 38 LEU B CA 1
ATOM 3334 C C . LEU B 1 38 ? 20.422 4.531 -17.188 1 94.94 38 LEU B C 1
ATOM 3336 O O . LEU B 1 38 ? 20.969 4.492 -16.078 1 94.94 38 LEU B O 1
ATOM 3340 N N . HIS B 1 39 ? 20.75 5.398 -18.141 1 92.69 39 HIS B N 1
ATOM 3341 C CA . HIS B 1 39 ? 21.797 6.402 -17.922 1 92.69 39 HIS B CA 1
ATOM 3342 C C . HIS B 1 39 ? 23.109 5.754 -17.547 1 92.69 39 HIS B C 1
ATOM 3344 O O . HIS B 1 39 ? 23.75 6.152 -16.562 1 92.69 39 HIS B O 1
ATOM 3350 N N . LEU B 1 40 ? 23.438 4.738 -18.234 1 91.75 40 LEU B N 1
ATOM 3351 C CA . LEU B 1 40 ? 24.719 4.043 -18.062 1 91.75 40 LEU B CA 1
ATOM 3352 C C . LEU B 1 40 ? 25.641 4.312 -19.234 1 91.75 40 LEU B C 1
ATOM 3354 O O . LEU B 1 40 ? 25.188 4.617 -20.344 1 91.75 40 LEU B O 1
ATOM 3358 N N . GLU B 1 41 ? 26.891 4.191 -18.938 1 92.81 41 GLU B N 1
ATOM 3359 C CA . GLU B 1 41 ? 27.891 4.367 -20 1 92.81 41 GLU B CA 1
ATOM 3360 C C . GLU B 1 41 ? 27.797 3.246 -21.031 1 92.81 41 GLU B C 1
ATOM 3362 O O . GLU B 1 41 ? 27.547 2.094 -20.672 1 92.81 41 GLU B O 1
ATOM 3367 N N . ARG B 1 42 ? 28.125 3.611 -22.297 1 92.06 42 ARG B N 1
ATOM 3368 C CA . ARG B 1 42 ? 28.062 2.664 -23.406 1 92.06 42 ARG B CA 1
ATOM 3369 C C . ARG B 1 42 ? 28.969 1.468 -23.156 1 92.06 42 ARG B C 1
ATOM 3371 O O . ARG B 1 42 ? 28.625 0.333 -23.484 1 92.06 42 ARG B O 1
ATOM 3378 N N . SER B 1 43 ? 30.094 1.701 -22.641 1 93.06 43 SER B N 1
ATOM 3379 C CA . SER B 1 43 ? 31.031 0.62 -22.359 1 93.06 43 SER B CA 1
ATOM 3380 C C . SER B 1 43 ? 30.469 -0.372 -21.359 1 93.06 43 SER B C 1
ATOM 3382 O O . SER B 1 43 ? 30.609 -1.585 -21.516 1 93.06 43 SER B O 1
ATOM 3384 N N . THR B 1 44 ? 29.781 0.131 -20.328 1 92.69 44 THR B N 1
ATOM 3385 C CA . THR B 1 44 ? 29.156 -0.697 -19.297 1 92.69 44 THR B CA 1
ATOM 3386 C C . THR B 1 44 ? 28.031 -1.549 -19.906 1 92.69 44 THR B C 1
ATOM 3388 O O . THR B 1 44 ? 27.953 -2.75 -19.641 1 92.69 44 THR B O 1
ATOM 3391 N N . ILE B 1 45 ? 27.281 -0.924 -20.797 1 95.69 45 ILE B N 1
ATOM 3392 C CA . ILE B 1 45 ? 26.188 -1.627 -21.438 1 95.69 45 ILE B CA 1
ATOM 3393 C C . ILE B 1 45 ? 26.734 -2.746 -22.328 1 95.69 45 ILE B C 1
ATOM 3395 O O . ILE B 1 45 ? 26.25 -3.879 -22.281 1 95.69 45 ILE B O 1
ATOM 3399 N N . THR B 1 46 ? 27.719 -2.404 -23.047 1 94.38 46 THR B N 1
ATOM 3400 C CA . THR B 1 46 ? 28.312 -3.389 -23.953 1 94.38 46 THR B CA 1
ATOM 3401 C C . THR B 1 46 ? 28.844 -4.586 -23.172 1 94.38 46 THR B C 1
ATOM 3403 O O . THR B 1 46 ? 28.547 -5.734 -23.516 1 94.38 46 THR B O 1
ATOM 3406 N N . HIS B 1 47 ? 29.531 -4.32 -22.141 1 94.44 47 HIS B N 1
ATOM 3407 C CA . HIS B 1 47 ? 30.125 -5.391 -21.344 1 94.44 47 HIS B CA 1
ATOM 3408 C C . HIS B 1 47 ? 29.047 -6.254 -20.688 1 94.44 47 HIS B C 1
ATOM 3410 O O . HIS B 1 47 ? 29.125 -7.484 -20.734 1 94.44 47 HIS B O 1
ATOM 3416 N N . GLN B 1 48 ? 28.094 -5.656 -20.156 1 95.06 48 GLN B N 1
ATOM 3417 C CA . GLN B 1 48 ? 27.047 -6.375 -19.422 1 95.06 48 GLN B CA 1
ATOM 3418 C C . GLN B 1 48 ? 26.141 -7.141 -20.391 1 95.06 48 GLN B C 1
ATOM 3420 O O . GLN B 1 48 ? 25.734 -8.266 -20.109 1 95.06 48 GLN B O 1
ATOM 3425 N N . VAL B 1 49 ? 25.844 -6.531 -21.453 1 96.25 49 VAL B N 1
ATOM 3426 C CA . VAL B 1 49 ? 25.031 -7.199 -22.453 1 96.25 49 VAL B CA 1
ATOM 3427 C C . VAL B 1 49 ? 25.766 -8.422 -23 1 96.25 49 VAL B C 1
ATOM 3429 O O . VAL B 1 49 ? 25.172 -9.5 -23.141 1 96.25 49 VAL B O 1
ATOM 3432 N N . ASN B 1 50 ? 27.016 -8.258 -23.25 1 95.94 50 ASN B N 1
ATOM 3433 C CA . ASN B 1 50 ? 27.797 -9.383 -23.734 1 95.94 50 ASN B CA 1
ATOM 3434 C C . ASN B 1 50 ? 27.828 -10.523 -22.719 1 95.94 50 ASN B C 1
ATOM 3436 O O . ASN B 1 50 ? 27.766 -11.695 -23.094 1 95.94 50 ASN B O 1
ATOM 3440 N N . ARG B 1 51 ? 27.922 -10.156 -21.531 1 94.56 51 ARG B N 1
ATOM 3441 C CA . ARG B 1 51 ? 27.922 -11.164 -20.484 1 94.56 51 ARG B CA 1
ATOM 3442 C C . ARG B 1 51 ? 26.594 -11.914 -20.453 1 94.56 51 ARG B C 1
ATOM 3444 O O . ARG B 1 51 ? 26.562 -13.141 -20.344 1 94.56 51 ARG B O 1
ATOM 3451 N N . LEU B 1 52 ? 25.484 -11.227 -20.578 1 95.94 52 LEU B N 1
ATOM 3452 C CA . LEU B 1 52 ? 24.156 -11.828 -20.578 1 95.94 52 LEU B CA 1
ATOM 3453 C C . LEU B 1 52 ? 23.969 -12.719 -21.797 1 95.94 52 LEU B C 1
ATOM 3455 O O . LEU B 1 52 ? 23.312 -13.766 -21.719 1 95.94 52 LEU B O 1
ATOM 3459 N N . LEU B 1 53 ? 24.578 -12.297 -22.891 1 96.06 53 LEU B N 1
ATOM 3460 C CA . LEU B 1 53 ? 24.547 -13.094 -24.125 1 96.06 53 LEU B CA 1
ATOM 3461 C C . LEU B 1 53 ? 25.344 -14.383 -23.953 1 96.06 53 LEU B C 1
ATOM 3463 O O . LEU B 1 53 ? 24.891 -15.461 -24.328 1 96.06 53 LEU B O 1
ATOM 3467 N N . GLU B 1 54 ? 26.469 -14.258 -23.344 1 94.81 54 GLU B N 1
ATOM 3468 C CA . GLU B 1 54 ? 27.328 -15.406 -23.094 1 94.81 54 GLU B CA 1
ATOM 3469 C C . GLU B 1 54 ? 26.641 -16.438 -22.203 1 94.81 54 GLU B C 1
ATOM 3471 O O . GLU B 1 54 ? 26.797 -17.641 -22.391 1 94.81 54 GLU B O 1
ATOM 3476 N N . LEU B 1 55 ? 25.906 -15.938 -21.297 1 93.75 55 LEU B N 1
ATOM 3477 C CA . LEU B 1 55 ? 25.219 -16.797 -20.359 1 93.75 55 LEU B CA 1
ATOM 3478 C C . LEU B 1 55 ? 23.953 -17.391 -20.969 1 93.75 55 LEU B C 1
ATOM 3480 O O . LEU B 1 55 ? 23.344 -18.297 -20.406 1 93.75 55 LEU B O 1
ATOM 3484 N N . GLY B 1 56 ? 23.531 -16.844 -22.141 1 95.19 56 GLY B N 1
ATOM 3485 C CA . GLY B 1 56 ? 22.344 -17.344 -22.828 1 95.19 56 GLY B CA 1
ATOM 3486 C C . GLY B 1 56 ? 21.047 -16.766 -22.281 1 95.19 56 GLY B C 1
ATOM 3487 O O . GLY B 1 56 ? 19.969 -17.25 -22.625 1 95.19 56 GLY B O 1
ATOM 3488 N N . LEU B 1 57 ? 21.078 -15.766 -21.469 1 95.75 57 LEU B N 1
ATOM 3489 C CA . LEU B 1 57 ? 19.891 -15.195 -20.844 1 95.75 57 LEU B CA 1
ATOM 3490 C C . LEU B 1 57 ? 19.125 -14.312 -21.828 1 95.75 57 LEU B C 1
ATOM 3492 O O . LEU B 1 57 ? 17.922 -14.148 -21.703 1 95.75 57 LEU B O 1
ATOM 3496 N N . ILE B 1 58 ? 19.875 -13.695 -22.719 1 96.56 58 ILE B N 1
ATOM 3497 C CA . ILE B 1 58 ? 19.266 -12.875 -23.75 1 96.56 58 ILE B CA 1
ATOM 3498 C C . ILE B 1 58 ? 19.797 -13.305 -25.125 1 96.56 58 ILE B C 1
ATOM 3500 O O . ILE B 1 58 ? 20.75 -14.078 -25.219 1 96.56 58 ILE B O 1
ATOM 3504 N N . THR B 1 59 ? 19.125 -12.844 -26.172 1 95.44 59 THR B N 1
ATOM 3505 C CA . THR B 1 59 ? 19.5 -13.141 -27.547 1 95.44 59 THR B CA 1
ATOM 3506 C C . THR B 1 59 ? 19.422 -11.891 -28.422 1 95.44 59 THR B C 1
ATOM 3508 O O . THR B 1 59 ? 18.734 -10.93 -28.062 1 95.44 59 THR B O 1
ATOM 3511 N N . GLU B 1 60 ? 20.156 -11.875 -29.453 1 94.25 60 GLU B N 1
ATOM 3512 C CA . GLU B 1 60 ? 20.109 -10.812 -30.453 1 94.25 60 GLU B CA 1
ATOM 3513 C C . GLU B 1 60 ? 19.156 -11.164 -31.594 1 94.25 60 GLU B C 1
ATOM 3515 O O . GLU B 1 60 ? 19.141 -12.305 -32.062 1 94.25 60 GLU B O 1
ATOM 3520 N N . ILE B 1 61 ? 18.266 -10.281 -31.797 1 88.25 61 ILE B N 1
ATOM 3521 C CA . ILE B 1 61 ? 17.328 -10.445 -32.906 1 88.25 61 ILE B CA 1
ATOM 3522 C C . ILE B 1 61 ? 17.641 -9.422 -34 1 88.25 61 ILE B C 1
ATOM 3524 O O . ILE B 1 61 ? 17.688 -8.219 -33.719 1 88.25 61 ILE B O 1
ATOM 3528 N N . SER B 1 62 ? 18.078 -9.805 -35.125 1 76.38 62 SER B N 1
ATOM 3529 C CA . SER B 1 62 ? 18.391 -8.914 -36.25 1 76.38 62 SER B CA 1
ATOM 3530 C C . SER B 1 62 ? 17.156 -8.633 -37.094 1 76.38 62 SER B C 1
ATOM 3532 O O . SER B 1 62 ? 16.484 -9.562 -37.562 1 76.38 62 SER B O 1
ATOM 3534 N N . GLU B 1 63 ? 16.281 -7.66 -36.625 1 60.5 63 GLU B N 1
ATOM 3535 C CA . GLU B 1 63 ? 15.133 -7.383 -37.469 1 60.5 63 GLU B CA 1
ATOM 3536 C C . GLU B 1 63 ? 15.383 -6.152 -38.344 1 60.5 63 GLU B C 1
ATOM 3538 O O . GLU B 1 63 ? 15.938 -5.156 -37.875 1 60.5 63 GLU B O 1
ATOM 3543 N N . GLY B 1 64 ? 15.031 -6.281 -39.812 1 56.66 64 GLY B N 1
ATOM 3544 C CA . GLY B 1 64 ? 14.82 -5.254 -40.812 1 56.66 64 GLY B CA 1
ATOM 3545 C C . GLY B 1 64 ? 15.805 -5.344 -41.969 1 56.66 64 GLY B C 1
ATOM 3546 O O . GLY B 1 64 ? 16.656 -6.238 -42 1 56.66 64 GLY B O 1
ATOM 3547 N N . GLN B 1 65 ? 15.297 -4.98 -43.188 1 51.44 65 GLN B N 1
ATOM 3548 C CA . GLN B 1 65 ? 16.031 -4.797 -44.438 1 51.44 65 GLN B CA 1
ATOM 3549 C C . GLN B 1 65 ? 17.109 -3.723 -44.312 1 51.44 65 GLN B C 1
ATOM 3551 O O . GLN B 1 65 ? 16.969 -2.809 -43.5 1 51.44 65 GLN B O 1
ATOM 3556 N N . ALA B 1 66 ? 18.312 -4.121 -44.844 1 48.84 66 ALA B N 1
ATOM 3557 C CA . ALA B 1 66 ? 19.281 -3.049 -44.969 1 48.84 66 ALA B CA 1
ATOM 3558 C C . ALA B 1 66 ? 18.625 -1.741 -45.406 1 48.84 66 ALA B C 1
ATOM 3560 O O . ALA B 1 66 ? 17.719 -1.739 -46.219 1 48.84 66 ALA B O 1
ATOM 3561 N N . GLY B 1 67 ? 18.672 -0.821 -44.469 1 46.84 67 GLY B N 1
ATOM 3562 C CA . GLY B 1 67 ? 18.172 0.431 -45 1 46.84 67 GLY B CA 1
ATOM 3563 C C . GLY B 1 67 ? 18.625 0.71 -46.406 1 46.84 67 GLY B C 1
ATOM 3564 O O . GLY B 1 67 ? 19.547 0.056 -46.906 1 46.84 67 GLY B O 1
ATOM 3565 N N . PRO B 1 68 ? 17.844 1.48 -47.219 1 47.97 68 PRO B N 1
ATOM 3566 C CA . PRO B 1 68 ? 18.25 1.803 -48.594 1 47.97 68 PRO B CA 1
ATOM 3567 C C . PRO B 1 68 ? 19.734 2.158 -48.688 1 47.97 68 PRO B C 1
ATOM 3569 O O . PRO B 1 68 ? 20.328 2.049 -49.75 1 47.97 68 PRO B O 1
ATOM 3572 N N . ALA B 1 69 ? 20.188 2.906 -47.688 1 50.25 69 ALA B N 1
ATOM 3573 C CA . ALA B 1 69 ? 21.562 3.367 -47.875 1 50.25 69 ALA B CA 1
ATOM 3574 C C . ALA B 1 69 ? 22.562 2.277 -47.5 1 50.25 69 ALA B C 1
ATOM 3576 O O . ALA B 1 69 ? 23.781 2.516 -47.5 1 50.25 69 ALA B O 1
ATOM 3577 N N . GLY B 1 70 ? 22.203 1.126 -47.281 1 51.03 70 GLY B N 1
ATOM 3578 C CA . GLY B 1 70 ? 23.094 -0.003 -47.062 1 51.03 70 GLY B CA 1
ATOM 3579 C C . GLY B 1 70 ? 23.531 -0.144 -45.625 1 51.03 70 GLY B C 1
ATOM 3580 O O . GLY B 1 70 ? 24.469 -0.883 -45.312 1 51.03 70 GLY B O 1
ATOM 3581 N N . GLY B 1 71 ? 23.125 0.683 -44.719 1 52.91 71 GLY B N 1
ATOM 3582 C CA . GLY B 1 71 ? 23.75 0.714 -43.406 1 52.91 71 GLY B CA 1
ATOM 3583 C C . GLY B 1 71 ? 23.422 -0.504 -42.562 1 52.91 71 GLY B C 1
ATOM 3584 O O . GLY B 1 71 ? 22.609 -1.344 -42.938 1 52.91 71 GLY B O 1
ATOM 3585 N N . ARG B 1 72 ? 24.25 -0.761 -41.562 1 57.25 72 ARG B N 1
ATOM 3586 C CA . ARG B 1 72 ? 24.188 -1.893 -40.625 1 57.25 72 ARG B CA 1
ATOM 3587 C C . ARG B 1 72 ? 22.797 -2.031 -40.031 1 57.25 72 ARG B C 1
ATOM 3589 O O . ARG B 1 72 ? 22.188 -1.042 -39.625 1 57.25 72 ARG B O 1
ATOM 3596 N N . LYS B 1 73 ? 22.109 -3.154 -40.188 1 63.25 73 LYS B N 1
ATOM 3597 C CA . LYS B 1 73 ? 20.812 -3.496 -39.625 1 63.25 73 LYS B CA 1
ATOM 3598 C C . LYS B 1 73 ? 20.828 -3.359 -38.094 1 63.25 73 LYS B C 1
ATOM 3600 O O . LYS B 1 73 ? 21.766 -3.814 -37.438 1 63.25 73 LYS B O 1
ATOM 3605 N N . PRO B 1 74 ? 19.906 -2.549 -37.469 1 74.75 74 PRO B N 1
ATOM 3606 C CA . PRO B 1 74 ? 19.906 -2.42 -36 1 74.75 74 PRO B CA 1
ATOM 3607 C C . PRO B 1 74 ? 19.703 -3.758 -35.281 1 74.75 74 PRO B C 1
ATOM 3609 O O . PRO B 1 74 ? 18.953 -4.609 -35.75 1 74.75 74 PRO B O 1
ATOM 3612 N N . ILE B 1 75 ? 20.578 -4.125 -34.375 1 88.12 75 ILE B N 1
ATOM 3613 C CA . ILE B 1 75 ? 20.516 -5.332 -33.562 1 88.12 75 ILE B CA 1
ATOM 3614 C C . ILE B 1 75 ? 19.672 -5.062 -32.312 1 88.12 75 ILE B C 1
ATOM 3616 O O . ILE B 1 75 ? 19.938 -4.121 -31.562 1 88.12 75 ILE B O 1
ATOM 3620 N N . HIS B 1 76 ? 18.547 -5.859 -32.219 1 94.12 76 HIS B N 1
ATOM 3621 C CA . HIS B 1 76 ? 17.688 -5.75 -31.031 1 94.12 76 HIS B CA 1
ATOM 3622 C C . HIS B 1 76 ? 17.922 -6.902 -30.062 1 94.12 76 HIS B C 1
ATOM 3624 O O . HIS B 1 76 ? 18.484 -7.934 -30.453 1 94.12 76 HIS B O 1
ATOM 3630 N N . LEU B 1 77 ? 17.656 -6.637 -28.828 1 95.62 77 LEU B N 1
ATOM 3631 C CA . LEU B 1 77 ? 17.844 -7.625 -27.766 1 95.62 77 LEU B CA 1
ATOM 3632 C C . LEU B 1 77 ? 16.5 -8.125 -27.25 1 95.62 77 LEU B C 1
ATOM 3634 O O . LEU B 1 77 ? 15.531 -7.359 -27.188 1 95.62 77 LEU B O 1
ATOM 3638 N N . ALA B 1 78 ? 16.438 -9.438 -26.906 1 95.44 78 ALA B N 1
ATOM 3639 C CA . ALA B 1 78 ? 15.273 -10.055 -26.281 1 95.44 78 ALA B CA 1
ATOM 3640 C C . ALA B 1 78 ? 15.688 -11.086 -25.234 1 95.44 78 ALA B C 1
ATOM 3642 O O . ALA B 1 78 ? 16.812 -11.594 -25.266 1 95.44 78 ALA B O 1
ATOM 3643 N N . ILE B 1 79 ? 14.742 -11.312 -24.344 1 95.81 79 ILE B N 1
ATOM 3644 C CA . ILE B 1 79 ? 14.953 -12.43 -23.422 1 95.81 79 ILE B CA 1
ATOM 3645 C C . ILE B 1 79 ? 15.008 -13.742 -24.203 1 95.81 79 ILE B C 1
ATOM 3647 O O . ILE B 1 79 ? 14.219 -13.961 -25.109 1 95.81 79 ILE B O 1
ATOM 3651 N N . ASN B 1 80 ? 16 -14.562 -23.828 1 96.5 80 ASN B N 1
ATOM 3652 C CA . ASN B 1 80 ? 15.969 -15.922 -24.359 1 96.5 80 ASN B CA 1
ATOM 3653 C C . ASN B 1 80 ? 14.852 -16.75 -23.734 1 96.5 80 ASN B C 1
ATOM 3655 O O . ASN B 1 80 ? 15.031 -17.328 -22.656 1 96.5 80 ASN B O 1
ATOM 3659 N N . LYS B 1 81 ? 13.742 -16.828 -24.422 1 94.5 81 LYS B N 1
ATOM 3660 C CA . LYS B 1 81 ? 12.562 -17.469 -23.844 1 94.5 81 LYS B CA 1
ATOM 3661 C C . LYS B 1 81 ? 12.797 -18.953 -23.609 1 94.5 81 LYS B C 1
ATOM 3663 O O . LYS B 1 81 ? 12.109 -19.578 -22.797 1 94.5 81 LYS B O 1
ATOM 3668 N N . ASP B 1 82 ? 13.797 -19.562 -24.281 1 93.12 82 ASP B N 1
ATOM 3669 C CA . ASP B 1 82 ? 14.039 -21 -24.219 1 93.12 82 ASP B CA 1
ATOM 3670 C C . ASP B 1 82 ? 15.164 -21.328 -23.234 1 93.12 82 ASP B C 1
ATOM 3672 O O . ASP B 1 82 ? 15.617 -22.469 -23.172 1 93.12 82 ASP B O 1
ATOM 3676 N N . TYR B 1 83 ? 15.625 -20.312 -22.562 1 95.56 83 TYR B N 1
ATOM 3677 C CA . TYR B 1 83 ? 16.672 -20.5 -21.578 1 95.56 83 TYR B CA 1
ATOM 3678 C C . TYR B 1 83 ? 16.266 -21.547 -20.547 1 95.56 83 TYR B C 1
ATOM 3680 O O . TYR B 1 83 ? 17.078 -22.375 -20.125 1 95.56 83 TYR B O 1
ATOM 3688 N N . GLY B 1 84 ? 15.031 -21.562 -20.172 1 96.06 84 GLY B N 1
ATOM 3689 C CA . GLY B 1 84 ? 14.453 -22.438 -19.156 1 96.06 84 GLY B CA 1
ATOM 3690 C C . GLY B 1 84 ? 12.945 -22.281 -19.031 1 96.06 84 GLY B C 1
ATOM 3691 O O . GLY B 1 84 ? 12.305 -21.641 -19.859 1 96.06 84 GLY B O 1
ATOM 3692 N N . TYR B 1 85 ? 12.43 -23.016 -18.047 1 97.38 85 TYR B N 1
ATOM 3693 C CA . TYR B 1 85 ? 11 -22.906 -17.812 1 97.38 85 TYR B CA 1
ATOM 3694 C C . TYR B 1 85 ? 10.695 -22.938 -16.328 1 97.38 85 TYR B C 1
ATOM 3696 O O . TYR B 1 85 ? 11.555 -23.281 -15.508 1 97.38 85 TYR B O 1
ATOM 3704 N N . ILE B 1 86 ? 9.523 -22.453 -15.984 1 98.06 86 ILE B N 1
ATOM 3705 C CA . ILE B 1 86 ? 9 -22.406 -14.625 1 98.06 86 ILE B CA 1
ATOM 3706 C C . ILE B 1 86 ? 7.691 -23.188 -14.547 1 98.06 86 ILE B C 1
ATOM 3708 O O . ILE B 1 86 ? 6.875 -23.141 -15.469 1 98.06 86 ILE B O 1
ATOM 3712 N N . ILE B 1 87 ? 7.539 -23.906 -13.469 1 98.75 87 ILE B N 1
ATOM 3713 C CA . ILE B 1 87 ? 6.297 -24.625 -13.25 1 98.75 87 ILE B CA 1
ATOM 3714 C C . ILE B 1 87 ? 5.453 -23.906 -12.203 1 98.75 87 ILE B C 1
ATOM 3716 O O . ILE B 1 87 ? 5.973 -23.438 -11.188 1 98.75 87 ILE B O 1
ATOM 3720 N N . GLY B 1 88 ? 4.203 -23.672 -12.508 1 98.81 88 GLY B N 1
ATOM 3721 C CA . GLY B 1 88 ? 3.205 -23.203 -11.562 1 98.81 88 GLY B CA 1
ATOM 3722 C C . GLY B 1 88 ? 2.145 -24.25 -11.242 1 98.81 88 GLY B C 1
ATOM 3723 O O . GLY B 1 88 ? 1.622 -24.906 -12.148 1 98.81 88 GLY B O 1
ATOM 3724 N N . ILE B 1 89 ? 1.827 -24.422 -9.953 1 98.75 89 ILE B N 1
ATOM 3725 C CA . ILE B 1 89 ? 0.842 -25.406 -9.516 1 98.75 89 ILE B CA 1
ATOM 3726 C C . ILE B 1 89 ? -0.236 -24.719 -8.68 1 98.75 89 ILE B C 1
ATOM 3728 O O . ILE B 1 89 ? 0.074 -23.938 -7.777 1 98.75 89 ILE B O 1
ATOM 3732 N N . GLU B 1 90 ? -1.48 -24.938 -8.992 1 97.62 90 GLU B N 1
ATOM 3733 C CA . GLU B 1 90 ? -2.586 -24.641 -8.086 1 97.62 90 GLU B CA 1
ATOM 3734 C C . GLU B 1 90 ? -3.02 -25.891 -7.316 1 97.62 90 GLU B C 1
ATOM 3736 O O . GLU B 1 90 ? -3.326 -26.922 -7.918 1 97.62 90 GLU B O 1
ATOM 3741 N N . MET B 1 91 ? -2.986 -25.766 -6.043 1 95.38 91 MET B N 1
ATOM 3742 C CA . MET B 1 91 ? -3.424 -26.875 -5.191 1 95.38 91 MET B CA 1
ATOM 3743 C C . MET B 1 91 ? -4.805 -26.594 -4.605 1 95.38 91 MET B C 1
ATOM 3745 O O . MET B 1 91 ? -4.98 -25.641 -3.848 1 95.38 91 MET B O 1
ATOM 3749 N N . GLN B 1 92 ? -5.719 -27.391 -4.973 1 89.56 92 GLN B N 1
ATOM 3750 C CA . GLN B 1 92 ? -7.051 -27.391 -4.375 1 89.56 92 GLN B CA 1
ATOM 3751 C C . GLN B 1 92 ? -7.289 -28.656 -3.561 1 89.56 92 GLN B C 1
ATOM 3753 O O . GLN B 1 92 ? -6.445 -29.547 -3.541 1 89.56 92 GLN B O 1
ATOM 3758 N N . VAL B 1 93 ? -8.391 -28.734 -2.885 1 84.69 93 VAL B N 1
ATOM 3759 C CA . VAL B 1 93 ? -8.656 -29.844 -1.982 1 84.69 93 VAL B CA 1
ATOM 3760 C C . VAL B 1 93 ? -8.789 -31.141 -2.783 1 84.69 93 VAL B C 1
ATOM 3762 O O . VAL B 1 93 ? -8.266 -32.188 -2.381 1 84.69 93 VAL B O 1
ATOM 3765 N N . GLU B 1 94 ? -9.414 -31.078 -3.955 1 88.31 94 GLU B N 1
ATOM 3766 C CA . GLU B 1 94 ? -9.703 -32.312 -4.668 1 88.31 94 GLU B CA 1
ATOM 3767 C C . GLU B 1 94 ? -9.133 -32.281 -6.082 1 88.31 94 GLU B C 1
ATOM 3769 O O . GLU B 1 94 ? -9.492 -33.125 -6.914 1 88.31 94 GLU B O 1
ATOM 3774 N N . ALA B 1 95 ? -8.375 -31.344 -6.363 1 90.69 95 ALA B N 1
ATOM 3775 C CA . ALA B 1 95 ? -7.816 -31.234 -7.711 1 90.69 95 ALA B CA 1
ATOM 3776 C C . ALA B 1 95 ? -6.57 -30.344 -7.711 1 90.69 95 ALA B C 1
ATOM 3778 O O . ALA B 1 95 ? -6.266 -29.688 -6.711 1 90.69 95 ALA B O 1
ATOM 3779 N N . TYR B 1 96 ? -5.883 -30.422 -8.727 1 95 96 TYR B N 1
ATOM 3780 C CA . TYR B 1 96 ? -4.789 -29.484 -8.969 1 95 96 TYR B CA 1
ATOM 3781 C C . TYR B 1 96 ? -4.699 -29.125 -10.445 1 95 96 TYR B C 1
ATOM 3783 O O . TYR B 1 96 ? -5.246 -29.812 -11.297 1 95 96 TYR B O 1
ATOM 3791 N N . SER B 1 97 ? -4.148 -28.016 -10.758 1 97.12 97 SER B N 1
ATOM 3792 C CA . SER B 1 97 ? -3.721 -27.625 -12.094 1 97.12 97 SER B CA 1
ATOM 3793 C C . SER B 1 97 ? -2.23 -27.297 -12.125 1 97.12 97 SER B C 1
ATOM 3795 O O . SER B 1 97 ? -1.659 -26.875 -11.117 1 97.12 97 SER B O 1
ATOM 3797 N N . VAL B 1 98 ? -1.61 -27.547 -13.203 1 98.56 98 VAL B N 1
ATOM 3798 C CA . VAL B 1 98 ? -0.173 -27.328 -13.336 1 98.56 98 VAL B CA 1
ATOM 3799 C C . VAL B 1 98 ? 0.14 -26.766 -14.719 1 98.56 98 VAL B C 1
ATOM 3801 O O . VAL B 1 98 ? -0.469 -27.172 -15.719 1 98.56 98 VAL B O 1
ATOM 3804 N N . VAL B 1 99 ? 1.024 -25.797 -14.742 1 98.56 99 VAL B N 1
ATOM 3805 C CA . VAL B 1 99 ? 1.396 -25.141 -16 1 98.56 99 VAL B CA 1
ATOM 3806 C C . VAL B 1 99 ? 2.914 -25.016 -16.078 1 98.56 99 VAL B C 1
ATOM 3808 O O . VAL B 1 99 ? 3.588 -24.891 -15.055 1 98.56 99 VAL B O 1
ATOM 3811 N N . ALA B 1 100 ? 3.473 -25.188 -17.219 1 98.5 100 ALA B N 1
ATOM 3812 C CA . ALA B 1 100 ? 4.848 -24.797 -17.516 1 98.5 100 ALA B CA 1
ATOM 3813 C C . ALA B 1 100 ? 4.887 -23.531 -18.375 1 98.5 100 ALA B C 1
ATOM 3815 O O . ALA B 1 100 ? 4.168 -23.422 -19.359 1 98.5 100 ALA B O 1
ATOM 3816 N N . VAL B 1 101 ? 5.695 -22.562 -17.938 1 97.56 101 VAL B N 1
ATOM 3817 C CA . VAL B 1 101 ? 5.82 -21.312 -18.688 1 97.56 101 VAL B CA 1
ATOM 3818 C C . VAL B 1 101 ? 7.289 -21.031 -18.969 1 97.56 101 VAL B C 1
ATOM 3820 O O . VAL B 1 101 ? 8.164 -21.328 -18.156 1 97.56 101 VAL B O 1
ATOM 3823 N N . ASN B 1 102 ? 7.555 -20.453 -20.141 1 96.88 102 ASN B N 1
ATOM 3824 C CA . ASN B 1 102 ? 8.93 -20.047 -20.422 1 96.88 102 ASN B CA 1
ATOM 3825 C C . ASN B 1 102 ? 9.227 -18.656 -19.891 1 96.88 102 ASN B C 1
ATOM 3827 O O . ASN B 1 102 ? 8.398 -18.062 -19.203 1 96.88 102 ASN B O 1
ATOM 3831 N N . LEU B 1 103 ? 10.383 -18.078 -20.125 1 94.88 103 LEU B N 1
ATOM 3832 C CA . LEU B 1 103 ? 10.828 -16.844 -19.5 1 94.88 103 LEU B CA 1
ATOM 3833 C C . LEU B 1 103 ? 10.102 -15.641 -20.109 1 94.88 103 LEU B C 1
ATOM 3835 O O . LEU B 1 103 ? 10.125 -14.547 -19.547 1 94.88 103 LEU B O 1
ATOM 3839 N N . ALA B 1 104 ? 9.477 -15.836 -21.266 1 92.44 104 ALA B N 1
ATOM 3840 C CA . ALA B 1 104 ? 8.68 -14.773 -21.859 1 92.44 104 ALA B CA 1
ATOM 3841 C C . ALA B 1 104 ? 7.254 -14.781 -21.312 1 92.44 104 ALA B C 1
ATOM 3843 O O . ALA B 1 104 ? 6.457 -13.891 -21.625 1 92.44 104 ALA B O 1
ATOM 3844 N N . GLY B 1 105 ? 6.93 -15.828 -20.516 1 93.62 105 GLY B N 1
ATOM 3845 C CA . GLY B 1 105 ? 5.594 -15.938 -19.953 1 93.62 105 GLY B CA 1
ATOM 3846 C C . GLY B 1 105 ? 4.637 -16.734 -20.812 1 93.62 105 GLY B C 1
ATOM 3847 O O . GLY B 1 105 ? 3.436 -16.766 -20.547 1 93.62 105 GLY B O 1
ATOM 3848 N N . GLU B 1 106 ? 5.129 -17.359 -21.828 1 95.31 106 GLU B N 1
ATOM 3849 C CA . GLU B 1 106 ? 4.281 -18.172 -22.703 1 95.31 106 GLU B CA 1
ATOM 3850 C C . GLU B 1 106 ? 4.004 -19.531 -22.062 1 95.31 106 GLU B C 1
ATOM 3852 O O . GLU B 1 106 ? 4.902 -20.156 -21.484 1 95.31 106 GLU B O 1
ATOM 3857 N N . VAL B 1 107 ? 2.756 -20.016 -22.203 1 97.12 107 VAL B N 1
ATOM 3858 C CA . VAL B 1 107 ? 2.375 -21.312 -21.672 1 97.12 107 VAL B CA 1
ATOM 3859 C C . VAL B 1 107 ? 2.883 -22.422 -22.594 1 97.12 107 VAL B C 1
ATOM 3861 O O . VAL B 1 107 ? 2.59 -22.422 -23.797 1 97.12 107 VAL B O 1
ATOM 3864 N N . LEU B 1 108 ? 3.637 -23.297 -22.078 1 97.94 108 LEU B N 1
ATOM 3865 C CA . LEU B 1 108 ? 4.172 -24.422 -22.828 1 97.94 108 LEU B CA 1
ATOM 3866 C C . LEU B 1 108 ? 3.27 -25.641 -22.719 1 97.94 108 LEU B C 1
ATOM 3868 O O . LEU B 1 108 ? 3.068 -26.375 -23.688 1 97.94 108 LEU B O 1
ATOM 3872 N N . GLN B 1 109 ? 2.785 -25.859 -21.578 1 98.06 109 GLN B N 1
ATOM 3873 C CA . GLN B 1 109 ? 1.913 -27 -21.281 1 98.06 109 GLN B CA 1
ATOM 3874 C C . GLN B 1 109 ? 1.01 -26.688 -20.078 1 98.06 109 GLN B C 1
ATOM 3876 O O . GLN B 1 109 ? 1.384 -25.922 -19.188 1 98.06 109 GLN B O 1
ATOM 3881 N N . PHE B 1 110 ? -0.157 -27.234 -20.078 1 97.56 110 PHE B N 1
ATOM 3882 C CA . PHE B 1 110 ? -1.134 -27.078 -19.016 1 97.56 110 PHE B CA 1
ATOM 3883 C C . PHE B 1 110 ? -1.918 -28.375 -18.797 1 97.56 110 PHE B C 1
ATOM 3885 O O . PHE B 1 110 ? -2.285 -29.047 -19.766 1 97.56 110 PHE B O 1
ATOM 3892 N N . LYS B 1 111 ? -2.102 -28.703 -17.531 1 97.25 111 LYS B N 1
ATOM 3893 C CA . LYS B 1 111 ? -2.871 -29.891 -17.188 1 97.25 111 LYS B CA 1
ATOM 3894 C C . LYS B 1 111 ? -3.67 -29.672 -15.906 1 97.25 111 LYS B C 1
ATOM 3896 O O . LYS B 1 111 ? -3.27 -28.891 -15.039 1 97.25 111 LYS B O 1
ATOM 3901 N N . THR B 1 112 ? -4.812 -30.312 -15.852 1 95.81 112 THR B N 1
ATOM 3902 C CA . THR B 1 112 ? -5.598 -30.438 -14.633 1 95.81 112 THR B CA 1
ATOM 3903 C C . THR B 1 112 ? -5.82 -31.891 -14.273 1 95.81 112 THR B C 1
ATOM 3905 O O . THR B 1 112 ? -5.844 -32.75 -15.156 1 95.81 112 THR B O 1
ATOM 3908 N N . ALA B 1 113 ? -5.941 -32.156 -13.031 1 95.75 113 ALA B N 1
ATOM 3909 C CA . ALA B 1 113 ? -6.195 -33.531 -12.602 1 95.75 113 ALA B CA 1
ATOM 3910 C C . ALA B 1 113 ? -6.887 -33.562 -11.242 1 95.75 113 ALA B C 1
ATOM 3912 O O . ALA B 1 113 ? -6.762 -32.625 -10.453 1 95.75 113 ALA B O 1
ATOM 3913 N N . GLU B 1 114 ? -7.664 -34.625 -11.031 1 92.94 114 GLU B N 1
ATOM 3914 C CA . GLU B 1 114 ? -8.266 -34.844 -9.727 1 92.94 114 GLU B CA 1
ATOM 3915 C C . GLU B 1 114 ? -7.289 -35.562 -8.789 1 92.94 114 GLU B C 1
ATOM 3917 O O . GLU B 1 114 ? -6.551 -36.469 -9.211 1 92.94 114 GLU B O 1
ATOM 3922 N N . LYS B 1 115 ? -7.215 -35.062 -7.621 1 91.31 115 LYS B N 1
ATOM 3923 C CA . LYS B 1 115 ? -6.375 -35.625 -6.574 1 91.31 115 LYS B CA 1
ATOM 3924 C C . LYS B 1 115 ? -6.797 -35.125 -5.195 1 91.31 115 LYS B C 1
ATOM 3926 O O . LYS B 1 115 ? -6.98 -33.938 -4.992 1 91.31 115 LYS B O 1
ATOM 3931 N N . LEU B 1 116 ? -7.016 -36.062 -4.305 1 88.5 116 LEU B N 1
ATOM 3932 C CA . LEU B 1 116 ? -7.285 -35.625 -2.934 1 88.5 116 LEU B CA 1
ATOM 3933 C C . LEU B 1 116 ? -6.008 -35.156 -2.248 1 88.5 116 LEU B C 1
ATOM 3935 O O . LEU B 1 116 ? -5.043 -35.906 -2.137 1 88.5 116 LEU B O 1
ATOM 3939 N N . ILE B 1 117 ? -5.977 -33.938 -1.872 1 87.38 117 ILE B N 1
ATOM 3940 C CA . ILE B 1 117 ? -4.816 -33.344 -1.229 1 87.38 117 ILE B CA 1
ATOM 3941 C C . ILE B 1 117 ? -5.082 -33.156 0.266 1 87.38 117 ILE B C 1
ATOM 3943 O O . ILE B 1 117 ? -6.105 -32.625 0.662 1 87.38 117 ILE B O 1
ATOM 3947 N N . THR B 1 118 ? -4.156 -33.719 1.109 1 87.25 118 THR B N 1
ATOM 3948 C CA . THR B 1 118 ? -4.262 -33.594 2.559 1 87.25 118 THR B CA 1
ATOM 3949 C C . THR B 1 118 ? -3.031 -32.906 3.135 1 87.25 118 THR B C 1
ATOM 3951 O O . THR B 1 118 ? -1.993 -32.844 2.477 1 87.25 118 THR B O 1
ATOM 3954 N N . SER B 1 119 ? -3.195 -32.406 4.348 1 88.38 119 SER B N 1
ATOM 3955 C CA . SER B 1 119 ? -2.086 -31.734 5.004 1 88.38 119 SER B CA 1
ATOM 3956 C C . SER B 1 119 ? -0.915 -32.688 5.242 1 88.38 119 SER B C 1
ATOM 3958 O O . SER B 1 119 ? 0.246 -32.281 5.125 1 88.38 119 SER B O 1
ATOM 3960 N N . GLU B 1 120 ? -1.178 -33.938 5.555 1 89.44 120 GLU B N 1
ATOM 3961 C CA . GLU B 1 120 ? -0.159 -34.938 5.879 1 89.44 120 GLU B CA 1
ATOM 3962 C C . GLU B 1 120 ? 0.729 -35.219 4.672 1 89.44 120 GLU B C 1
ATOM 3964 O O . GLU B 1 120 ? 1.932 -35.438 4.82 1 89.44 120 GLU B O 1
ATOM 3969 N N . HIS B 1 121 ? 0.194 -35.188 3.521 1 93.19 121 HIS B N 1
ATOM 3970 C CA . HIS B 1 121 ? 0.935 -35.594 2.328 1 93.19 121 HIS B CA 1
ATOM 3971 C C . HIS B 1 121 ? 1.189 -34.375 1.421 1 93.19 121 HIS B C 1
ATOM 3973 O O . HIS B 1 121 ? 1.623 -34.562 0.278 1 93.19 121 HIS B O 1
ATOM 3979 N N . PHE B 1 122 ? 0.946 -33.281 1.889 1 95.19 122 PHE B N 1
ATOM 3980 C CA . PHE B 1 122 ? 0.947 -32.062 1.053 1 95.19 122 PHE B CA 1
ATOM 3981 C C . PHE B 1 122 ? 2.293 -31.906 0.361 1 95.19 122 PHE B C 1
ATOM 3983 O O . PHE B 1 122 ? 2.355 -31.75 -0.862 1 95.19 122 PHE B O 1
ATOM 3990 N N . ILE B 1 123 ? 3.406 -32 1.107 1 96.94 123 ILE B N 1
ATOM 3991 C CA . ILE B 1 123 ? 4.746 -31.797 0.569 1 96.94 123 ILE B CA 1
ATOM 3992 C C . ILE B 1 123 ? 5.059 -32.875 -0.472 1 96.94 123 ILE B C 1
ATOM 3994 O O . ILE B 1 123 ? 5.539 -32.562 -1.564 1 96.94 123 ILE B O 1
ATOM 3998 N N . LYS B 1 124 ? 4.785 -34.062 -0.096 1 97.06 124 LYS B N 1
ATOM 3999 C CA . LYS B 1 124 ? 5.012 -35.156 -1.01 1 97.06 124 LYS B CA 1
ATOM 4000 C C . LYS B 1 124 ? 4.23 -34.969 -2.307 1 97.06 124 LYS B C 1
ATOM 4002 O O . LYS B 1 124 ? 4.762 -35.219 -3.396 1 97.06 124 LYS B O 1
ATOM 4007 N N . ASP B 1 125 ? 2.971 -34.594 -2.168 1 96.94 125 ASP B N 1
ATOM 4008 C CA . ASP B 1 125 ? 2.107 -34.406 -3.33 1 96.94 125 ASP B CA 1
ATOM 4009 C C . ASP B 1 125 ? 2.633 -33.312 -4.23 1 96.94 125 ASP B C 1
ATOM 4011 O O . ASP B 1 125 ? 2.664 -33.438 -5.457 1 96.94 125 ASP B O 1
ATOM 4015 N N . VAL B 1 126 ? 3.047 -32.188 -3.672 1 98.06 126 VAL B N 1
ATOM 4016 C CA . VAL B 1 126 ? 3.58 -31.078 -4.43 1 98.06 126 VAL B CA 1
ATOM 4017 C C . VAL B 1 126 ? 4.801 -31.516 -5.23 1 98.06 126 VAL B C 1
ATOM 4019 O O . VAL B 1 126 ? 4.902 -31.25 -6.43 1 98.06 126 VAL B O 1
ATOM 4022 N N . LEU B 1 127 ? 5.691 -32.25 -4.598 1 98.25 127 LEU B N 1
ATOM 4023 C CA . LEU B 1 127 ? 6.914 -32.719 -5.242 1 98.25 127 LEU B CA 1
ATOM 4024 C C . LEU B 1 127 ? 6.598 -33.688 -6.367 1 98.25 127 LEU B C 1
ATOM 4026 O O . LEU B 1 127 ? 7.16 -33.594 -7.461 1 98.25 127 LEU B O 1
ATOM 4030 N N . GLU B 1 128 ? 5.727 -34.562 -6.062 1 98.06 128 GLU B N 1
ATOM 4031 C CA . GLU B 1 128 ? 5.344 -35.562 -7.062 1 98.06 128 GLU B CA 1
ATOM 4032 C C . GLU B 1 128 ? 4.75 -34.906 -8.305 1 98.06 128 GLU B C 1
ATOM 4034 O O . GLU B 1 128 ? 5.125 -35.219 -9.43 1 98.06 128 GLU B O 1
ATOM 4039 N N . ILE B 1 129 ? 3.844 -33.969 -8.109 1 98.19 129 ILE B N 1
ATOM 4040 C CA . ILE B 1 129 ? 3.201 -33.25 -9.211 1 98.19 129 ILE B CA 1
ATOM 4041 C C . ILE B 1 129 ? 4.25 -32.5 -10.016 1 98.19 129 ILE B C 1
ATOM 4043 O O . ILE B 1 129 ? 4.289 -32.594 -11.25 1 98.19 129 ILE B O 1
ATOM 4047 N N . ALA B 1 130 ? 5.129 -31.781 -9.344 1 98.56 130 ALA B N 1
ATOM 4048 C CA . ALA B 1 130 ? 6.141 -30.938 -9.992 1 98.56 130 ALA B CA 1
ATOM 4049 C C . ALA B 1 130 ? 7.102 -31.797 -10.82 1 98.56 130 ALA B C 1
ATOM 4051 O O . ALA B 1 130 ? 7.352 -31.5 -11.992 1 98.56 130 ALA B O 1
ATOM 4052 N N . PHE B 1 131 ? 7.594 -32.906 -10.273 1 98.19 131 PHE B N 1
ATOM 4053 C CA . PHE B 1 131 ? 8.648 -33.656 -10.922 1 98.19 131 PHE B CA 1
ATOM 4054 C C . PHE B 1 131 ? 8.07 -34.562 -12.023 1 98.19 131 PHE B C 1
ATOM 4056 O O . PHE B 1 131 ? 8.711 -34.781 -13.055 1 98.19 131 PHE B O 1
ATOM 4063 N N . THR B 1 132 ? 6.867 -35.062 -11.773 1 98.25 132 THR B N 1
ATOM 4064 C CA . THR B 1 132 ? 6.207 -35.812 -12.852 1 98.25 132 THR B CA 1
ATOM 4065 C C . THR B 1 132 ? 5.98 -34.875 -14.055 1 98.25 132 THR B C 1
ATOM 4067 O O . THR B 1 132 ? 6.242 -35.281 -15.195 1 98.25 132 THR B O 1
ATOM 4070 N N . PHE B 1 133 ? 5.527 -33.688 -13.789 1 98.31 133 PHE B N 1
ATOM 4071 C CA . PHE B 1 133 ? 5.285 -32.719 -14.859 1 98.31 133 PHE B CA 1
ATOM 4072 C C . PHE B 1 133 ? 6.59 -32.312 -15.516 1 98.31 133 PHE B C 1
ATOM 4074 O O . PHE B 1 133 ? 6.652 -32.156 -16.734 1 98.31 133 PHE B O 1
ATOM 4081 N N . ALA B 1 134 ? 7.625 -32.125 -14.742 1 98.12 134 ALA B N 1
ATOM 4082 C CA . ALA B 1 134 ? 8.938 -31.797 -15.289 1 98.12 134 ALA B CA 1
ATOM 4083 C C . ALA B 1 134 ? 9.453 -32.875 -16.219 1 98.12 134 ALA B C 1
ATOM 4085 O O . ALA B 1 134 ? 10.07 -32.594 -17.25 1 98.12 134 ALA B O 1
ATOM 4086 N N . GLU B 1 135 ? 9.25 -34.094 -15.867 1 97.69 135 GLU B N 1
ATOM 4087 C CA . GLU B 1 135 ? 9.641 -35.219 -16.719 1 97.69 135 GLU B CA 1
ATOM 4088 C C . GLU B 1 135 ? 8.93 -35.156 -18.078 1 97.69 135 GLU B C 1
ATOM 4090 O O . GLU B 1 135 ? 9.539 -35.438 -19.109 1 97.69 135 GLU B O 1
ATOM 4095 N N . GLU B 1 136 ? 7.664 -34.812 -17.984 1 96.88 136 GLU B N 1
ATOM 4096 C CA . GLU B 1 136 ? 6.902 -34.656 -19.219 1 96.88 136 GLU B CA 1
ATOM 4097 C C . GLU B 1 136 ? 7.473 -33.531 -20.07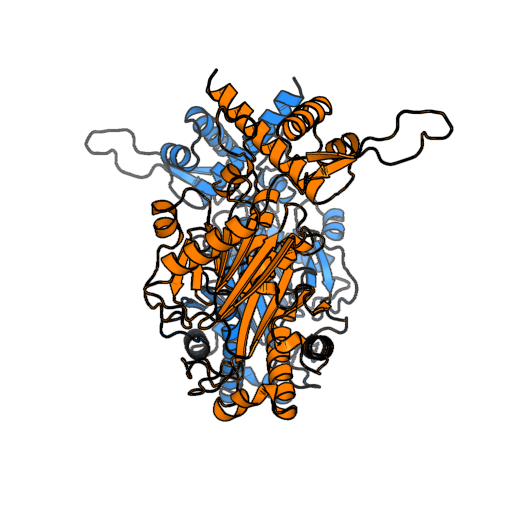8 1 96.88 136 GLU B C 1
ATOM 4099 O O . GLU B 1 136 ? 7.352 -33.562 -21.312 1 96.88 136 GLU B O 1
ATOM 4104 N N . MET B 1 137 ? 8.062 -32.531 -19.469 1 95.56 137 MET B N 1
ATOM 4105 C CA . MET B 1 137 ? 8.625 -31.375 -20.141 1 95.56 137 MET B CA 1
ATOM 4106 C C . MET B 1 137 ? 10.039 -31.672 -20.625 1 95.56 137 MET B C 1
ATOM 4108 O O . MET B 1 137 ? 10.672 -30.812 -21.266 1 95.56 137 MET B O 1
ATOM 4112 N N . GLY B 1 138 ? 10.617 -32.812 -20.375 1 94.75 138 GLY B N 1
ATOM 4113 C CA . GLY B 1 138 ? 11.953 -33.188 -20.828 1 94.75 138 GLY B CA 1
ATOM 4114 C C . GLY B 1 138 ? 12.969 -33.25 -19.703 1 94.75 138 GLY B C 1
ATOM 4115 O O . GLY B 1 138 ? 14.164 -33.375 -19.953 1 94.75 138 GLY B O 1
ATOM 4116 N N . GLY B 1 139 ? 12.562 -33.094 -18.484 1 94.88 139 GLY B N 1
ATOM 4117 C CA . GLY B 1 139 ? 13.453 -33.25 -17.328 1 94.88 139 GLY B CA 1
ATOM 4118 C C . GLY B 1 139 ? 13.586 -31.969 -16.531 1 94.88 139 GLY B C 1
ATOM 4119 O O . GLY B 1 139 ? 12.914 -30.969 -16.828 1 94.88 139 GLY B O 1
ATOM 4120 N N . THR B 1 140 ? 14.422 -31.984 -15.492 1 94.31 140 THR B N 1
ATOM 4121 C CA . THR B 1 140 ? 14.539 -30.859 -14.562 1 94.31 140 THR B CA 1
ATOM 4122 C C . THR B 1 140 ? 15.75 -30 -14.906 1 94.31 140 THR B C 1
ATOM 4124 O O . THR B 1 140 ? 15.992 -28.969 -14.266 1 94.31 140 THR B O 1
ATOM 4127 N N . GLU B 1 141 ? 16.469 -30.312 -15.898 1 92.38 141 GLU B N 1
ATOM 4128 C CA . GLU B 1 141 ? 17.734 -29.625 -16.203 1 92.38 141 GLU B CA 1
ATOM 4129 C C . GLU B 1 141 ? 17.5 -28.156 -16.484 1 92.38 141 GLU B C 1
ATOM 4131 O O . GLU B 1 141 ? 18.312 -27.312 -16.109 1 92.38 141 GLU B O 1
ATOM 4136 N N . ARG B 1 142 ? 16.375 -27.859 -17.094 1 94.25 142 ARG B N 1
ATOM 4137 C CA . ARG B 1 142 ? 16.094 -26.484 -17.484 1 94.25 142 ARG B CA 1
ATOM 4138 C C . ARG B 1 142 ? 15.023 -25.875 -16.578 1 94.25 142 ARG B C 1
ATOM 4140 O O . ARG B 1 142 ? 14.5 -24.797 -16.859 1 94.25 142 ARG B O 1
ATOM 4147 N N . LEU B 1 143 ? 14.688 -26.594 -15.531 1 96.62 143 LEU B N 1
ATOM 4148 C CA . LEU B 1 143 ? 13.695 -26.094 -14.586 1 96.62 143 LEU B CA 1
ATOM 4149 C C . LEU B 1 143 ? 14.297 -25.047 -13.656 1 96.62 143 LEU B C 1
ATOM 4151 O O . LEU B 1 143 ? 15.195 -25.344 -12.867 1 96.62 143 LEU B O 1
ATOM 4155 N N . ILE B 1 144 ? 13.805 -23.828 -13.781 1 96.06 144 ILE B N 1
ATOM 4156 C CA . ILE B 1 144 ? 14.336 -22.719 -13 1 96.06 144 ILE B CA 1
ATOM 4157 C C . ILE B 1 144 ? 13.766 -22.766 -11.586 1 96.06 144 ILE B C 1
ATOM 4159 O O . ILE B 1 144 ? 14.469 -22.469 -10.617 1 96.06 144 ILE B O 1
ATOM 4163 N N . GLY B 1 145 ? 12.5 -23.078 -11.508 1 97.38 145 GLY B N 1
ATOM 4164 C CA . GLY B 1 145 ? 11.828 -23.141 -10.219 1 97.38 145 GLY B CA 1
ATOM 4165 C C . GLY B 1 145 ? 10.359 -23.516 -10.32 1 97.38 145 GLY B C 1
ATOM 4166 O O . GLY B 1 145 ? 9.836 -23.688 -11.43 1 97.38 145 GLY B O 1
ATOM 4167 N N . VAL B 1 146 ? 9.742 -23.672 -9.148 1 98.38 146 VAL B N 1
ATOM 4168 C CA . VAL B 1 146 ? 8.344 -24.078 -9.07 1 98.38 146 VAL B CA 1
ATOM 4169 C C . VAL B 1 146 ? 7.578 -23.141 -8.133 1 98.38 146 VAL B C 1
ATOM 4171 O O . VAL B 1 146 ? 8.047 -22.844 -7.035 1 98.38 146 VAL B O 1
ATOM 4174 N N . GLY B 1 147 ? 6.484 -22.625 -8.609 1 98.56 147 GLY B N 1
ATOM 4175 C CA . GLY B 1 147 ? 5.555 -21.891 -7.77 1 98.56 147 GLY B CA 1
ATOM 4176 C C . GLY B 1 147 ? 4.312 -22.688 -7.414 1 98.56 147 GLY B C 1
ATOM 4177 O O . GLY B 1 147 ? 3.785 -23.422 -8.242 1 98.56 147 GLY B O 1
ATOM 4178 N N . VAL B 1 148 ? 3.838 -22.516 -6.172 1 98.62 148 VAL B N 1
ATOM 4179 C CA . VAL B 1 148 ? 2.643 -23.219 -5.703 1 98.62 148 VAL B CA 1
ATOM 4180 C C . VAL B 1 148 ? 1.631 -22.203 -5.176 1 98.62 148 VAL B C 1
ATOM 4182 O O . VAL B 1 148 ? 1.966 -21.359 -4.34 1 98.62 148 VAL B O 1
ATOM 4185 N N . GLY B 1 149 ? 0.449 -22.172 -5.723 1 98.06 149 GLY B N 1
ATOM 4186 C CA . GLY B 1 149 ? -0.664 -21.375 -5.242 1 98.06 149 GLY B CA 1
ATOM 4187 C C . GLY B 1 149 ? -1.724 -22.188 -4.527 1 98.06 149 GLY B C 1
ATOM 4188 O O . GLY B 1 149 ? -2.121 -23.25 -5 1 98.06 149 GLY B O 1
ATOM 4189 N N . MET B 1 150 ? -2.184 -21.703 -3.424 1 96.12 150 MET B N 1
ATOM 4190 C CA . MET B 1 150 ? -3.197 -22.406 -2.648 1 96.12 150 MET B CA 1
ATOM 4191 C C . MET B 1 150 ? -3.92 -21.469 -1.7 1 96.12 150 MET B C 1
ATOM 4193 O O . MET B 1 150 ? -3.439 -20.359 -1.436 1 96.12 150 MET B O 1
ATOM 4197 N N . GLY B 1 151 ? -5.078 -21.938 -1.224 1 93.56 151 GLY B N 1
ATOM 4198 C CA . GLY B 1 151 ? -5.812 -21.141 -0.246 1 93.56 151 GLY B CA 1
ATOM 4199 C C . GLY B 1 151 ? -5.203 -21.188 1.141 1 93.56 151 GLY B C 1
ATOM 4200 O O . GLY B 1 151 ? -4.789 -22.266 1.607 1 93.56 151 GLY B O 1
ATOM 4201 N N . GLY B 1 152 ? -5.098 -20 1.774 1 93.88 152 GLY B N 1
ATOM 4202 C CA . GLY B 1 152 ? -4.594 -19.969 3.137 1 93.88 152 GLY B CA 1
ATOM 4203 C C . GLY B 1 152 ? -3.885 -18.672 3.473 1 93.88 152 GLY B C 1
ATOM 4204 O O . GLY B 1 152 ? -3.848 -17.75 2.656 1 93.88 152 GLY B O 1
ATOM 4205 N N . ILE B 1 153 ? -3.498 -18.562 4.727 1 95.75 153 ILE B N 1
ATOM 4206 C CA . ILE B 1 153 ? -2.646 -17.469 5.195 1 95.75 153 ILE B CA 1
ATOM 4207 C C . ILE B 1 153 ? -1.178 -17.859 5.012 1 95.75 153 ILE B C 1
ATOM 4209 O O . ILE B 1 153 ? -0.662 -18.719 5.723 1 95.75 153 ILE B O 1
ATOM 4213 N N . ILE B 1 154 ? -0.514 -17.172 4.035 1 97.44 154 ILE B N 1
ATOM 4214 C CA . ILE B 1 154 ? 0.785 -17.656 3.58 1 97.44 154 ILE B CA 1
ATOM 4215 C C . ILE B 1 154 ? 1.792 -16.516 3.582 1 97.44 154 ILE B C 1
ATOM 4217 O O . ILE B 1 154 ? 1.521 -15.438 3.037 1 97.44 154 ILE B O 1
ATOM 4221 N N . ASP B 1 155 ? 2.885 -16.672 4.25 1 96.88 155 ASP B N 1
ATOM 4222 C CA . ASP B 1 155 ? 4.07 -15.828 4.121 1 96.88 155 ASP B CA 1
ATOM 4223 C C . ASP B 1 155 ? 4.965 -16.312 2.979 1 96.88 155 ASP B C 1
ATOM 4225 O O . ASP B 1 155 ? 5.801 -17.203 3.17 1 96.88 155 ASP B O 1
ATOM 4229 N N . SER B 1 156 ? 4.812 -15.727 1.86 1 94.75 156 SER B N 1
ATOM 4230 C CA . SER B 1 156 ? 5.484 -16.203 0.655 1 94.75 156 SER B CA 1
ATOM 4231 C C . SER B 1 156 ? 6.98 -15.906 0.708 1 94.75 156 SER B C 1
ATOM 4233 O O . SER B 1 156 ? 7.773 -16.578 0.053 1 94.75 156 SER B O 1
ATOM 4235 N N . GLU B 1 157 ? 7.387 -14.891 1.404 1 92.06 157 GLU B N 1
ATOM 4236 C CA . GLU B 1 157 ? 8.805 -14.547 1.506 1 92.06 157 GLU B CA 1
ATOM 4237 C C . GLU B 1 157 ? 9.57 -15.602 2.295 1 92.06 157 GLU B C 1
ATOM 4239 O O . GLU B 1 157 ? 10.641 -16.047 1.872 1 92.06 157 GLU B O 1
ATOM 4244 N N . ARG B 1 158 ? 9 -16.047 3.354 1 93.88 158 ARG B N 1
ATOM 4245 C CA . ARG B 1 158 ? 9.672 -17.031 4.188 1 93.88 158 ARG B CA 1
ATOM 4246 C C . ARG B 1 158 ? 9.25 -18.453 3.812 1 93.88 158 ARG B C 1
ATOM 4248 O O . ARG B 1 158 ? 9.859 -19.422 4.254 1 93.88 158 ARG B O 1
ATOM 4255 N N . GLY B 1 159 ? 8.172 -18.531 3.059 1 96.38 159 GLY B N 1
ATOM 4256 C CA . GLY B 1 159 ? 7.676 -19.828 2.639 1 96.38 159 GLY B CA 1
ATOM 4257 C C . GLY B 1 159 ? 6.98 -20.594 3.752 1 96.38 159 GLY B C 1
ATOM 4258 O O . GLY B 1 159 ? 7.203 -21.797 3.92 1 96.38 159 GLY B O 1
ATOM 4259 N N . ILE B 1 160 ? 6.227 -19.906 4.555 1 97.38 160 ILE B N 1
ATOM 4260 C CA . ILE B 1 160 ? 5.504 -20.5 5.668 1 97.38 160 ILE B CA 1
ATOM 4261 C C . ILE B 1 160 ? 4 -20.438 5.406 1 97.38 160 ILE B C 1
ATOM 4263 O O . ILE B 1 160 ? 3.469 -19.375 5.074 1 97.38 160 ILE B O 1
ATOM 4267 N N . ILE B 1 161 ? 3.33 -21.547 5.477 1 97.25 161 ILE B N 1
ATOM 4268 C CA . ILE B 1 161 ? 1.873 -21.625 5.457 1 97.25 161 ILE B CA 1
ATOM 4269 C C . ILE B 1 161 ? 1.335 -21.594 6.883 1 97.25 161 ILE B C 1
ATOM 4271 O O . ILE B 1 161 ? 1.393 -22.594 7.598 1 97.25 161 ILE B O 1
ATOM 4275 N N . HIS B 1 162 ? 0.789 -20.5 7.289 1 95.38 162 HIS B N 1
ATOM 4276 C CA . HIS B 1 162 ? 0.399 -20.312 8.68 1 95.38 162 HIS B CA 1
ATOM 4277 C C . HIS B 1 162 ? -0.932 -20.984 8.977 1 95.38 162 HIS B C 1
ATOM 4279 O O . HIS B 1 162 ? -1.143 -21.484 10.086 1 95.38 162 HIS B O 1
ATOM 4285 N N . TYR B 1 163 ? -1.851 -20.969 8.039 1 93 163 TYR B N 1
ATOM 4286 C CA . TYR B 1 163 ? -3.207 -21.484 8.195 1 93 163 TYR B CA 1
ATOM 4287 C C . TYR B 1 163 ? -3.834 -21.797 6.844 1 93 163 TYR B C 1
ATOM 4289 O O . TYR B 1 163 ? -3.566 -21.109 5.855 1 93 163 TYR B O 1
ATOM 4297 N N . SER B 1 164 ? -4.582 -22.828 6.727 1 91.81 164 SER B N 1
ATOM 4298 C CA . SER B 1 164 ? -5.324 -23.172 5.52 1 91.81 164 SER B CA 1
ATOM 4299 C C . SER B 1 164 ? -6.574 -23.984 5.852 1 91.81 164 SER B C 1
ATOM 4301 O O . SER B 1 164 ? -6.477 -25.094 6.363 1 91.81 164 SER B O 1
ATOM 4303 N N . ILE B 1 165 ? -7.668 -23.438 5.535 1 82.38 165 ILE B N 1
ATOM 4304 C CA . ILE B 1 165 ? -8.93 -24.125 5.773 1 82.38 165 ILE B CA 1
ATOM 4305 C C . ILE B 1 165 ? -9.07 -25.312 4.812 1 82.38 165 ILE B C 1
ATOM 4307 O O . ILE B 1 165 ? -9.305 -26.438 5.238 1 82.38 165 ILE B O 1
ATOM 4311 N N . PRO B 1 166 ? -8.82 -25.062 3.537 1 77.81 166 PRO B N 1
ATOM 4312 C CA . PRO B 1 166 ? -8.969 -26.172 2.592 1 77.81 166 PRO B CA 1
ATOM 4313 C C . PRO B 1 166 ? -8.07 -27.359 2.922 1 77.81 166 PRO B C 1
ATOM 4315 O O . PRO B 1 166 ? -8.453 -28.5 2.705 1 77.81 166 PRO B O 1
ATOM 4318 N N . LEU B 1 167 ? -6.867 -27.078 3.4 1 82.44 167 LEU B N 1
ATOM 4319 C CA . LEU B 1 167 ? -5.922 -28.141 3.721 1 82.44 167 LEU B CA 1
ATOM 4320 C C . LEU B 1 167 ? -6.07 -28.578 5.172 1 82.44 167 LEU B C 1
ATOM 4322 O O . LEU B 1 167 ? -5.355 -29.469 5.633 1 82.44 167 LEU B O 1
ATOM 4326 N N . HIS B 1 168 ? -6.941 -28 5.895 1 82.31 168 HIS B N 1
ATOM 4327 C CA . HIS B 1 168 ? -7.133 -28.25 7.316 1 82.31 168 HIS B CA 1
ATOM 4328 C C . HIS B 1 168 ? -5.832 -28.062 8.086 1 82.31 168 HIS B C 1
ATOM 4330 O O . HIS B 1 168 ? -5.477 -28.906 8.914 1 82.31 168 HIS B O 1
ATOM 4336 N N . LEU B 1 169 ? -5.113 -27.125 7.695 1 87.12 169 LEU B N 1
ATOM 4337 C CA . LEU B 1 169 ? -3.879 -26.766 8.383 1 87.12 169 LEU B CA 1
ATOM 4338 C C . LEU B 1 169 ? -4.137 -25.703 9.445 1 87.12 169 LEU B C 1
ATOM 4340 O O . LEU B 1 169 ? -4.5 -24.562 9.109 1 87.12 169 LEU B O 1
ATOM 4344 N N . THR B 1 170 ? -3.979 -26 10.727 1 87 170 THR B N 1
ATOM 4345 C CA . THR B 1 170 ? -4.25 -25.078 11.82 1 87 170 THR B CA 1
ATOM 4346 C C . THR B 1 170 ? -2.951 -24.641 12.492 1 87 170 THR B C 1
ATOM 4348 O O . THR B 1 170 ? -2.965 -23.781 13.383 1 87 170 THR B O 1
ATOM 4351 N N . SER B 1 171 ? -1.873 -25.312 12.141 1 91 171 SER B N 1
ATOM 4352 C CA . SER B 1 171 ? -0.545 -24.922 12.609 1 91 171 SER B CA 1
ATOM 4353 C C . SER B 1 171 ? 0.385 -24.609 11.445 1 91 171 SER B C 1
ATOM 4355 O O . SER B 1 171 ? 0.213 -25.156 10.344 1 91 171 SER B O 1
ATOM 4357 N N . PRO B 1 172 ? 1.343 -23.812 11.734 1 94.44 172 PRO B N 1
ATOM 4358 C CA . PRO B 1 172 ? 2.217 -23.391 10.633 1 94.44 172 PRO B CA 1
ATOM 4359 C C . PRO B 1 172 ? 3.014 -24.547 10.039 1 94.44 172 PRO B C 1
ATOM 4361 O O . PRO B 1 172 ? 3.451 -25.438 10.766 1 94.44 172 PRO B O 1
ATOM 4364 N N . LEU B 1 173 ? 3.113 -24.547 8.773 1 96.06 173 LEU B N 1
ATOM 4365 C CA . LEU B 1 173 ? 3.947 -25.469 8.016 1 96.06 173 LEU B CA 1
ATOM 4366 C C . LEU B 1 173 ? 5.102 -24.734 7.34 1 96.06 173 LEU B C 1
ATOM 4368 O O . LEU B 1 173 ? 4.879 -23.844 6.52 1 96.06 173 LEU B O 1
ATOM 4372 N N . ASP B 1 174 ? 6.328 -25.078 7.73 1 97.44 174 ASP B N 1
ATOM 4373 C CA . ASP B 1 174 ? 7.504 -24.547 7.055 1 97.44 174 ASP B CA 1
ATOM 4374 C C . ASP B 1 174 ? 7.703 -25.188 5.688 1 97.44 174 ASP B C 1
ATOM 4376 O O . ASP B 1 174 ? 8.516 -26.109 5.543 1 97.44 174 ASP B O 1
ATOM 4380 N N . PHE B 1 175 ? 7.016 -24.703 4.688 1 97.44 175 PHE B N 1
ATOM 4381 C CA . PHE B 1 175 ? 6.965 -25.266 3.344 1 97.44 175 PHE B CA 1
ATOM 4382 C C . PHE B 1 175 ? 8.344 -25.25 2.699 1 97.44 175 PHE B C 1
ATOM 4384 O O . PHE B 1 175 ? 8.828 -26.281 2.213 1 97.44 175 PHE B O 1
ATOM 4391 N N . MET B 1 176 ? 8.984 -24.109 2.646 1 95.5 176 MET B N 1
ATOM 4392 C CA . MET B 1 176 ? 10.273 -23.969 1.986 1 95.5 176 MET B CA 1
ATOM 4393 C C . MET B 1 176 ? 11.328 -24.844 2.656 1 95.5 176 MET B C 1
ATOM 4395 O O . MET B 1 176 ? 12.148 -25.469 1.979 1 95.5 176 MET B O 1
ATOM 4399 N N . GLY B 1 177 ? 11.344 -24.844 4.012 1 95.94 177 GLY B N 1
ATOM 4400 C CA . GLY B 1 177 ? 12.266 -25.719 4.719 1 95.94 177 GLY B CA 1
ATOM 4401 C C . GLY B 1 177 ? 12.07 -27.188 4.375 1 95.94 177 GLY B C 1
ATOM 4402 O O . GLY B 1 177 ? 13.047 -27.906 4.141 1 95.94 177 GLY B O 1
ATOM 4403 N N . ALA B 1 178 ? 10.828 -27.625 4.359 1 96.94 178 ALA B N 1
ATOM 4404 C CA . ALA B 1 178 ? 10.508 -29.016 4.039 1 96.94 178 ALA B CA 1
ATOM 4405 C C . ALA B 1 178 ? 10.945 -29.359 2.621 1 96.94 178 ALA B C 1
ATOM 4407 O O . ALA B 1 178 ? 11.438 -30.469 2.375 1 96.94 178 ALA B O 1
ATOM 4408 N N . ILE B 1 179 ? 10.75 -28.469 1.697 1 96.81 179 ILE B N 1
ATOM 4409 C CA . ILE B 1 179 ? 11.117 -28.672 0.301 1 96.81 179 ILE B CA 1
ATOM 4410 C C . ILE B 1 179 ? 12.641 -28.75 0.175 1 96.81 179 ILE B C 1
ATOM 4412 O O . ILE B 1 179 ? 13.164 -29.625 -0.521 1 96.81 179 ILE B O 1
ATOM 4416 N N . ALA B 1 180 ? 13.328 -27.844 0.854 1 93.81 180 ALA B N 1
ATOM 4417 C CA . ALA B 1 180 ? 14.773 -27.719 0.756 1 93.81 180 ALA B CA 1
ATOM 4418 C C . ALA B 1 180 ? 15.469 -29 1.2 1 93.81 180 ALA B C 1
ATOM 4420 O O . ALA B 1 180 ? 16.562 -29.312 0.743 1 93.81 180 ALA B O 1
ATOM 4421 N N . GLU B 1 181 ? 14.836 -29.781 2.027 1 95.69 181 GLU B N 1
ATOM 4422 C CA . GLU B 1 181 ? 15.375 -31.047 2.496 1 95.69 181 GLU B CA 1
ATOM 4423 C C . GLU B 1 181 ? 15.328 -32.094 1.396 1 95.69 181 GLU B C 1
ATOM 4425 O O . GLU B 1 181 ? 16 -33.125 1.489 1 95.69 181 GLU B O 1
ATOM 4430 N N . ARG B 1 182 ? 14.625 -31.828 0.377 1 95.81 182 ARG B N 1
ATOM 4431 C CA . ARG B 1 182 ? 14.344 -32.906 -0.578 1 95.81 182 ARG B CA 1
ATOM 4432 C C . ARG B 1 182 ? 14.859 -32.531 -1.968 1 95.81 182 ARG B C 1
ATOM 4434 O O . ARG B 1 182 ? 15.086 -33.406 -2.797 1 95.81 182 ARG B O 1
ATOM 4441 N N . THR B 1 183 ? 14.977 -31.281 -2.23 1 95.06 183 THR B N 1
ATOM 4442 C CA . THR B 1 183 ? 15.43 -30.859 -3.549 1 95.06 183 THR B CA 1
ATOM 4443 C C . THR B 1 183 ? 16.141 -29.516 -3.465 1 95.06 183 THR B C 1
ATOM 4445 O O . THR B 1 183 ? 15.914 -28.734 -2.533 1 95.06 183 THR B O 1
ATOM 4448 N N . HIS B 1 184 ? 16.969 -29.25 -4.5 1 92.44 184 HIS B N 1
ATOM 4449 C CA . HIS B 1 184 ? 17.688 -27.984 -4.57 1 92.44 184 HIS B CA 1
ATOM 4450 C C . HIS B 1 184 ? 16.953 -26.984 -5.477 1 92.44 184 HIS B C 1
ATOM 4452 O O . HIS B 1 184 ? 17.312 -25.812 -5.535 1 92.44 184 HIS B O 1
ATOM 4458 N N . ILE B 1 185 ? 15.984 -27.469 -6.148 1 94.5 185 ILE B N 1
ATOM 4459 C CA . ILE B 1 185 ? 15.18 -26.609 -6.996 1 94.5 185 ILE B CA 1
ATOM 4460 C C . ILE B 1 185 ? 14.375 -25.641 -6.125 1 94.5 185 ILE B C 1
ATOM 4462 O O . ILE B 1 185 ? 13.734 -26.062 -5.156 1 94.5 185 ILE B O 1
ATOM 4466 N N . PRO B 1 186 ? 14.406 -24.344 -6.465 1 95.06 186 PRO B N 1
ATOM 4467 C CA . PRO B 1 186 ? 13.641 -23.391 -5.664 1 95.06 186 PRO B CA 1
ATOM 4468 C C . PRO B 1 186 ? 12.133 -23.562 -5.805 1 95.06 186 PRO B C 1
ATOM 4470 O O . PRO B 1 186 ? 11.633 -23.734 -6.918 1 95.06 186 PRO B O 1
ATOM 4473 N N . PHE B 1 187 ? 11.461 -23.609 -4.68 1 97.19 187 PHE B N 1
ATOM 4474 C CA . PHE B 1 187 ? 10.008 -23.594 -4.617 1 97.19 187 PHE B CA 1
ATOM 4475 C C . PHE B 1 187 ? 9.516 -22.359 -3.873 1 97.19 187 PHE B C 1
ATOM 4477 O O . PHE B 1 187 ? 10.086 -21.984 -2.85 1 97.19 187 PHE B O 1
ATOM 4484 N N . LEU B 1 188 ? 8.531 -21.719 -4.406 1 97 188 LEU B N 1
ATOM 4485 C CA . LEU B 1 188 ? 7.805 -20.656 -3.703 1 97 188 LEU B CA 1
ATOM 4486 C C . LEU B 1 188 ? 6.34 -21.047 -3.512 1 97 188 LEU B C 1
ATOM 4488 O O . LEU B 1 188 ? 5.797 -21.844 -4.273 1 97 188 LEU B O 1
ATOM 4492 N N . VAL B 1 189 ? 5.723 -20.5 -2.504 1 97.94 189 VAL B N 1
ATOM 4493 C CA . VAL B 1 189 ? 4.312 -20.75 -2.227 1 97.94 189 VAL B CA 1
ATOM 4494 C C . VAL B 1 189 ? 3.604 -19.422 -1.928 1 97.94 189 VAL B C 1
ATOM 4496 O O . VAL B 1 189 ? 4.188 -18.516 -1.331 1 97.94 189 VAL B O 1
ATOM 4499 N N . GLY B 1 190 ? 2.42 -19.312 -2.402 1 97.81 190 GLY B N 1
ATOM 4500 C CA . GLY B 1 190 ? 1.616 -18.125 -2.174 1 97.81 190 GLY B CA 1
ATOM 4501 C C . GLY B 1 190 ? 0.128 -18.406 -2.111 1 97.81 190 GLY B C 1
ATOM 4502 O O . GLY B 1 190 ? -0.319 -19.484 -2.506 1 97.81 190 GLY B O 1
ATOM 4503 N N . ASN B 1 191 ? -0.613 -17.469 -1.533 1 97.69 191 ASN B N 1
ATOM 4504 C CA . ASN B 1 191 ? -2.07 -17.516 -1.571 1 97.69 191 ASN B CA 1
ATOM 4505 C C . ASN B 1 191 ? -2.596 -17.469 -3.004 1 97.69 191 ASN B C 1
ATOM 4507 O O . ASN B 1 191 ? -2.051 -16.75 -3.844 1 97.69 191 ASN B O 1
ATOM 4511 N N . ASP B 1 192 ? -3.641 -18.188 -3.264 1 97.25 192 ASP B N 1
ATOM 4512 C CA . ASP B 1 192 ? -4.176 -18.328 -4.613 1 97.25 192 ASP B CA 1
ATOM 4513 C C . ASP B 1 192 ? -4.527 -16.969 -5.215 1 97.25 192 ASP B C 1
ATOM 4515 O O . ASP B 1 192 ? -4.121 -16.656 -6.336 1 97.25 192 ASP B O 1
ATOM 4519 N N . ALA B 1 193 ? -5.238 -16.141 -4.508 1 97.88 193 ALA B N 1
ATOM 4520 C CA . ALA B 1 193 ? -5.598 -14.82 -5.031 1 97.88 193 ALA B CA 1
ATOM 4521 C C . ALA B 1 193 ? -4.355 -13.961 -5.254 1 97.88 193 ALA B C 1
ATOM 4523 O O . ALA B 1 193 ? -4.27 -13.219 -6.238 1 97.88 193 ALA B O 1
ATOM 4524 N N . ASN B 1 194 ? -3.389 -13.992 -4.352 1 98.25 194 ASN B N 1
ATOM 4525 C CA . ASN B 1 194 ? -2.121 -13.289 -4.539 1 98.25 194 ASN B CA 1
ATOM 4526 C C . ASN B 1 194 ? -1.382 -13.797 -5.777 1 98.25 194 ASN B C 1
ATOM 4528 O O . ASN B 1 194 ? -0.791 -13 -6.512 1 98.25 194 ASN B O 1
ATOM 4532 N N . CYS B 1 195 ? -1.393 -15.102 -5.945 1 98.12 195 CYS B N 1
ATOM 4533 C CA . CYS B 1 195 ? -0.786 -15.656 -7.148 1 98.12 195 CYS B CA 1
ATOM 4534 C C . CYS B 1 195 ? -1.414 -15.062 -8.406 1 98.12 195 CYS B C 1
ATOM 4536 O O . CYS B 1 195 ? -0.708 -14.711 -9.344 1 98.12 195 CYS B O 1
ATOM 4538 N N . CYS B 1 196 ? -2.732 -14.969 -8.398 1 98.19 196 CYS B N 1
ATOM 4539 C CA . CYS B 1 196 ? -3.402 -14.367 -9.547 1 98.19 196 CYS B CA 1
ATOM 4540 C C . CYS B 1 196 ? -2.891 -12.961 -9.805 1 98.19 196 CYS B C 1
ATOM 4542 O O . CYS B 1 196 ? -2.662 -12.578 -10.953 1 98.19 196 CYS B O 1
ATOM 4544 N N . ALA B 1 197 ? -2.709 -12.203 -8.766 1 97.81 197 ALA B N 1
ATOM 4545 C CA . ALA B 1 197 ? -2.168 -10.852 -8.891 1 97.81 197 ALA B CA 1
ATOM 4546 C C . ALA B 1 197 ? -0.757 -10.875 -9.469 1 97.81 197 ALA B C 1
ATOM 4548 O O . ALA B 1 197 ? -0.436 -10.102 -10.375 1 97.81 197 ALA B O 1
ATOM 4549 N N . TRP B 1 198 ? 0.07 -11.758 -8.977 1 96.94 198 TRP B N 1
ATOM 4550 C CA . TRP B 1 198 ? 1.41 -11.922 -9.531 1 96.94 198 TRP B CA 1
ATOM 4551 C C . TRP B 1 198 ? 1.349 -12.266 -11.016 1 96.94 198 TRP B C 1
ATOM 4553 O O . TRP B 1 198 ? 2.18 -11.805 -11.797 1 96.94 198 TRP B O 1
ATOM 4563 N N . GLY B 1 199 ? 0.392 -13.102 -11.344 1 96.88 199 GLY B N 1
ATOM 4564 C CA . GLY B 1 199 ? 0.208 -13.469 -12.742 1 96.88 199 GLY B CA 1
ATOM 4565 C C . GLY B 1 199 ? -0.031 -12.281 -13.648 1 96.88 199 GLY B C 1
ATOM 4566 O O . GLY B 1 199 ? 0.572 -12.18 -14.719 1 96.88 199 GLY B O 1
ATOM 4567 N N . GLU B 1 200 ? -0.881 -11.414 -13.188 1 96.62 200 GLU B N 1
ATOM 4568 C CA . GLU B 1 200 ? -1.162 -10.211 -13.969 1 96.62 200 GLU B CA 1
ATOM 4569 C C . GLU B 1 200 ? 0.076 -9.328 -14.086 1 96.62 200 GLU B C 1
ATOM 4571 O O . GLU B 1 200 ? 0.361 -8.789 -15.156 1 96.62 200 GLU B O 1
ATOM 4576 N N . LEU B 1 201 ? 0.804 -9.141 -12.984 1 95.69 201 LEU B N 1
ATOM 4577 C CA . LEU B 1 201 ? 2.025 -8.344 -12.992 1 95.69 201 LEU B CA 1
ATOM 4578 C C . LEU B 1 201 ? 3.043 -8.922 -13.969 1 95.69 201 LEU B C 1
ATOM 4580 O O . LEU B 1 201 ? 3.641 -8.18 -14.758 1 95.69 201 LEU B O 1
ATOM 4584 N N . ALA B 1 202 ? 3.211 -10.211 -13.938 1 93.62 202 ALA B N 1
ATOM 4585 C CA . ALA B 1 202 ? 4.176 -10.875 -14.812 1 93.62 202 ALA B CA 1
ATOM 4586 C C . ALA B 1 202 ? 3.725 -10.82 -16.266 1 93.62 202 ALA B C 1
ATOM 4588 O O . ALA B 1 202 ? 4.52 -10.516 -17.156 1 93.62 202 ALA B O 1
ATOM 4589 N N . PHE B 1 203 ? 2.494 -11.141 -16.484 1 89.88 203 PHE B N 1
ATOM 4590 C CA . PHE B 1 203 ? 1.93 -11.195 -17.828 1 89.88 203 PHE B CA 1
ATOM 4591 C C . PHE B 1 203 ? 2.045 -9.836 -18.516 1 89.88 203 PHE B C 1
ATOM 4593 O O . PHE B 1 203 ? 2.439 -9.758 -19.688 1 89.88 203 PHE B O 1
ATOM 4600 N N . HIS B 1 204 ? 1.746 -8.805 -17.812 1 90.19 204 HIS B N 1
ATOM 4601 C CA . HIS B 1 204 ? 1.762 -7.461 -18.359 1 90.19 204 HIS B CA 1
ATOM 4602 C C . HIS B 1 204 ? 3.123 -6.797 -18.172 1 90.19 204 HIS B C 1
ATOM 4604 O O . HIS B 1 204 ? 3.314 -5.641 -18.547 1 90.19 204 HIS B O 1
ATOM 4610 N N . LYS B 1 205 ? 4.051 -7.535 -17.609 1 89.69 205 LYS B N 1
ATOM 4611 C CA . LYS B 1 205 ? 5.375 -7.004 -17.297 1 89.69 205 LYS B CA 1
ATOM 4612 C C . LYS B 1 205 ? 5.281 -5.707 -16.5 1 89.69 205 LYS B C 1
ATOM 4614 O O . LYS B 1 205 ? 5.992 -4.742 -16.781 1 89.69 205 LYS B O 1
ATOM 4619 N N . ALA B 1 206 ? 4.246 -5.703 -15.695 1 80.94 206 ALA B N 1
ATOM 4620 C CA . ALA B 1 206 ? 3.936 -4.625 -14.766 1 80.94 206 ALA B CA 1
ATOM 4621 C C . ALA B 1 206 ? 3.623 -3.33 -15.508 1 80.94 206 ALA B C 1
ATOM 4623 O O . ALA B 1 206 ? 3.551 -2.258 -14.898 1 80.94 206 ALA B O 1
ATOM 4624 N N . ASP B 1 207 ? 3.508 -3.398 -16.766 1 86.38 207 ASP B N 1
ATOM 4625 C CA . ASP B 1 207 ? 3.254 -2.186 -17.531 1 86.38 207 ASP B CA 1
ATOM 4626 C C . ASP B 1 207 ? 1.856 -1.639 -17.266 1 86.38 207 ASP B C 1
ATOM 4628 O O . ASP B 1 207 ? 0.86 -2.338 -17.453 1 86.38 207 ASP B O 1
ATOM 4632 N N . GLY B 1 208 ? 1.91 -0.47 -16.688 1 87.56 208 GLY B N 1
ATOM 4633 C CA . GLY B 1 208 ? 0.654 0.223 -16.438 1 87.56 208 GLY B CA 1
ATOM 4634 C C . GLY B 1 208 ? -0.094 -0.297 -15.227 1 87.56 208 GLY B C 1
ATOM 4635 O O . GLY B 1 208 ? -1.206 0.149 -14.945 1 87.56 208 GLY B O 1
ATOM 4636 N N . LEU B 1 209 ? 0.434 -1.28 -14.57 1 92.94 209 LEU B N 1
ATOM 4637 C CA . LEU B 1 209 ? -0.241 -1.872 -13.422 1 92.94 209 LEU B CA 1
ATOM 4638 C C . LEU B 1 209 ? 0.437 -1.456 -12.117 1 92.94 209 LEU B C 1
ATOM 4640 O O . LEU B 1 209 ? 1.478 -2.006 -11.758 1 92.94 209 LEU B O 1
ATOM 4644 N N . LYS B 1 210 ? -0.147 -0.492 -11.477 1 94.94 210 LYS B N 1
ATOM 4645 C CA . LYS B 1 210 ? 0.456 0.037 -10.258 1 94.94 210 LYS B CA 1
ATOM 4646 C C . LYS B 1 210 ? -0.391 -0.302 -9.031 1 94.94 210 LYS B C 1
ATOM 4648 O O . LYS B 1 210 ? 0.119 -0.838 -8.047 1 94.94 210 LYS B O 1
ATOM 4653 N N . ASN B 1 211 ? -1.641 0.073 -9.07 1 97.69 211 ASN B N 1
ATOM 4654 C CA . ASN B 1 211 ? -2.59 -0.181 -7.988 1 97.69 211 ASN B CA 1
ATOM 4655 C C . ASN B 1 211 ? -3.854 -0.866 -8.5 1 97.69 211 ASN B C 1
ATOM 4657 O O . ASN B 1 211 ? -4.66 -0.247 -9.195 1 97.69 211 ASN B O 1
ATOM 4661 N N . PHE B 1 212 ? -4.004 -2.191 -8.156 1 97.88 212 PHE B N 1
ATOM 4662 C CA . PHE B 1 212 ? -5.184 -2.879 -8.664 1 97.88 212 PHE B CA 1
ATOM 4663 C C . PHE B 1 212 ? -5.605 -4.004 -7.723 1 97.88 212 PHE B C 1
ATOM 4665 O O . PHE B 1 212 ? -4.883 -4.332 -6.777 1 97.88 212 PHE B O 1
ATOM 4672 N N . LEU B 1 213 ? -6.797 -4.484 -7.926 1 98.38 213 LEU B N 1
ATOM 4673 C CA . LEU B 1 213 ? -7.414 -5.574 -7.18 1 98.38 213 LEU B CA 1
ATOM 4674 C C . LEU B 1 213 ? -7.707 -6.762 -8.094 1 98.38 213 LEU B C 1
ATOM 4676 O O . LEU B 1 213 ? -8.266 -6.59 -9.18 1 98.38 213 LEU B O 1
ATOM 4680 N N . PHE B 1 214 ? -7.184 -7.891 -7.766 1 98.62 214 PHE B N 1
ATOM 4681 C CA . PHE B 1 214 ? -7.648 -9.117 -8.398 1 98.62 214 PHE B CA 1
ATOM 4682 C C . PHE B 1 214 ? -8.742 -9.781 -7.562 1 98.62 214 PHE B C 1
ATOM 4684 O O . PHE B 1 214 ? -8.523 -10.102 -6.395 1 98.62 214 PHE B O 1
ATOM 4691 N N . THR B 1 215 ? -9.875 -9.961 -8.102 1 98.56 215 THR B N 1
ATOM 4692 C CA . THR B 1 215 ? -11.008 -10.609 -7.453 1 98.56 215 THR B CA 1
ATOM 4693 C C . THR B 1 215 ? -11.133 -12.062 -7.91 1 98.56 215 THR B C 1
ATOM 4695 O O . THR B 1 215 ? -11.555 -12.328 -9.039 1 98.56 215 THR B O 1
ATOM 4698 N N . LEU B 1 216 ? -10.75 -12.961 -7.074 1 97.69 216 LEU B N 1
ATOM 4699 C CA . LEU B 1 216 ? -10.828 -14.383 -7.387 1 97.69 216 LEU B CA 1
ATOM 4700 C C . LEU B 1 216 ? -12.117 -14.992 -6.844 1 97.69 216 LEU B C 1
ATOM 4702 O O . LEU B 1 216 ? -12.367 -14.945 -5.641 1 97.69 216 LEU B O 1
ATOM 4706 N N . VAL B 1 217 ? -12.922 -15.492 -7.695 1 95.81 217 VAL B N 1
ATOM 4707 C CA . VAL B 1 217 ? -14.18 -16.141 -7.316 1 95.81 217 VAL B CA 1
ATOM 4708 C C . VAL B 1 217 ? -14.133 -17.609 -7.688 1 95.81 217 VAL B C 1
ATOM 4710 O O . VAL B 1 217 ? -13.992 -17.969 -8.859 1 95.81 217 VAL B O 1
ATOM 4713 N N . GLN B 1 218 ? -14.273 -18.438 -6.738 1 91.38 218 GLN B N 1
ATOM 4714 C CA . GLN B 1 218 ? -14.258 -19.875 -6.949 1 91.38 218 GLN B CA 1
ATOM 4715 C C . GLN B 1 218 ? -15.562 -20.516 -6.469 1 91.38 218 GLN B C 1
ATOM 4717 O O . GLN B 1 218 ? -16.016 -20.25 -5.355 1 91.38 218 GLN B O 1
ATOM 4722 N N . PHE B 1 219 ? -16.188 -21.266 -7.375 1 88.44 219 PHE B N 1
ATOM 4723 C CA . PHE B 1 219 ? -17.391 -22.031 -7.027 1 88.44 219 PHE B CA 1
ATOM 4724 C C . PHE B 1 219 ? -17.031 -23.453 -6.637 1 88.44 219 PHE B C 1
ATOM 4726 O O . PHE B 1 219 ? -16.312 -24.141 -7.367 1 88.44 219 PHE B O 1
ATOM 4733 N N . ARG B 1 220 ? -17.25 -23.719 -5.438 1 74.25 220 ARG B N 1
ATOM 4734 C CA . ARG B 1 220 ? -16.906 -25.031 -4.934 1 74.25 220 ARG B CA 1
ATOM 4735 C C . ARG B 1 220 ? -18.125 -25.938 -4.875 1 74.25 220 ARG B C 1
ATOM 4737 O O . ARG B 1 220 ? -19.203 -25.516 -4.465 1 74.25 220 ARG B O 1
ATOM 4744 N N . SER B 1 221 ? -18.094 -26.969 -5.727 1 61.47 221 SER B N 1
ATOM 4745 C CA . SER B 1 221 ? -19.234 -27.891 -5.785 1 61.47 221 SER B CA 1
ATOM 4746 C C . SER B 1 221 ? -19.547 -28.469 -4.41 1 61.47 221 SER B C 1
ATOM 4748 O O . SER B 1 221 ? -18.656 -28.578 -3.562 1 61.47 221 SER B O 1
ATOM 4750 N N . GLY B 1 222 ? -20.812 -28.406 -3.992 1 53.25 222 GLY B N 1
ATOM 4751 C CA . GLY B 1 222 ? -21.344 -28.953 -2.754 1 53.25 222 GLY B CA 1
ATOM 4752 C C . GLY B 1 222 ? -20.828 -30.344 -2.451 1 53.25 222 GLY B C 1
ATOM 4753 O O . GLY B 1 222 ? -21.016 -30.859 -1.345 1 53.25 222 GLY B O 1
ATOM 4754 N N . ASN B 1 223 ? -20.266 -31.031 -3.525 1 48.91 223 ASN B N 1
ATOM 4755 C CA . ASN B 1 223 ? -19.875 -32.406 -3.289 1 48.91 223 ASN B CA 1
ATOM 4756 C C . ASN B 1 223 ? -18.438 -32.5 -2.795 1 48.91 223 ASN B C 1
ATOM 4758 O O . ASN B 1 223 ? -17.812 -33.562 -2.879 1 48.91 223 ASN B O 1
ATOM 4762 N N . VAL B 1 224 ? -17.984 -31.312 -2.529 1 53.03 224 VAL B N 1
ATOM 4763 C CA . VAL B 1 224 ? -16.609 -31.344 -2.033 1 53.03 224 VAL B CA 1
ATOM 4764 C C . VAL B 1 224 ? -16.578 -31.906 -0.611 1 53.03 224 VAL B C 1
ATOM 4766 O O . VAL B 1 224 ? -17.547 -31.75 0.137 1 53.03 224 VAL B O 1
ATOM 4769 N N . ALA B 1 225 ? -15.758 -32.875 -0.474 1 47.19 225 ALA B N 1
ATOM 4770 C CA . ALA B 1 225 ? -15.625 -33.594 0.791 1 47.19 225 ALA B CA 1
ATOM 4771 C C . ALA B 1 225 ? -15.789 -32.656 1.978 1 47.19 225 ALA B C 1
ATOM 4773 O O . ALA B 1 225 ? -16.344 -33.031 3.008 1 47.19 225 ALA B O 1
ATOM 4774 N N . LEU B 1 226 ? -15.234 -31.453 1.796 1 49.97 226 LEU B N 1
ATOM 4775 C CA . LEU B 1 226 ? -15.383 -30.562 2.943 1 49.97 226 LEU B CA 1
ATOM 4776 C C . LEU B 1 226 ? -16.547 -29.609 2.732 1 49.97 226 LEU B C 1
ATOM 4778 O O . LEU B 1 226 ? -16.406 -28.609 2.012 1 49.97 226 LEU B O 1
ATOM 4782 N N . GLN B 1 227 ? -17.703 -30.078 3.105 1 49.44 227 GLN B N 1
ATOM 4783 C CA . GLN B 1 227 ? -18.984 -29.406 2.996 1 49.44 227 GLN B CA 1
ATOM 4784 C C . GLN B 1 227 ? -18.891 -27.953 3.461 1 49.44 227 GLN B C 1
ATOM 4786 O O . GLN B 1 227 ? -19.594 -27.078 2.951 1 49.44 227 GLN B O 1
ATOM 4791 N N . GLU B 1 228 ? -18.047 -27.734 4.473 1 51.22 228 GLU B N 1
ATOM 4792 C CA . GLU B 1 228 ? -17.906 -26.406 5.082 1 51.22 228 GLU B CA 1
ATOM 4793 C C . GLU B 1 228 ? -17.359 -25.391 4.09 1 51.22 228 GLU B C 1
ATOM 4795 O O . GLU B 1 228 ? -17.453 -24.188 4.305 1 51.22 228 GLU B O 1
ATOM 4800 N N . TYR B 1 229 ? -16.844 -26 3.068 1 53.94 229 TYR B N 1
ATOM 4801 C CA . TYR B 1 229 ? -16.234 -25.156 2.047 1 53.94 229 TYR B CA 1
ATOM 4802 C C . TYR B 1 229 ? -17.078 -25.125 0.781 1 53.94 229 TYR B C 1
ATOM 4804 O O . TYR B 1 229 ? -16.594 -24.734 -0.287 1 53.94 229 TYR B O 1
ATOM 4812 N N . GLY B 1 230 ? -18.25 -25.578 0.946 1 58.59 230 GLY B N 1
ATOM 4813 C CA . GLY B 1 230 ? -19.141 -25.547 -0.212 1 58.59 230 GLY B CA 1
ATOM 4814 C C . GLY B 1 230 ? -19.703 -24.172 -0.492 1 58.59 230 GLY B C 1
ATOM 4815 O O . GLY B 1 230 ? -19.547 -23.25 0.318 1 58.59 230 GLY B O 1
ATOM 4816 N N . GLY B 1 231 ? -19.922 -23.969 -1.73 1 79.81 231 GLY B N 1
ATOM 4817 C CA . GLY B 1 231 ? -20.578 -22.75 -2.17 1 79.81 231 GLY B CA 1
ATOM 4818 C C . GLY B 1 231 ? -19.656 -21.797 -2.914 1 79.81 231 GLY B C 1
ATOM 4819 O O . GLY B 1 231 ? -19.172 -22.125 -4 1 79.81 231 GLY B O 1
ATOM 4820 N N . VAL B 1 232 ? -19.375 -20.719 -2.312 1 89.19 232 VAL B N 1
ATOM 4821 C CA . VAL B 1 232 ? -18.609 -19.703 -3.025 1 89.19 232 VAL B CA 1
ATOM 4822 C C . VAL B 1 232 ? -17.469 -19.203 -2.148 1 89.19 232 VAL B C 1
ATOM 4824 O O . VAL B 1 232 ? -17.641 -19.016 -0.943 1 89.19 232 VAL B O 1
ATOM 4827 N N . GLY B 1 233 ? -16.234 -19.25 -2.662 1 91.5 233 GLY B N 1
ATOM 4828 C CA . GLY B 1 233 ? -15.094 -18.625 -2.029 1 91.5 233 GLY B CA 1
ATOM 4829 C C . GLY B 1 233 ? -14.562 -17.422 -2.805 1 91.5 233 GLY B C 1
ATOM 4830 O O . GLY B 1 233 ? -14.344 -17.516 -4.016 1 91.5 233 GLY B O 1
ATOM 4831 N N . VAL B 1 234 ? -14.43 -16.312 -2.127 1 95.25 234 VAL B N 1
ATOM 4832 C CA . VAL B 1 234 ? -13.898 -15.109 -2.752 1 95.25 234 VAL B CA 1
ATOM 4833 C C . VAL B 1 234 ? -12.656 -14.633 -1.998 1 95.25 234 VAL B C 1
ATOM 4835 O O . VAL B 1 234 ? -12.641 -14.625 -0.765 1 95.25 234 VAL B O 1
ATOM 4838 N N . GLY B 1 235 ? -11.594 -14.336 -2.668 1 96.38 235 GLY B N 1
ATOM 4839 C CA . GLY B 1 235 ? -10.383 -13.711 -2.158 1 96.38 235 GLY B CA 1
ATOM 4840 C C . GLY B 1 235 ? -9.836 -12.633 -3.076 1 96.38 235 GLY B C 1
ATOM 4841 O O . GLY B 1 235 ? -10.203 -12.57 -4.25 1 96.38 235 GLY B O 1
ATOM 4842 N N . PHE B 1 236 ? -9.031 -11.812 -2.504 1 98.44 236 PHE B N 1
ATOM 4843 C CA . PHE B 1 236 ? -8.5 -10.703 -3.289 1 98.44 236 PHE B CA 1
ATOM 4844 C C . PHE B 1 236 ? -6.977 -10.734 -3.312 1 98.44 236 PHE B C 1
ATOM 4846 O O . PHE B 1 236 ? -6.34 -11.047 -2.303 1 98.44 236 PHE B O 1
ATOM 4853 N N . GLY B 1 237 ? -6.387 -10.594 -4.445 1 98.56 237 GLY B N 1
ATOM 4854 C CA . GLY B 1 237 ? -5.012 -10.133 -4.555 1 98.56 237 GLY B CA 1
ATOM 4855 C C . GLY B 1 237 ? -4.887 -8.625 -4.66 1 98.56 237 GLY B C 1
ATOM 4856 O O . GLY B 1 237 ? -5.496 -8.008 -5.535 1 98.56 237 GLY B O 1
ATOM 4857 N N . ILE B 1 238 ? -4.191 -8.039 -3.734 1 98.62 238 ILE B N 1
ATOM 4858 C CA . ILE B 1 238 ? -4.07 -6.586 -3.686 1 98.62 238 ILE B CA 1
ATOM 4859 C C . ILE B 1 238 ? -2.67 -6.172 -4.133 1 98.62 238 ILE B C 1
ATOM 4861 O O . ILE B 1 238 ? -1.672 -6.703 -3.641 1 98.62 238 ILE B O 1
ATOM 4865 N N . VAL B 1 239 ? -2.635 -5.277 -5.094 1 98.06 239 VAL B N 1
ATOM 4866 C CA . VAL B 1 239 ? -1.356 -4.75 -5.562 1 98.06 239 VAL B CA 1
ATOM 4867 C C . VAL B 1 239 ? -1.299 -3.244 -5.316 1 98.06 239 VAL B C 1
ATOM 4869 O O . VAL B 1 239 ? -2.211 -2.512 -5.703 1 98.06 239 VAL B O 1
ATOM 4872 N N . ILE B 1 240 ? -0.315 -2.803 -4.605 1 97.31 240 ILE B N 1
ATOM 4873 C CA . ILE B 1 240 ? -0.032 -1.398 -4.332 1 97.31 240 ILE B CA 1
ATOM 4874 C C . ILE B 1 240 ? 1.383 -1.057 -4.797 1 97.31 240 ILE B C 1
ATOM 4876 O O . ILE B 1 240 ? 2.346 -1.726 -4.414 1 97.31 240 ILE B O 1
ATOM 4880 N N . ASP B 1 241 ? 1.534 -0.041 -5.617 1 94.44 241 ASP B N 1
ATOM 4881 C CA . ASP B 1 241 ? 2.814 0.389 -6.172 1 94.44 241 ASP B CA 1
ATOM 4882 C C . ASP B 1 241 ? 3.529 -0.768 -6.863 1 94.44 241 ASP B C 1
ATOM 4884 O O . ASP B 1 241 ? 4.715 -1.002 -6.625 1 94.44 241 ASP B O 1
ATOM 4888 N N . SER B 1 242 ? 2.791 -1.579 -7.555 1 94.56 242 SER B N 1
ATOM 4889 C CA . SER B 1 242 ? 3.262 -2.668 -8.406 1 94.56 242 SER B CA 1
ATOM 4890 C C . SER B 1 242 ? 3.867 -3.795 -7.578 1 94.56 242 SER B C 1
ATOM 4892 O O . SER B 1 242 ? 4.738 -4.527 -8.055 1 94.56 242 SER B O 1
ATOM 4894 N N . LYS B 1 243 ? 3.459 -3.875 -6.367 1 95.19 243 LYS B N 1
ATOM 4895 C CA . LYS B 1 243 ? 3.865 -4.965 -5.484 1 95.19 243 LYS B CA 1
ATOM 4896 C C . LYS B 1 243 ? 2.65 -5.652 -4.867 1 95.19 243 LYS B C 1
ATOM 4898 O O . LYS B 1 243 ? 1.69 -4.988 -4.469 1 95.19 243 LYS B O 1
ATOM 4903 N N . VAL B 1 244 ? 2.721 -6.938 -4.859 1 97.12 244 VAL B N 1
ATOM 4904 C CA . VAL B 1 244 ? 1.663 -7.664 -4.164 1 97.12 244 VAL B CA 1
ATOM 4905 C C . VAL B 1 244 ? 1.71 -7.344 -2.672 1 97.12 244 VAL B C 1
ATOM 4907 O O . VAL B 1 244 ? 2.752 -7.496 -2.029 1 97.12 244 VAL B O 1
ATOM 4910 N N . TYR B 1 245 ? 0.62 -6.879 -2.193 1 97.56 245 TYR B N 1
ATOM 4911 C CA . TYR B 1 245 ? 0.492 -6.461 -0.801 1 97.56 245 TYR B CA 1
ATOM 4912 C C . TYR B 1 245 ? -0.094 -7.582 0.051 1 97.56 245 TYR B C 1
ATOM 4914 O O . TYR B 1 245 ? -1.244 -7.984 -0.146 1 97.56 245 TYR B O 1
ATOM 4922 N N . THR B 1 246 ? 0.691 -8.039 1.032 1 96.44 246 THR B N 1
ATOM 4923 C CA . THR B 1 246 ? 0.244 -9.211 1.783 1 96.44 246 THR B CA 1
ATOM 4924 C C . THR B 1 246 ? -0.232 -8.805 3.176 1 96.44 246 THR B C 1
ATOM 4926 O O . THR B 1 246 ? -0.762 -9.633 3.92 1 96.44 246 THR B O 1
ATOM 4929 N N . GLY B 1 247 ? -0.091 -7.48 3.535 1 95 247 GLY B N 1
ATOM 4930 C CA . GLY B 1 247 ? -0.526 -7 4.836 1 95 247 GLY B CA 1
ATOM 4931 C C . GLY B 1 247 ? 0.457 -7.312 5.949 1 95 247 GLY B C 1
ATOM 4932 O O . GLY B 1 247 ? 1.543 -7.84 5.695 1 95 247 GLY B O 1
ATOM 4933 N N . THR B 1 248 ? 0.114 -6.957 7.172 1 91.75 248 THR B N 1
ATOM 4934 C CA . THR B 1 248 ? 0.996 -7.066 8.328 1 91.75 248 THR B CA 1
ATOM 4935 C C . THR B 1 248 ? 1.167 -8.523 8.742 1 91.75 248 THR B C 1
ATOM 4937 O O . THR B 1 248 ? 2.273 -8.953 9.078 1 91.75 248 THR B O 1
ATOM 4940 N N . ASN B 1 249 ? 0.133 -9.305 8.656 1 93.5 249 ASN B N 1
ATOM 4941 C CA . ASN B 1 249 ? 0.145 -10.695 9.094 1 93.5 249 ASN B CA 1
ATOM 4942 C C . ASN B 1 249 ? -0.164 -11.648 7.949 1 93.5 249 ASN B C 1
ATOM 4944 O O . ASN B 1 249 ? -0.609 -12.773 8.18 1 93.5 249 ASN B O 1
ATOM 4948 N N . PHE B 1 250 ? -0.053 -11.18 6.711 1 95.44 250 PHE B N 1
ATOM 4949 C CA . PHE B 1 250 ? -0.168 -11.984 5.5 1 95.44 250 PHE B CA 1
ATOM 4950 C C . PHE B 1 250 ? -1.622 -12.352 5.23 1 95.44 250 PHE B C 1
ATOM 4952 O O . PHE B 1 250 ? -1.901 -13.375 4.598 1 95.44 250 PHE B O 1
ATOM 4959 N N . THR B 1 251 ? -2.578 -11.562 5.758 1 96.06 251 THR B N 1
ATOM 4960 C CA . THR B 1 251 ? -3.984 -11.906 5.578 1 96.06 251 THR B CA 1
ATOM 4961 C C . THR B 1 251 ? -4.656 -10.945 4.598 1 96.06 251 THR B C 1
ATOM 4963 O O . THR B 1 251 ? -5.875 -10.992 4.41 1 96.06 251 THR B O 1
ATOM 4966 N N . ALA B 1 252 ? -3.836 -10 4 1 97.5 252 ALA B N 1
ATOM 4967 C CA . ALA B 1 252 ? -4.441 -9.109 3.02 1 97.5 252 ALA B CA 1
ATOM 4968 C C . ALA B 1 252 ? -5.152 -9.898 1.922 1 97.5 252 ALA B C 1
ATOM 4970 O O . ALA B 1 252 ? -4.602 -10.859 1.388 1 97.5 252 ALA B O 1
ATOM 4971 N N . GLY B 1 253 ? -6.398 -9.516 1.669 1 97.44 253 GLY B N 1
ATOM 4972 C CA . GLY B 1 253 ? -7.191 -10.172 0.638 1 97.44 253 GLY B CA 1
ATOM 4973 C C . GLY B 1 253 ? -8.219 -11.133 1.196 1 97.44 253 GLY B C 1
ATOM 4974 O O . GLY B 1 253 ? -9.141 -11.547 0.488 1 97.44 253 GLY B O 1
ATOM 4975 N N . GLU B 1 254 ? -7.988 -11.594 2.496 1 94.56 254 GLU B N 1
ATOM 4976 C CA . GLU B 1 254 ? -9.055 -12.336 3.152 1 94.56 254 GLU B CA 1
ATOM 4977 C C . GLU B 1 254 ? -10.289 -11.469 3.363 1 94.56 254 GLU B C 1
ATOM 4979 O O . GLU B 1 254 ? -10.172 -10.297 3.734 1 94.56 254 GLU B O 1
ATOM 4984 N N . PHE B 1 255 ? -11.5 -12.102 3.133 1 94.25 255 PHE B N 1
ATOM 4985 C CA . PHE B 1 255 ? -12.633 -11.203 2.949 1 94.25 255 PHE B CA 1
ATOM 4986 C C . PHE B 1 255 ? -13.898 -11.805 3.545 1 94.25 255 PHE B C 1
ATOM 4988 O O . PHE B 1 255 ? -14.133 -13.008 3.434 1 94.25 255 PHE B O 1
ATOM 4995 N N . ARG B 1 256 ? -14.625 -11.039 4.168 1 95.31 256 ARG B N 1
ATOM 4996 C CA . ARG B 1 256 ? -16.031 -11.219 4.531 1 95.31 256 ARG B CA 1
ATOM 4997 C C . ARG B 1 256 ? -16.844 -9.977 4.207 1 95.31 256 ARG B C 1
ATOM 4999 O O . ARG B 1 256 ? -16.438 -8.859 4.52 1 95.31 256 ARG B O 1
ATOM 5006 N N . SER B 1 257 ? -18.047 -10.188 3.639 1 96.38 257 SER B N 1
ATOM 5007 C CA . SER B 1 257 ? -18.875 -9.094 3.158 1 96.38 257 SER B CA 1
ATOM 5008 C C . SER B 1 257 ? -19.266 -8.156 4.297 1 96.38 257 SER B C 1
ATOM 5010 O O . SER B 1 257 ? -19.484 -8.602 5.426 1 96.38 257 SER B O 1
ATOM 5012 N N . ALA B 1 258 ? -19.406 -6.875 4.02 1 93.5 258 ALA B N 1
ATOM 5013 C CA . ALA B 1 258 ? -19.922 -5.891 4.965 1 93.5 258 ALA B CA 1
ATOM 5014 C C . ALA B 1 258 ? -21.344 -6.227 5.383 1 93.5 258 ALA B C 1
ATOM 5016 O O . ALA B 1 258 ? -21.812 -5.789 6.441 1 93.5 258 ALA B O 1
ATOM 5017 N N . TYR B 1 259 ? -21.984 -6.996 4.578 1 93.75 259 TYR B N 1
ATOM 5018 C CA . TYR B 1 259 ? -23.406 -7.281 4.77 1 93.75 259 TYR B CA 1
ATOM 5019 C C . TYR B 1 259 ? -23.594 -8.625 5.457 1 93.75 259 TYR B C 1
ATOM 5021 O O . TYR B 1 259 ? -24.734 -9.062 5.664 1 93.75 259 TYR B O 1
ATOM 5029 N N . TRP B 1 260 ? -22.484 -9.242 5.77 1 93.44 260 TRP B N 1
ATOM 5030 C CA . TRP B 1 260 ? -22.531 -10.562 6.395 1 9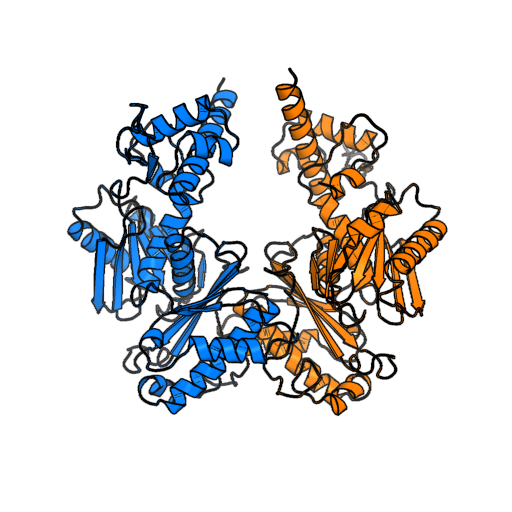3.44 260 TRP B CA 1
ATOM 5031 C C . TRP B 1 260 ? -23.297 -10.516 7.711 1 93.44 260 TRP B C 1
ATOM 5033 O O . TRP B 1 260 ? -23.219 -9.531 8.445 1 93.44 260 TRP B O 1
ATOM 5043 N N . THR B 1 261 ? -23.984 -11.539 8.023 1 89.69 261 THR B N 1
ATOM 5044 C CA . THR B 1 261 ? -24.734 -11.633 9.273 1 89.69 261 THR B CA 1
ATOM 5045 C C . THR B 1 261 ? -24.172 -12.766 10.148 1 89.69 261 THR B C 1
ATOM 5047 O O . THR B 1 261 ? -23.75 -13.797 9.633 1 89.69 261 THR B O 1
ATOM 5050 N N . GLU B 1 262 ? -24.328 -12.562 11.414 1 88.69 262 GLU B N 1
ATOM 5051 C CA . GLU B 1 262 ? -23.797 -13.508 12.383 1 88.69 262 GLU B CA 1
ATOM 5052 C C . GLU B 1 262 ? -24.406 -14.891 12.195 1 88.69 262 GLU B C 1
ATOM 5054 O O . GLU B 1 262 ? -25.625 -15.023 12.023 1 88.69 262 GLU B O 1
ATOM 5059 N N . GLY B 1 263 ? -23.531 -15.836 12.219 1 86.31 263 GLY B N 1
ATOM 5060 C CA . GLY B 1 263 ? -23.984 -17.219 12.141 1 86.31 263 GLY B CA 1
ATOM 5061 C C . GLY B 1 263 ? -24 -17.766 10.727 1 86.31 263 GLY B C 1
ATOM 5062 O O . GLY B 1 263 ? -24.172 -18.969 10.531 1 86.31 263 GLY B O 1
ATOM 5063 N N . ASN B 1 264 ? -23.906 -16.859 9.789 1 88.81 264 ASN B N 1
ATOM 5064 C CA . ASN B 1 264 ? -23.875 -17.328 8.406 1 88.81 264 ASN B CA 1
ATOM 5065 C C . ASN B 1 264 ? -22.547 -18.016 8.078 1 88.81 264 ASN B C 1
ATOM 5067 O O . ASN B 1 264 ? -21.469 -17.453 8.336 1 88.81 264 ASN B O 1
ATOM 5071 N N . ARG B 1 265 ? -22.594 -19.109 7.434 1 86.44 265 ARG B N 1
ATOM 5072 C CA . ARG B 1 265 ? -21.391 -19.859 7.102 1 86.44 265 ARG B CA 1
ATOM 5073 C C . ARG B 1 265 ? -20.75 -19.344 5.824 1 86.44 265 ARG B C 1
ATOM 5075 O O . ARG B 1 265 ? -19.578 -19.625 5.547 1 86.44 265 ARG B O 1
ATOM 5082 N N . ALA B 1 266 ? -21.516 -18.625 5.082 1 89.25 266 ALA B N 1
ATOM 5083 C CA . ALA B 1 266 ? -21 -18.047 3.846 1 89.25 266 ALA B CA 1
ATOM 5084 C C . ALA B 1 266 ? -20.281 -16.719 4.121 1 89.25 266 ALA B C 1
ATOM 5086 O O . ALA B 1 266 ? -20.469 -16.109 5.18 1 89.25 266 ALA B O 1
ATOM 5087 N N . GLN B 1 267 ? -19.391 -16.25 3.207 1 93.12 267 GLN B N 1
ATOM 5088 C CA . GLN B 1 267 ? -18.672 -14.984 3.303 1 93.12 267 GLN B CA 1
ATOM 5089 C C . GLN B 1 267 ? -19.625 -13.805 3.109 1 93.12 267 GLN B C 1
ATOM 5091 O O . GLN B 1 267 ? -19.25 -12.664 3.379 1 93.12 267 GLN B O 1
ATOM 5096 N N . PHE B 1 268 ? -20.828 -14.047 2.627 1 94.88 268 PHE B N 1
ATOM 5097 C CA . PHE B 1 268 ? -21.766 -13.008 2.195 1 94.88 268 PHE B CA 1
ATOM 5098 C C . PHE B 1 268 ? -23.031 -13.039 3.037 1 94.88 268 PHE B C 1
ATOM 5100 O O . PHE B 1 268 ? -23.156 -13.836 3.971 1 94.88 268 PHE B O 1
ATOM 5107 N N . SER B 1 269 ? -23.953 -12.086 2.719 1 95.12 269 SER B N 1
ATOM 5108 C CA . SER B 1 269 ? -25.219 -12.023 3.436 1 95.12 269 SER B CA 1
ATOM 5109 C C . SER B 1 269 ? -26.141 -13.156 3.023 1 95.12 269 SER B C 1
ATOM 5111 O O . SER B 1 269 ? -27.062 -13.516 3.764 1 95.12 269 SER B O 1
ATOM 5113 N N . ILE B 1 270 ? -25.953 -13.68 1.812 1 94.5 270 ILE B N 1
ATOM 5114 C CA . ILE B 1 270 ? -26.766 -14.781 1.311 1 94.5 270 ILE B CA 1
ATOM 5115 C C . ILE B 1 270 ? -26.5 -16.031 2.148 1 94.5 270 ILE B C 1
ATOM 5117 O O . ILE B 1 270 ? -25.359 -16.469 2.287 1 94.5 270 ILE B O 1
ATOM 5121 N N . PRO B 1 271 ? -27.562 -16.625 2.705 1 93.06 271 PRO B N 1
ATOM 5122 C CA . PRO B 1 271 ? -27.375 -17.797 3.543 1 93.06 271 PRO B CA 1
ATOM 5123 C C . PRO B 1 271 ? -26.688 -18.953 2.797 1 93.06 271 PRO B C 1
ATOM 5125 O O . PRO B 1 271 ? -26.875 -19.094 1.586 1 93.06 271 PRO B O 1
ATOM 5128 N N . TYR B 1 272 ? -26.016 -19.703 3.57 1 89.81 272 TYR B N 1
ATOM 5129 C CA . TYR B 1 272 ? -25.234 -20.797 3.023 1 89.81 272 TYR B CA 1
ATOM 5130 C C . TYR B 1 272 ? -26.125 -21.719 2.189 1 89.81 272 TYR B C 1
ATOM 5132 O O . TYR B 1 272 ? -25.75 -22.125 1.082 1 89.81 272 TYR B O 1
ATOM 5140 N N . GLU B 1 273 ? -27.297 -22.031 2.66 1 89.31 273 GLU B N 1
ATOM 5141 C CA . GLU B 1 273 ? -28.219 -22.953 1.996 1 89.31 273 GLU B CA 1
ATOM 5142 C C . GLU B 1 273 ? -28.641 -22.422 0.629 1 89.31 273 GLU B C 1
ATOM 5144 O O . GLU B 1 273 ? -28.953 -23.203 -0.272 1 89.31 273 GLU B O 1
ATOM 5149 N N . GLU B 1 274 ? -28.609 -21.172 0.486 1 91.69 274 GLU B N 1
ATOM 5150 C CA . GLU B 1 274 ? -28.984 -20.547 -0.774 1 91.69 274 GLU B CA 1
ATOM 5151 C C . GLU B 1 274 ? -27.781 -20.375 -1.696 1 91.69 274 GLU B C 1
ATOM 5153 O O . GLU B 1 274 ? -27.875 -20.656 -2.895 1 91.69 274 GLU B O 1
ATOM 5158 N N . ILE B 1 275 ? -26.672 -19.984 -1.179 1 91.75 275 ILE B N 1
ATOM 5159 C CA . ILE B 1 275 ? -25.516 -19.594 -1.984 1 91.75 275 ILE B CA 1
ATOM 5160 C C . ILE B 1 275 ? -24.906 -20.844 -2.65 1 91.75 275 ILE B C 1
ATOM 5162 O O . ILE B 1 275 ? -24.266 -20.734 -3.693 1 91.75 275 ILE B O 1
ATOM 5166 N N . ILE B 1 276 ? -25.156 -22.016 -2.082 1 89.19 276 ILE B N 1
ATOM 5167 C CA . ILE B 1 276 ? -24.641 -23.25 -2.676 1 89.19 276 ILE B CA 1
ATOM 5168 C C . ILE B 1 276 ? -25.312 -23.484 -4.027 1 89.19 276 ILE B C 1
ATOM 5170 O O . ILE B 1 276 ? -24.828 -24.297 -4.828 1 89.19 276 ILE B O 1
ATOM 5174 N N . THR B 1 277 ? -26.422 -22.797 -4.352 1 90.5 277 THR B N 1
ATOM 5175 C CA . THR B 1 277 ? -27.141 -22.953 -5.609 1 90.5 277 THR B CA 1
ATOM 5176 C C . THR B 1 277 ? -26.719 -21.875 -6.613 1 90.5 277 THR B C 1
ATOM 5178 O O . THR B 1 277 ? -27.344 -21.719 -7.664 1 90.5 277 THR B O 1
ATOM 5181 N N . VAL B 1 278 ? -25.656 -21.156 -6.348 1 91.62 278 VAL B N 1
ATOM 5182 C CA . VAL B 1 278 ? -25.281 -19.953 -7.062 1 91.62 278 VAL B CA 1
ATOM 5183 C C . VAL B 1 278 ? -25.016 -20.266 -8.531 1 91.62 278 VAL B C 1
ATOM 5185 O O . VAL B 1 278 ? -25.328 -19.469 -9.414 1 91.62 278 VAL B O 1
ATOM 5188 N N . THR B 1 279 ? -24.5 -21.438 -8.883 1 88.69 279 THR B N 1
ATOM 5189 C CA . THR B 1 279 ? -24.156 -21.781 -10.258 1 88.69 279 THR B CA 1
ATOM 5190 C C . THR B 1 279 ? -25.391 -22.203 -11.047 1 88.69 279 THR B C 1
ATOM 5192 O O . THR B 1 279 ? -25.391 -22.172 -12.281 1 88.69 279 THR B O 1
ATOM 5195 N N . ARG B 1 280 ? -26.469 -22.594 -10.375 1 89.94 280 ARG B N 1
ATOM 5196 C CA . ARG B 1 280 ? -27.641 -23.141 -11.055 1 89.94 280 ARG B CA 1
ATOM 5197 C C . ARG B 1 280 ? -28.812 -22.172 -10.953 1 89.94 280 ARG B C 1
ATOM 5199 O O . ARG B 1 280 ? -29.859 -22.391 -11.578 1 89.94 280 ARG B O 1
ATOM 5206 N N . ASN B 1 281 ? -28.703 -21.172 -10.172 1 93.56 281 ASN B N 1
ATOM 5207 C CA . ASN B 1 281 ? -29.766 -20.203 -9.938 1 93.56 281 ASN B CA 1
ATOM 5208 C C . ASN B 1 281 ? -29.328 -18.797 -10.328 1 93.56 281 ASN B C 1
ATOM 5210 O O . ASN B 1 281 ? -28.656 -18.109 -9.555 1 93.56 281 ASN B O 1
ATOM 5214 N N . PRO B 1 282 ? -29.812 -18.328 -11.391 1 94.56 282 PRO B N 1
ATOM 5215 C CA . PRO B 1 282 ? -29.375 -17.016 -11.898 1 94.56 282 PRO B CA 1
ATOM 5216 C C . PRO B 1 282 ? -29.703 -15.875 -10.938 1 94.56 282 PRO B C 1
ATOM 5218 O O . PRO B 1 282 ? -28.969 -14.883 -10.883 1 94.56 282 PRO B O 1
ATOM 5221 N N . HIS B 1 283 ? -30.781 -16.016 -10.25 1 96.31 283 HIS B N 1
ATOM 5222 C CA . HIS B 1 283 ? -31.156 -14.969 -9.297 1 96.31 283 HIS B CA 1
ATOM 5223 C C . HIS B 1 283 ? -30.156 -14.883 -8.156 1 96.31 283 HIS B C 1
ATOM 5225 O O . HIS B 1 283 ? -29.781 -13.781 -7.734 1 96.31 283 HIS B O 1
ATOM 5231 N N . VAL B 1 284 ? -29.75 -16.016 -7.648 1 95.25 284 VAL B N 1
ATOM 5232 C CA . VAL B 1 284 ? -28.781 -16.062 -6.57 1 95.25 284 VAL B CA 1
ATOM 5233 C C . VAL B 1 284 ? -27.422 -15.562 -7.078 1 95.25 284 VAL B C 1
ATOM 5235 O O . VAL B 1 284 ? -26.719 -14.82 -6.383 1 95.25 284 VAL B O 1
ATOM 5238 N N . LEU B 1 285 ? -27.047 -15.906 -8.344 1 95.94 285 LEU B N 1
ATOM 5239 C CA . LEU B 1 285 ? -25.797 -15.461 -8.953 1 95.94 285 LEU B CA 1
ATOM 5240 C C . LEU B 1 285 ? -25.766 -13.938 -9.062 1 95.94 285 LEU B C 1
ATOM 5242 O O . LEU B 1 285 ? -24.75 -13.312 -8.734 1 95.94 285 LEU B O 1
ATOM 5246 N N . GLU B 1 286 ? -26.844 -13.406 -9.484 1 97.06 286 GLU B N 1
ATOM 5247 C CA . GLU B 1 286 ? -26.922 -11.953 -9.633 1 97.06 286 GLU B CA 1
ATOM 5248 C C . GLU B 1 286 ? -26.812 -11.258 -8.281 1 97.06 286 GLU B C 1
ATOM 5250 O O . GLU B 1 286 ? -26.078 -10.273 -8.141 1 97.06 286 GLU B O 1
ATOM 5255 N N . ARG B 1 287 ? -27.578 -11.719 -7.281 1 96.69 287 ARG B N 1
ATOM 5256 C CA . ARG B 1 287 ? -27.531 -11.148 -5.941 1 96.69 287 ARG B CA 1
ATOM 5257 C C . ARG B 1 287 ? -26.125 -11.227 -5.359 1 96.69 287 ARG B C 1
ATOM 5259 O O . ARG B 1 287 ? -25.625 -10.25 -4.793 1 96.69 287 ARG B O 1
ATOM 5266 N N . PHE B 1 288 ? -25.531 -12.383 -5.508 1 96.38 288 PHE B N 1
ATOM 5267 C CA . PHE B 1 288 ? -24.156 -12.594 -5.055 1 96.38 288 PHE B CA 1
ATOM 5268 C C . PHE B 1 288 ? -23.203 -11.602 -5.715 1 96.38 288 PHE B C 1
ATOM 5270 O O . PHE B 1 288 ? -22.438 -10.922 -5.035 1 96.38 288 PHE B O 1
ATOM 5277 N N . THR B 1 289 ? -23.312 -11.492 -7.035 1 98 289 THR B N 1
ATOM 5278 C CA . THR B 1 289 ? -22.406 -10.656 -7.82 1 98 289 THR B CA 1
ATOM 5279 C C . THR B 1 289 ? -22.578 -9.188 -7.461 1 98 289 THR B C 1
ATOM 5281 O O . THR B 1 289 ? -21.594 -8.461 -7.328 1 98 289 THR B O 1
ATOM 5284 N N . ARG B 1 290 ? -23.734 -8.727 -7.25 1 97.5 290 ARG B N 1
ATOM 5285 C CA . ARG B 1 290 ? -23.984 -7.336 -6.898 1 97.5 290 ARG B CA 1
ATOM 5286 C C . ARG B 1 290 ? -23.453 -7.012 -5.508 1 97.5 290 ARG B C 1
ATOM 5288 O O . ARG B 1 290 ? -22.859 -5.953 -5.297 1 97.5 290 ARG B O 1
ATOM 5295 N N . GLU B 1 291 ? -23.719 -7.949 -4.547 1 97.12 291 GLU B N 1
ATOM 5296 C CA . GLU B 1 291 ? -23.156 -7.742 -3.215 1 97.12 291 GLU B CA 1
ATOM 5297 C C . GLU B 1 291 ? -21.641 -7.691 -3.26 1 97.12 291 GLU B C 1
ATOM 5299 O O . GLU B 1 291 ? -21.016 -6.836 -2.619 1 97.12 291 GLU B O 1
ATOM 5304 N N . LEU B 1 292 ? -21.016 -8.609 -4.008 1 97.94 292 LEU B N 1
ATOM 5305 C CA . LEU B 1 292 ? -19.578 -8.602 -4.191 1 97.94 292 LEU B CA 1
ATOM 5306 C C . LEU B 1 292 ? -19.109 -7.277 -4.785 1 97.94 292 LEU B C 1
ATOM 5308 O O . LEU B 1 292 ? -18.156 -6.664 -4.281 1 97.94 292 LEU B O 1
ATOM 5312 N N . ALA B 1 293 ? -19.828 -6.812 -5.789 1 98.38 293 ALA B N 1
ATOM 5313 C CA . ALA B 1 293 ? -19.484 -5.574 -6.484 1 98.38 293 ALA B CA 1
ATOM 5314 C C . ALA B 1 293 ? -19.562 -4.375 -5.547 1 98.38 293 ALA B C 1
ATOM 5316 O O . ALA B 1 293 ? -18.734 -3.459 -5.629 1 98.38 293 ALA B O 1
ATOM 5317 N N . ARG B 1 294 ? -20.5 -4.336 -4.676 1 97.5 294 ARG B N 1
ATOM 5318 C CA . ARG B 1 294 ? -20.641 -3.248 -3.713 1 97.5 294 ARG B CA 1
ATOM 5319 C C . ARG B 1 294 ? -19.453 -3.197 -2.76 1 97.5 294 ARG B C 1
ATOM 5321 O O . ARG B 1 294 ? -18.969 -2.115 -2.428 1 97.5 294 ARG B O 1
ATOM 5328 N N . ASN B 1 295 ? -19.062 -4.379 -2.293 1 97.94 295 ASN B N 1
ATOM 5329 C CA . ASN B 1 295 ? -17.859 -4.422 -1.459 1 97.94 295 ASN B CA 1
ATOM 5330 C C . ASN B 1 295 ? -16.625 -3.941 -2.219 1 97.94 295 ASN B C 1
ATOM 5332 O O . ASN B 1 295 ? -15.852 -3.133 -1.706 1 97.94 295 ASN B O 1
ATOM 5336 N N . VAL B 1 296 ? -16.469 -4.422 -3.436 1 98.38 296 VAL B N 1
ATOM 5337 C CA . VAL B 1 296 ? -15.328 -4.066 -4.273 1 98.38 296 VAL B CA 1
ATOM 5338 C C . VAL B 1 296 ? -15.328 -2.562 -4.535 1 98.38 296 VAL B C 1
ATOM 5340 O O . VAL B 1 296 ? -14.266 -1.93 -4.535 1 98.38 296 VAL B O 1
ATOM 5343 N N . ALA B 1 297 ? -16.5 -1.999 -4.762 1 97.88 297 ALA B N 1
ATOM 5344 C CA . ALA B 1 297 ? -16.625 -0.563 -5 1 97.88 297 ALA B CA 1
ATOM 5345 C C . ALA B 1 297 ? -16.031 0.236 -3.842 1 97.88 297 ALA B C 1
ATOM 5347 O O . ALA B 1 297 ? -15.375 1.255 -4.055 1 97.88 297 ALA B O 1
ATOM 5348 N N . LEU B 1 298 ? -16.234 -0.238 -2.66 1 97.12 298 LEU B N 1
ATOM 5349 C CA . LEU B 1 298 ? -15.688 0.424 -1.479 1 97.12 298 LEU B CA 1
ATOM 5350 C C . LEU B 1 298 ? -14.164 0.396 -1.494 1 97.12 298 LEU B C 1
ATOM 5352 O O . LEU B 1 298 ? -13.523 1.408 -1.212 1 97.12 298 LEU B O 1
ATOM 5356 N N . PHE B 1 299 ? -13.617 -0.766 -1.823 1 97.88 299 PHE B N 1
ATOM 5357 C CA . PHE B 1 299 ? -12.164 -0.909 -1.891 1 97.88 299 PHE B CA 1
ATOM 5358 C C . PHE B 1 299 ? -11.578 0.009 -2.957 1 97.88 299 PHE B C 1
ATOM 5360 O O . PHE B 1 299 ? -10.633 0.757 -2.691 1 97.88 299 PHE B O 1
ATOM 5367 N N . VAL B 1 300 ? -12.18 -0.051 -4.105 1 97.81 300 VAL B N 1
ATOM 5368 C CA . VAL B 1 300 ? -11.68 0.664 -5.277 1 97.81 300 VAL B CA 1
ATOM 5369 C C . VAL B 1 300 ? -11.711 2.168 -5.016 1 97.81 300 VAL B C 1
ATOM 5371 O O . VAL B 1 300 ? -10.711 2.861 -5.23 1 97.81 300 VAL B O 1
ATOM 5374 N N . ASN B 1 301 ? -12.82 2.641 -4.566 1 97.31 301 ASN B N 1
ATOM 5375 C CA . ASN B 1 301 ? -13 4.082 -4.414 1 97.31 301 ASN B CA 1
ATOM 5376 C C . ASN B 1 301 ? -12.203 4.621 -3.23 1 97.31 301 ASN B C 1
ATOM 5378 O O . ASN B 1 301 ? -11.531 5.645 -3.346 1 97.31 301 ASN B O 1
ATOM 5382 N N . THR B 1 302 ? -12.234 3.951 -2.09 1 97.5 302 THR B N 1
ATOM 5383 C CA . THR B 1 302 ? -11.57 4.465 -0.894 1 97.5 302 THR B CA 1
ATOM 5384 C C . THR B 1 302 ? -10.055 4.324 -1.011 1 97.5 302 THR B C 1
ATOM 5386 O O . THR B 1 302 ? -9.312 5.195 -0.558 1 97.5 302 THR B O 1
ATOM 5389 N N . PHE B 1 303 ? -9.586 3.271 -1.656 1 97.94 303 PHE B N 1
ATOM 5390 C CA . PHE B 1 303 ? -8.148 3.064 -1.783 1 97.94 303 PHE B CA 1
ATOM 5391 C C . PHE B 1 303 ? -7.652 3.52 -3.15 1 97.94 303 PHE B C 1
ATOM 5393 O O . PHE B 1 303 ? -6.477 3.348 -3.479 1 97.94 303 PHE B O 1
ATOM 5400 N N . ASN B 1 304 ? -8.555 4.082 -3.912 1 97.5 304 ASN B N 1
ATOM 5401 C CA . ASN B 1 304 ? -8.219 4.676 -5.199 1 97.5 304 ASN B CA 1
ATOM 5402 C C . ASN B 1 304 ? -7.43 3.709 -6.078 1 97.5 304 ASN B C 1
ATOM 5404 O O . ASN B 1 304 ? -6.363 4.051 -6.582 1 97.5 304 ASN B O 1
ATOM 5408 N N . LEU B 1 305 ? -7.969 2.504 -6.266 1 97.81 305 LEU B N 1
ATOM 5409 C CA . LEU B 1 305 ? -7.422 1.514 -7.184 1 97.81 305 LEU B CA 1
ATOM 5410 C C . LEU B 1 305 ? -7.898 1.77 -8.609 1 97.81 305 LEU B C 1
ATOM 5412 O O . LEU B 1 305 ? -9.055 2.135 -8.82 1 97.81 305 LEU B O 1
ATOM 5416 N N . ASN B 1 306 ? -7.105 1.581 -9.609 1 96.56 306 ASN B N 1
ATOM 5417 C CA . ASN B 1 306 ? -7.496 2.025 -10.945 1 96.56 306 ASN B CA 1
ATOM 5418 C C . ASN B 1 306 ? -7.84 0.846 -11.852 1 96.56 306 ASN B C 1
ATOM 5420 O O . ASN B 1 306 ? -8.227 1.037 -13.008 1 96.56 306 ASN B O 1
ATOM 5424 N N . LYS B 1 307 ? -7.68 -0.343 -11.336 1 97.56 307 LYS B N 1
ATOM 5425 C CA . LYS B 1 307 ? -8.039 -1.519 -12.125 1 97.56 307 LYS B CA 1
ATOM 5426 C C . LYS B 1 307 ? -8.539 -2.648 -11.234 1 97.56 307 LYS B C 1
ATOM 5428 O O . LYS B 1 307 ? -8.031 -2.842 -10.125 1 97.56 307 LYS B O 1
ATOM 5433 N N . VAL B 1 308 ? -9.539 -3.387 -11.688 1 98.38 308 VAL B N 1
ATOM 5434 C CA . VAL B 1 308 ? -10.039 -4.598 -11.047 1 98.38 308 VAL B CA 1
ATOM 5435 C C . VAL B 1 308 ? -10.055 -5.746 -12.055 1 98.38 308 VAL B C 1
ATOM 5437 O O . VAL B 1 308 ? -10.695 -5.652 -13.102 1 98.38 308 VAL B O 1
ATOM 5440 N N . PHE B 1 309 ? -9.297 -6.727 -11.75 1 98.31 309 PHE B N 1
ATOM 5441 C CA . PHE B 1 309 ? -9.375 -7.973 -12.5 1 98.31 309 PHE B CA 1
ATOM 5442 C C . PHE B 1 309 ? -10.352 -8.938 -11.844 1 98.31 309 PHE B C 1
ATOM 5444 O O . PHE B 1 309 ? -10.359 -9.086 -10.617 1 98.31 309 PHE B O 1
ATOM 5451 N N . ILE B 1 310 ? -11.18 -9.539 -12.617 1 98.12 310 ILE B N 1
ATOM 5452 C CA . ILE B 1 310 ? -12.133 -10.547 -12.164 1 98.12 310 ILE B CA 1
ATOM 5453 C C . ILE B 1 310 ? -11.773 -11.906 -12.758 1 98.12 310 ILE B C 1
ATOM 5455 O O . ILE B 1 310 ? -11.727 -12.07 -13.984 1 98.12 310 ILE B O 1
ATOM 5459 N N . GLY B 1 311 ? -11.453 -12.82 -11.898 1 96.38 311 GLY B N 1
ATOM 5460 C CA . GLY B 1 311 ? -11.023 -14.117 -12.375 1 96.38 311 GLY B CA 1
ATOM 5461 C C . GLY B 1 311 ? -11.617 -15.273 -11.602 1 96.38 311 GLY B C 1
ATOM 5462 O O . GLY B 1 311 ? -12.297 -15.062 -10.594 1 96.38 311 GLY B O 1
ATOM 5463 N N . GLY B 1 312 ? -11.344 -16.531 -12.047 1 93.25 312 GLY B N 1
ATOM 5464 C CA . GLY B 1 312 ? -11.852 -17.75 -11.453 1 93.25 312 GLY B CA 1
ATOM 5465 C C . GLY B 1 312 ? -13.07 -18.297 -12.164 1 93.25 312 GLY B C 1
ATOM 5466 O O . GLY B 1 312 ? -13.227 -18.109 -13.375 1 93.25 312 GLY B O 1
ATOM 5467 N N . ASP B 1 313 ? -13.898 -18.984 -11.406 1 90.5 313 ASP B N 1
ATOM 5468 C CA . ASP B 1 313 ? -15.008 -19.734 -11.984 1 90.5 313 ASP B CA 1
ATOM 5469 C C . ASP B 1 313 ? -16.094 -18.797 -12.492 1 90.5 313 ASP B C 1
ATOM 5471 O O . ASP B 1 313 ? -16.859 -19.141 -13.398 1 90.5 313 ASP B O 1
ATOM 5475 N N . ILE B 1 314 ? -16.094 -17.609 -12.055 1 92.69 314 ILE B N 1
ATOM 5476 C CA . ILE B 1 314 ? -17.156 -16.656 -12.375 1 92.69 314 ILE B CA 1
ATOM 5477 C C . ILE B 1 314 ? -17.031 -16.203 -13.82 1 92.69 314 ILE B C 1
ATOM 5479 O O . ILE B 1 314 ? -17.984 -15.703 -14.414 1 92.69 314 ILE B O 1
ATOM 5483 N N . GLU B 1 315 ? -15.898 -16.312 -14.406 1 92.38 315 GLU B N 1
ATOM 5484 C CA . GLU B 1 315 ? -15.656 -15.898 -15.781 1 92.38 315 GLU B CA 1
ATOM 5485 C C . GLU B 1 315 ? -16.547 -16.672 -16.75 1 92.38 315 GLU B C 1
ATOM 5487 O O . GLU B 1 315 ? -16.922 -16.156 -17.812 1 92.38 315 GLU B O 1
ATOM 5492 N N . ALA B 1 316 ? -16.891 -17.875 -16.375 1 88.56 316 ALA B N 1
ATOM 5493 C CA . ALA B 1 316 ? -17.625 -18.766 -17.266 1 88.56 316 ALA B CA 1
ATOM 5494 C C . ALA B 1 316 ? -19.141 -18.547 -17.125 1 88.56 316 ALA B C 1
ATOM 5496 O O . ALA B 1 316 ? -19.922 -19.109 -17.906 1 88.56 316 ALA B O 1
ATOM 5497 N N . CYS B 1 317 ? -19.516 -17.75 -16.172 1 90.25 317 CYS B N 1
ATOM 5498 C CA . CYS B 1 317 ? -20.938 -17.531 -15.945 1 90.25 317 CYS B CA 1
ATOM 5499 C C . CYS B 1 317 ? -21.516 -16.578 -16.984 1 90.25 317 CYS B C 1
ATOM 5501 O O . CYS B 1 317 ? -20.797 -15.727 -17.516 1 90.25 317 CYS B O 1
ATOM 5503 N N . ASN B 1 318 ? -22.781 -16.797 -17.297 1 90.12 318 ASN B N 1
ATOM 5504 C CA . ASN B 1 318 ? -23.484 -15.922 -18.234 1 90.12 318 ASN B CA 1
ATOM 5505 C C . ASN B 1 318 ? -23.938 -14.633 -17.562 1 90.12 318 ASN B C 1
ATOM 5507 O O . ASN B 1 318 ? -25.141 -14.391 -17.422 1 90.12 318 ASN B O 1
ATOM 5511 N N . LEU B 1 319 ? -23.109 -13.844 -17.109 1 94.5 319 LEU B N 1
ATOM 5512 C CA . LEU B 1 319 ? -23.328 -12.555 -16.469 1 94.5 319 LEU B CA 1
ATOM 5513 C C . LEU B 1 319 ? -22.203 -11.578 -16.797 1 94.5 319 LEU B C 1
ATOM 5515 O O . LEU B 1 319 ? -21.031 -11.961 -16.828 1 94.5 319 LEU B O 1
ATOM 5519 N N . ASP B 1 320 ? -22.531 -10.359 -17.125 1 96.88 320 ASP B N 1
ATOM 5520 C CA . ASP B 1 320 ? -21.516 -9.336 -17.375 1 96.88 320 ASP B CA 1
ATOM 5521 C C . ASP B 1 320 ? -21 -8.742 -16.062 1 96.88 320 ASP B C 1
ATOM 5523 O O . ASP B 1 320 ? -21.344 -7.605 -15.719 1 96.88 320 ASP B O 1
ATOM 5527 N N . VAL B 1 321 ? -20.172 -9.445 -15.414 1 97.5 321 VAL B N 1
ATOM 5528 C CA . VAL B 1 321 ? -19.719 -9.102 -14.07 1 97.5 321 VAL B CA 1
ATOM 5529 C C . VAL B 1 321 ? -18.938 -7.785 -14.109 1 97.5 321 VAL B C 1
ATOM 5531 O O . VAL B 1 321 ? -19.172 -6.906 -13.273 1 97.5 321 VAL B O 1
ATOM 5534 N N . PRO B 1 322 ? -18.031 -7.551 -15.141 1 98.25 322 PRO B N 1
ATOM 5535 C CA . PRO B 1 322 ? -17.328 -6.266 -15.195 1 98.25 322 PRO B CA 1
ATOM 5536 C C . PRO B 1 322 ? -18.266 -5.074 -15.266 1 98.25 322 PRO B C 1
ATOM 5538 O O . PRO B 1 322 ? -18.031 -4.047 -14.625 1 98.25 322 PRO B O 1
ATOM 5541 N N . ALA B 1 323 ? -19.312 -5.176 -16 1 98.25 323 ALA B N 1
ATOM 5542 C CA . ALA B 1 323 ? -20.281 -4.086 -16.109 1 98.25 323 ALA B CA 1
ATOM 5543 C C . ALA B 1 323 ? -20.953 -3.822 -14.758 1 98.25 323 ALA B C 1
ATOM 5545 O O . ALA B 1 323 ? -21.156 -2.668 -14.383 1 98.25 323 ALA B O 1
ATOM 5546 N N . ILE B 1 324 ? -21.312 -4.883 -14.055 1 98.12 324 ILE B N 1
ATOM 5547 C CA . ILE B 1 324 ?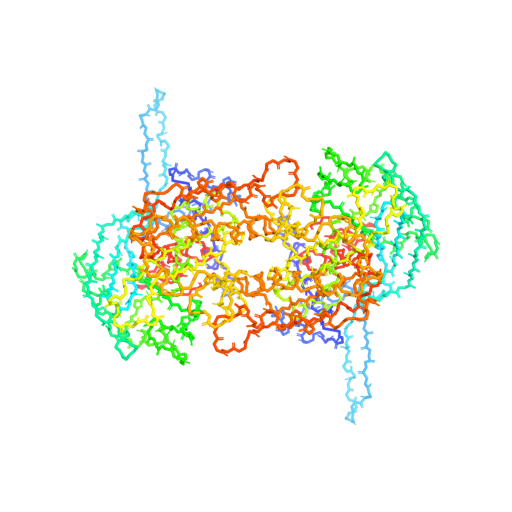 -21.938 -4.758 -12.742 1 98.12 324 ILE B CA 1
ATOM 5548 C C . ILE B 1 324 ? -20.969 -4.074 -11.773 1 98.12 324 ILE B C 1
ATOM 5550 O O . ILE B 1 324 ? -21.359 -3.193 -11.008 1 98.12 324 ILE B O 1
ATOM 5554 N N . PHE B 1 325 ? -19.688 -4.496 -11.805 1 98.5 325 PHE B N 1
ATOM 5555 C CA . PHE B 1 325 ? -18.672 -3.865 -10.969 1 98.5 325 PHE B CA 1
ATOM 5556 C C . PHE B 1 325 ? -18.562 -2.379 -11.281 1 98.5 325 PHE B C 1
ATOM 5558 O O . PHE B 1 325 ? -18.547 -1.546 -10.367 1 98.5 325 PHE B O 1
ATOM 5565 N N . THR B 1 326 ? -18.5 -2.043 -12.562 1 98.12 326 THR B N 1
ATOM 5566 C CA . THR B 1 326 ? -18.375 -0.655 -12.992 1 98.12 326 THR B CA 1
ATOM 5567 C C . THR B 1 326 ? -19.547 0.174 -12.484 1 98.12 326 THR B C 1
ATOM 5569 O O . THR B 1 326 ? -19.359 1.297 -12.008 1 98.12 326 THR B O 1
ATOM 5572 N N . GLU B 1 327 ? -20.703 -0.369 -12.586 1 97.12 327 GLU B N 1
ATOM 5573 C CA . GLU B 1 327 ? -21.922 0.302 -12.125 1 97.12 327 GLU B CA 1
ATOM 5574 C C . GLU B 1 327 ? -21.844 0.594 -10.633 1 97.12 327 GLU B C 1
ATOM 5576 O O . GLU B 1 327 ? -22.125 1.714 -10.195 1 97.12 327 GLU B O 1
ATOM 5581 N N . GLU B 1 328 ? -21.5 -0.407 -9.836 1 97.25 328 GLU B N 1
ATOM 5582 C CA . GLU B 1 328 ? -21.453 -0.245 -8.383 1 97.25 328 GLU B CA 1
ATOM 5583 C C . GLU B 1 328 ? -20.344 0.708 -7.965 1 97.25 328 GLU B C 1
ATOM 5585 O O . GLU B 1 328 ? -20.484 1.457 -6.996 1 97.25 328 GLU B O 1
ATOM 5590 N N . ILE B 1 329 ? -19.188 0.68 -8.648 1 97.62 329 ILE B N 1
ATOM 5591 C CA . ILE B 1 329 ? -18.094 1.601 -8.383 1 97.62 329 ILE B CA 1
ATOM 5592 C C . ILE B 1 329 ? -18.547 3.035 -8.633 1 97.62 329 ILE B C 1
ATOM 5594 O O . ILE B 1 329 ? -18.297 3.924 -7.816 1 97.62 329 ILE B O 1
ATOM 5598 N N . ARG B 1 330 ? -19.219 3.254 -9.727 1 96.5 330 ARG B N 1
ATOM 5599 C CA . ARG B 1 330 ? -19.75 4.578 -10.031 1 96.5 330 ARG B CA 1
ATOM 5600 C C . ARG B 1 330 ? -20.766 5.008 -8.984 1 96.5 330 ARG B C 1
ATOM 5602 O O . ARG B 1 330 ? -20.75 6.152 -8.523 1 96.5 330 ARG B O 1
ATOM 5609 N N . HIS B 1 331 ? -21.641 4.09 -8.633 1 95.19 331 HIS B N 1
ATOM 5610 C CA . HIS B 1 331 ? -22.688 4.375 -7.668 1 95.19 331 HIS B CA 1
ATOM 5611 C C . HIS B 1 331 ? -22.109 4.805 -6.328 1 95.19 331 HIS B C 1
ATOM 5613 O O . HIS B 1 331 ? -22.641 5.699 -5.668 1 95.19 331 HIS B O 1
ATOM 5619 N N . ASN B 1 332 ? -21.031 4.223 -5.941 1 95.62 332 ASN B N 1
ATOM 5620 C CA . ASN B 1 332 ? -20.406 4.477 -4.645 1 95.62 332 ASN B CA 1
ATOM 5621 C C . ASN B 1 332 ? -19.484 5.699 -4.695 1 95.62 332 ASN B C 1
ATOM 5623 O O . ASN B 1 332 ? -19.078 6.211 -3.652 1 95.62 332 ASN B O 1
ATOM 5627 N N . TRP B 1 333 ? -19.203 6.211 -5.816 1 93.75 333 TRP B N 1
ATOM 5628 C CA . TRP B 1 333 ? -18.25 7.301 -6.012 1 93.75 333 TRP B CA 1
ATOM 5629 C C . TRP B 1 333 ? -18.891 8.641 -5.66 1 93.75 333 TRP B C 1
ATOM 5631 O O . TRP B 1 333 ? -20 8.945 -6.086 1 93.75 333 TRP B O 1
ATOM 5641 N N . MET B 1 334 ? -18.203 9.461 -4.938 1 86.94 334 MET B N 1
ATOM 5642 C CA . MET B 1 334 ? -18.812 10.625 -4.312 1 86.94 334 MET B CA 1
ATOM 5643 C C . MET B 1 334 ? -18.672 11.859 -5.195 1 86.94 334 MET B C 1
ATOM 5645 O O . MET B 1 334 ? -19.312 12.883 -4.949 1 86.94 334 MET B O 1
ATOM 5649 N N . TYR B 1 335 ? -17.922 11.875 -6.227 1 87.31 335 TYR B N 1
ATOM 5650 C CA . TYR B 1 335 ? -17.625 13.07 -7.02 1 87.31 335 TYR B CA 1
ATOM 5651 C C . TYR B 1 335 ? -18.359 13.023 -8.359 1 87.31 335 TYR B C 1
ATOM 5653 O O . TYR B 1 335 ? -18.766 11.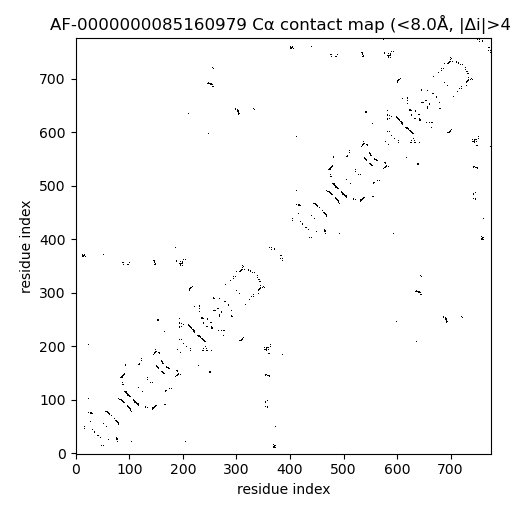953 -8.812 1 87.31 335 TYR B O 1
ATOM 5661 N N . PRO B 1 336 ? -18.453 14.18 -8.953 1 85.5 336 PRO B N 1
ATOM 5662 C CA . PRO B 1 336 ? -19.141 14.227 -10.25 1 85.5 336 PRO B CA 1
ATOM 5663 C C . PRO B 1 336 ? -18.328 13.57 -11.367 1 85.5 336 PRO B C 1
ATOM 5665 O O . PRO B 1 336 ? -18.906 13 -12.297 1 85.5 336 PRO B O 1
ATOM 5668 N N . SER B 1 337 ? -17.062 13.656 -11.266 1 87.12 337 SER B N 1
ATOM 5669 C CA . SER B 1 337 ? -16.219 13.023 -12.281 1 87.12 337 SER B CA 1
ATOM 5670 C C . SER B 1 337 ? -16.281 11.5 -12.188 1 87.12 337 SER B C 1
ATOM 5672 O O . SER B 1 337 ? -16.578 10.953 -11.117 1 87.12 337 SER B O 1
ATOM 5674 N N . ALA B 1 338 ? -16.125 10.891 -13.289 1 90.94 338 ALA B N 1
ATOM 5675 C CA . ALA B 1 338 ? -16.125 9.43 -13.281 1 90.94 338 ALA B CA 1
ATOM 5676 C C . ALA B 1 338 ? -14.945 8.883 -12.484 1 90.94 338 ALA B C 1
ATOM 5678 O O . ALA B 1 338 ? -13.844 9.422 -12.539 1 90.94 338 ALA B O 1
ATOM 5679 N N . PRO B 1 339 ? -15.289 7.848 -11.727 1 91.56 339 PRO B N 1
ATOM 5680 C CA . PRO B 1 339 ? -14.148 7.195 -11.07 1 91.56 339 PRO B CA 1
ATOM 5681 C C . PRO B 1 339 ? -13.133 6.641 -12.07 1 91.56 339 PRO B C 1
ATOM 5683 O O . PRO B 1 339 ? -13.516 6.164 -13.141 1 91.56 339 PRO B O 1
ATOM 5686 N N . ALA B 1 340 ? -11.922 6.738 -11.805 1 90.62 340 ALA B N 1
ATOM 5687 C CA . ALA B 1 340 ? -10.859 6.277 -12.688 1 90.62 340 ALA B CA 1
ATOM 5688 C C . ALA B 1 340 ? -10.477 4.832 -12.383 1 90.62 340 ALA B C 1
ATOM 5690 O O . ALA B 1 340 ? -9.383 4.562 -11.891 1 90.62 340 ALA B O 1
ATOM 5691 N N . CYS B 1 341 ? -11.344 3.859 -12.68 1 96.81 341 CYS B N 1
ATOM 5692 C CA . CYS B 1 341 ? -11.094 2.439 -12.461 1 96.81 341 CYS B CA 1
ATOM 5693 C C . CYS B 1 341 ? -11.703 1.6 -13.578 1 96.81 341 CYS B C 1
ATOM 5695 O O . CYS B 1 341 ? -12.852 1.801 -13.961 1 96.81 341 CYS B O 1
ATOM 5697 N N . GLU B 1 342 ? -10.953 0.744 -14.086 1 97.12 342 GLU B N 1
ATOM 5698 C CA . GLU B 1 342 ? -11.414 -0.194 -15.102 1 97.12 342 GLU B CA 1
ATOM 5699 C C . GLU B 1 342 ? -11.602 -1.593 -14.523 1 97.12 342 GLU B C 1
ATOM 5701 O O . GLU B 1 342 ? -10.727 -2.1 -13.812 1 97.12 342 GLU B O 1
ATOM 5706 N N . SER B 1 343 ? -12.758 -2.201 -14.766 1 97.94 343 SER B N 1
ATOM 5707 C CA . SER B 1 343 ? -13.016 -3.588 -14.391 1 97.94 343 SER B CA 1
ATOM 5708 C C . SER B 1 343 ? -12.984 -4.504 -15.609 1 97.94 343 SER B C 1
ATOM 5710 O O . SER B 1 343 ? -13.648 -4.234 -16.609 1 97.94 343 SER B O 1
ATOM 5712 N N . THR B 1 344 ? -12.219 -5.531 -15.594 1 97.38 344 THR B N 1
ATOM 5713 C CA . THR B 1 344 ? -12.125 -6.469 -16.703 1 97.38 344 THR B CA 1
ATOM 5714 C C . THR B 1 344 ? -11.938 -7.895 -16.203 1 97.38 344 THR B C 1
ATOM 5716 O O . THR B 1 344 ? -11.461 -8.102 -15.078 1 97.38 344 THR B O 1
ATOM 5719 N N . TYR B 1 345 ? -12.352 -8.852 -16.984 1 97.06 345 TYR B N 1
ATOM 5720 C CA . TYR B 1 345 ? -11.984 -10.234 -16.703 1 97.06 345 TYR B CA 1
ATOM 5721 C C . TYR B 1 345 ? -10.484 -10.438 -16.828 1 97.06 345 TYR B C 1
ATOM 5723 O O . TYR B 1 345 ? -9.812 -9.734 -17.578 1 97.06 345 TYR B O 1
ATOM 5731 N N . SER B 1 346 ? -10.031 -11.312 -15.969 1 94.31 346 SER B N 1
ATOM 5732 C CA . SER B 1 346 ? -8.648 -11.742 -16.156 1 94.31 346 SER B CA 1
ATOM 5733 C C . SER B 1 346 ? -8.461 -12.461 -17.484 1 94.31 346 SER B C 1
ATOM 5735 O O . SER B 1 346 ? -9.391 -13.094 -17.984 1 94.31 346 SER B O 1
ATOM 5737 N N . THR B 1 347 ? -7.379 -12.336 -18.141 1 84.81 347 THR B N 1
ATOM 5738 C CA . THR B 1 347 ? -7.117 -12.992 -19.422 1 84.81 347 THR B CA 1
ATOM 5739 C C . THR B 1 347 ? -6.488 -14.367 -19.203 1 84.81 347 THR B C 1
ATOM 5741 O O . THR B 1 347 ? -6.293 -15.133 -20.141 1 84.81 347 THR B O 1
ATOM 5744 N N . LEU B 1 348 ? -6.34 -14.789 -18 1 88.5 348 LEU B N 1
ATOM 5745 C CA . LEU B 1 348 ? -5.625 -16.031 -17.688 1 88.5 348 LEU B CA 1
ATOM 5746 C C . LEU B 1 348 ? -6.594 -17.203 -17.562 1 88.5 348 LEU B C 1
ATOM 5748 O O . LEU B 1 348 ? -6.188 -18.359 -17.672 1 88.5 348 LEU B O 1
ATOM 5752 N N . GLY B 1 349 ? -7.895 -16.906 -17.297 1 87.75 349 GLY B N 1
ATOM 5753 C CA . GLY B 1 349 ? -8.922 -17.938 -17.281 1 87.75 349 GLY B CA 1
ATOM 5754 C C . GLY B 1 349 ? -8.68 -19 -16.219 1 87.75 349 GLY B C 1
ATOM 5755 O O . GLY B 1 349 ? -8.438 -18.672 -15.062 1 87.75 349 GLY B O 1
ATOM 5756 N N . GLU B 1 350 ? -8.82 -20.266 -16.625 1 87.31 350 GLU B N 1
ATOM 5757 C CA . GLU B 1 350 ? -8.695 -21.406 -15.703 1 87.31 350 GLU B CA 1
ATOM 5758 C C . GLU B 1 350 ? -7.258 -21.547 -15.203 1 87.31 350 GLU B C 1
ATOM 5760 O O . GLU B 1 350 ? -7.004 -22.281 -14.242 1 87.31 350 GLU B O 1
ATOM 5765 N N . LYS B 1 351 ? -6.328 -20.891 -15.797 1 93.56 351 LYS B N 1
ATOM 5766 C CA . LYS B 1 351 ? -4.914 -20.984 -15.438 1 93.56 351 LYS B CA 1
ATOM 5767 C C . LYS B 1 351 ? -4.531 -19.891 -14.445 1 93.56 351 LYS B C 1
ATOM 5769 O O . LYS B 1 351 ? -3.367 -19.781 -14.047 1 93.56 351 LYS B O 1
ATOM 5774 N N . ALA B 1 352 ? -5.477 -19.109 -14.023 1 94.5 352 ALA B N 1
ATOM 5775 C CA . ALA B 1 352 ? -5.164 -17.891 -13.297 1 94.5 352 ALA B CA 1
ATOM 5776 C C . ALA B 1 352 ? -4.266 -18.172 -12.094 1 94.5 352 ALA B C 1
ATOM 5778 O O . ALA B 1 352 ? -3.229 -17.531 -11.922 1 94.5 352 ALA B O 1
ATOM 5779 N N . VAL B 1 353 ? -4.594 -19.172 -11.32 1 97.75 353 VAL B N 1
ATOM 5780 C CA . VAL B 1 353 ? -3.846 -19.438 -10.094 1 97.75 353 VAL B CA 1
ATOM 5781 C C . VAL B 1 353 ? -2.527 -20.125 -10.43 1 97.75 353 VAL B C 1
ATOM 5783 O O . VAL B 1 353 ? -1.462 -19.688 -9.984 1 97.75 353 VAL B O 1
ATOM 5786 N N . SER B 1 354 ? -2.551 -21.188 -11.281 1 98.38 354 SER B N 1
ATOM 5787 C CA . SER B 1 354 ? -1.328 -21.906 -11.625 1 98.38 354 SER B CA 1
ATOM 5788 C C . SER B 1 354 ? -0.365 -21.016 -12.406 1 98.38 354 SER B C 1
ATOM 5790 O O . SER B 1 354 ? 0.83 -20.969 -12.102 1 98.38 354 SER B O 1
ATOM 5792 N N . TYR B 1 355 ? -0.87 -20.312 -13.383 1 98.06 355 TYR B N 1
ATOM 5793 C CA . TYR B 1 355 ? -0.03 -19.344 -14.094 1 98.06 355 TYR B CA 1
ATOM 5794 C C . TYR B 1 355 ? 0.506 -18.281 -13.141 1 98.06 355 TYR B C 1
ATOM 5796 O O . TYR B 1 355 ? 1.672 -17.891 -13.234 1 98.06 355 TYR B O 1
ATOM 5804 N N . GLY B 1 356 ? -0.361 -17.766 -12.266 1 98.44 356 GLY B N 1
ATOM 5805 C CA . GLY B 1 356 ? 0.064 -16.797 -11.273 1 98.44 356 GLY B CA 1
ATOM 5806 C C . GLY B 1 356 ? 1.17 -17.297 -10.367 1 98.44 356 GLY B C 1
ATOM 5807 O O . GLY B 1 356 ? 2.078 -16.547 -10 1 98.44 356 GLY B O 1
ATOM 5808 N N . ALA B 1 357 ? 1.057 -18.516 -9.977 1 98.56 357 ALA B N 1
ATOM 5809 C CA . ALA B 1 357 ? 2.104 -19.141 -9.164 1 98.56 357 ALA B CA 1
ATOM 5810 C C . ALA B 1 357 ? 3.438 -19.141 -9.906 1 98.56 357 ALA B C 1
ATOM 5812 O O . ALA B 1 357 ? 4.477 -18.828 -9.32 1 98.56 357 ALA B O 1
ATOM 5813 N N . ALA B 1 358 ? 3.438 -19.5 -11.18 1 98.25 358 ALA B N 1
ATOM 5814 C CA . ALA B 1 358 ? 4.637 -19.391 -12 1 98.25 358 ALA B CA 1
ATOM 5815 C C . ALA B 1 358 ? 5.074 -17.922 -12.125 1 98.25 358 ALA B C 1
ATOM 5817 O O . ALA B 1 358 ? 6.27 -17.625 -12.078 1 98.25 358 ALA B O 1
ATOM 5818 N N . GLY B 1 359 ? 4.062 -17.109 -12.258 1 96.5 359 GLY B N 1
ATOM 5819 C CA . GLY B 1 359 ? 4.305 -15.68 -12.391 1 96.5 359 GLY B CA 1
ATOM 5820 C C . GLY B 1 359 ? 5.027 -15.086 -11.195 1 96.5 359 GLY B C 1
ATOM 5821 O O . GLY B 1 359 ? 5.801 -14.141 -11.344 1 96.5 359 GLY B O 1
ATOM 5822 N N . MET B 1 360 ? 4.73 -15.602 -10.031 1 96.06 360 MET B N 1
ATOM 5823 C CA . MET B 1 360 ? 5.426 -15.18 -8.82 1 96.06 360 MET B CA 1
ATOM 5824 C C . MET B 1 360 ? 6.938 -15.273 -8.992 1 96.06 360 MET B C 1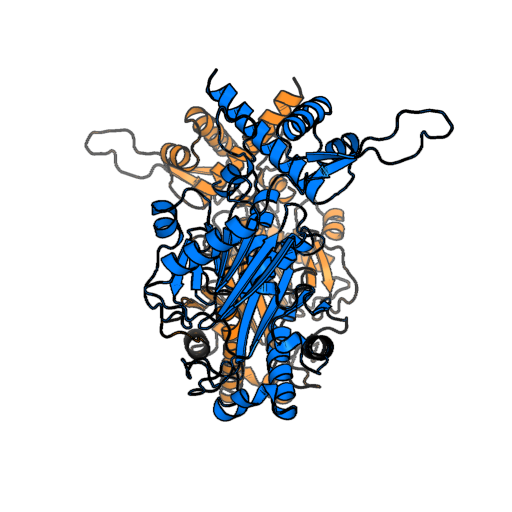
ATOM 5826 O O . MET B 1 360 ? 7.66 -14.336 -8.656 1 96.06 360 MET B O 1
ATOM 5830 N N . LEU B 1 361 ? 7.457 -16.328 -9.562 1 96 361 LEU B N 1
ATOM 5831 C CA . LEU B 1 361 ? 8.883 -16.516 -9.812 1 96 361 LEU B CA 1
ATOM 5832 C C . LEU B 1 361 ? 9.359 -15.602 -10.938 1 96 361 LEU B C 1
ATOM 5834 O O . LEU B 1 361 ? 10.383 -14.93 -10.812 1 96 361 LEU B O 1
ATOM 5838 N N . LEU B 1 362 ? 8.586 -15.578 -12.031 1 94.75 362 LEU B N 1
ATOM 5839 C CA . LEU B 1 362 ? 8.945 -14.742 -13.172 1 94.75 362 LEU B CA 1
ATOM 5840 C C . LEU B 1 362 ? 9.109 -13.281 -12.75 1 94.75 362 LEU B C 1
ATOM 5842 O O . LEU B 1 362 ? 10.109 -12.641 -13.086 1 94.75 362 LEU B O 1
ATOM 5846 N N . TYR B 1 363 ? 8.133 -12.883 -12.023 1 93.5 363 TYR B N 1
ATOM 5847 C CA . TYR B 1 363 ? 8.141 -11.484 -11.602 1 93.5 363 TYR B CA 1
ATOM 5848 C C . TYR B 1 363 ? 9.305 -11.211 -10.664 1 93.5 363 TYR B C 1
ATOM 5850 O O . TYR B 1 363 ? 9.969 -10.18 -10.781 1 93.5 363 TYR B O 1
ATOM 5858 N N . ARG B 1 364 ? 9.539 -12.055 -9.773 1 91.44 364 ARG B N 1
ATOM 5859 C CA . ARG B 1 364 ? 10.625 -11.898 -8.82 1 91.44 364 ARG B CA 1
ATOM 5860 C C . ARG B 1 364 ? 11.977 -11.859 -9.523 1 91.44 364 ARG B C 1
ATOM 5862 O O . ARG B 1 364 ? 12.852 -11.07 -9.164 1 91.44 364 ARG B O 1
ATOM 5869 N N . ILE B 1 365 ? 12.195 -12.648 -10.492 1 92.75 365 ILE B N 1
ATOM 5870 C CA . ILE B 1 365 ? 13.445 -12.734 -11.234 1 92.75 365 ILE B CA 1
ATOM 5871 C C . ILE B 1 365 ? 13.711 -11.406 -11.945 1 92.75 365 ILE B C 1
ATOM 5873 O O . ILE B 1 365 ? 14.797 -10.836 -11.828 1 92.75 365 ILE B O 1
ATOM 5877 N N . PHE B 1 366 ? 12.703 -10.891 -12.555 1 93 366 PHE B N 1
ATOM 5878 C CA . PHE B 1 366 ? 12.922 -9.766 -13.445 1 93 366 PHE B CA 1
ATOM 5879 C C . PHE B 1 366 ? 12.789 -8.445 -12.695 1 93 366 PHE B C 1
ATOM 5881 O O . PHE B 1 366 ? 13.086 -7.379 -13.25 1 93 366 PHE B O 1
ATOM 5888 N N . THR B 1 367 ? 12.406 -8.57 -11.453 1 90.25 367 THR B N 1
ATOM 5889 C CA . THR B 1 367 ? 12.359 -7.34 -10.672 1 90.25 367 THR B CA 1
ATOM 5890 C C . THR B 1 367 ? 13.406 -7.363 -9.562 1 90.25 367 THR B C 1
ATOM 5892 O O . THR B 1 367 ? 13.461 -6.457 -8.727 1 90.25 367 THR B O 1
ATOM 5895 N N . SER B 1 368 ? 14.211 -8.352 -9.578 1 90.38 368 SER B N 1
ATOM 5896 C CA . SER B 1 368 ? 15.297 -8.438 -8.602 1 90.38 368 SER B CA 1
ATOM 5897 C C . SER B 1 368 ? 16.266 -7.277 -8.758 1 90.38 368 SER B C 1
ATOM 5899 O O . SER B 1 368 ? 16.484 -6.785 -9.875 1 90.38 368 SER B O 1
ATOM 5901 N N . SER B 1 369 ? 16.875 -6.906 -7.625 1 90 369 SER B N 1
ATOM 5902 C CA . SER B 1 369 ? 17.844 -5.82 -7.664 1 90 369 SER B CA 1
ATOM 5903 C C . SER B 1 369 ? 19.25 -6.336 -8.008 1 90 369 SER B C 1
ATOM 5905 O O . SER B 1 369 ? 20.141 -5.555 -8.32 1 90 369 SER B O 1
ATOM 5907 N N . HIS B 1 370 ? 19.438 -7.633 -7.91 1 90.75 370 HIS B N 1
ATOM 5908 C CA . HIS B 1 370 ? 20.734 -8.242 -8.156 1 90.75 370 HIS B CA 1
ATOM 5909 C C . HIS B 1 370 ? 20.609 -9.5 -9 1 90.75 370 HIS B C 1
ATOM 5911 O O . HIS B 1 370 ? 19.766 -10.352 -8.719 1 90.75 370 HIS B O 1
ATOM 5917 N N . LEU B 1 371 ? 21.359 -9.555 -10 1 92.31 371 LEU B N 1
ATOM 5918 C CA . LEU B 1 371 ? 21.516 -10.758 -10.812 1 92.31 371 LEU B CA 1
ATOM 5919 C C . LEU B 1 371 ? 22.969 -11.18 -10.883 1 92.31 371 LEU B C 1
ATOM 5921 O O . LEU B 1 371 ? 23.766 -10.586 -11.617 1 92.31 371 LEU B O 1
ATOM 5925 N N . PRO B 1 372 ? 23.344 -12.188 -10.102 1 89.25 372 PRO B N 1
ATOM 5926 C CA . PRO B 1 372 ? 24.75 -12.602 -10.047 1 89.25 372 PRO B CA 1
ATOM 5927 C C . PRO B 1 372 ? 25.219 -13.25 -11.344 1 89.25 372 PRO B C 1
ATOM 5929 O O . PRO B 1 372 ? 25.094 -14.461 -11.523 1 89.25 372 PRO B O 1
ATOM 5932 N N . VAL B 1 373 ? 25.922 -12.523 -12.117 1 88.38 373 VAL B N 1
ATOM 5933 C CA . VAL B 1 373 ? 26.297 -12.984 -13.445 1 88.38 373 VAL B CA 1
ATOM 5934 C C . VAL B 1 373 ? 27.766 -13.406 -13.438 1 88.38 373 VAL B C 1
ATOM 5936 O O . VAL B 1 373 ? 28.266 -13.984 -14.414 1 88.38 373 VAL B O 1
ATOM 5939 N N . ASP B 1 374 ? 28.547 -13.078 -12.391 1 81.19 374 ASP B N 1
ATOM 5940 C CA . ASP B 1 374 ? 29.969 -13.367 -12.383 1 81.19 374 ASP B CA 1
ATOM 5941 C C . ASP B 1 374 ? 30.297 -14.484 -11.391 1 81.19 374 ASP B C 1
ATOM 5943 O O . ASP B 1 374 ? 31.469 -14.727 -11.094 1 81.19 374 ASP B O 1
ATOM 5947 N N . LEU B 1 375 ? 29.375 -14.898 -10.75 1 70.06 375 LEU B N 1
ATOM 5948 C CA . LEU B 1 375 ? 29.703 -15.938 -9.773 1 70.06 375 LEU B CA 1
ATOM 5949 C C . LEU B 1 375 ? 30.297 -17.156 -10.461 1 70.06 375 LEU B C 1
ATOM 5951 O O . LEU B 1 375 ? 29.859 -17.531 -11.555 1 70.06 375 LEU B O 1
ATOM 5955 N N . GLU B 1 376 ? 31.625 -17.297 -9.992 1 59.56 376 GLU B N 1
ATOM 5956 C CA . GLU B 1 376 ? 32.406 -18.469 -10.398 1 59.56 376 GLU B CA 1
ATOM 5957 C C . GLU B 1 376 ? 31.781 -19.766 -9.898 1 59.56 376 GLU B C 1
ATOM 5959 O O . GLU B 1 376 ? 31.312 -19.828 -8.758 1 59.56 376 GLU B O 1
ATOM 5964 N N . GLY B 1 377 ? 30.984 -20.625 -10.758 1 58.31 377 GLY B N 1
ATOM 5965 C CA . GLY B 1 377 ? 30.438 -21.938 -10.453 1 58.31 377 GLY B CA 1
ATOM 5966 C C . GLY B 1 377 ? 29.203 -22.266 -11.266 1 58.31 377 GLY B C 1
ATOM 5967 O O . GLY B 1 377 ? 28.828 -21.516 -12.18 1 58.31 377 GLY B O 1
ATOM 5968 N N . GLU B 1 378 ? 28.703 -23.469 -11.016 1 62.81 378 GLU B N 1
ATOM 5969 C CA . GLU B 1 378 ? 27.672 -24.188 -11.75 1 62.81 378 GLU B CA 1
ATOM 5970 C C . GLU B 1 378 ? 26.281 -23.703 -11.359 1 62.81 378 GLU B C 1
ATOM 5972 O O . GLU B 1 378 ? 25.266 -24.219 -11.852 1 62.81 378 GLU B O 1
ATOM 5977 N N . GLN B 1 379 ? 26.297 -22.453 -10.672 1 78.88 379 GLN B N 1
ATOM 5978 C CA . GLN B 1 379 ? 24.922 -22.141 -10.273 1 78.88 379 GLN B CA 1
ATOM 5979 C C . GLN B 1 379 ? 24.266 -21.188 -11.258 1 78.88 379 GLN B C 1
ATOM 5981 O O . GLN B 1 379 ? 24.906 -20.234 -11.734 1 78.88 379 GLN B O 1
ATOM 5986 N N . ASP B 1 380 ? 23.141 -21.547 -11.695 1 86.19 380 ASP B N 1
ATOM 5987 C CA . ASP B 1 380 ? 22.344 -20.75 -12.633 1 86.19 380 ASP B CA 1
ATOM 5988 C C . ASP B 1 380 ? 22 -19.375 -12.047 1 86.19 380 ASP B C 1
ATOM 5990 O O . ASP B 1 380 ? 21.469 -19.281 -10.945 1 86.19 380 ASP B O 1
ATOM 5994 N N . PRO B 1 381 ? 22.359 -18.312 -12.742 1 86.81 381 PRO B N 1
ATOM 5995 C CA . PRO B 1 381 ? 22.156 -16.969 -12.211 1 86.81 381 PRO B CA 1
ATOM 5996 C C . PRO B 1 381 ? 20.703 -16.672 -11.852 1 86.81 381 PRO B C 1
ATOM 5998 O O . PRO B 1 381 ? 20.438 -15.961 -10.891 1 86.81 381 PRO B O 1
ATOM 6001 N N . LEU B 1 382 ? 19.781 -17.188 -12.609 1 89.44 382 LEU B N 1
ATOM 6002 C CA . LEU B 1 382 ? 18.375 -16.938 -12.32 1 89.44 382 LEU B CA 1
ATOM 6003 C C . LEU B 1 382 ? 17.938 -17.641 -11.031 1 89.44 382 LEU B C 1
ATOM 6005 O O . LEU B 1 382 ? 17.188 -17.078 -10.242 1 89.44 382 LEU B O 1
ATOM 6009 N N . VAL B 1 383 ? 18.469 -18.797 -10.844 1 86.69 383 VAL B N 1
ATOM 6010 C CA . VAL B 1 383 ? 18.172 -19.547 -9.633 1 86.69 383 VAL B CA 1
ATOM 6011 C C . VAL B 1 383 ? 18.75 -18.828 -8.422 1 86.69 383 VAL B C 1
ATOM 6013 O O . VAL B 1 383 ? 18.078 -18.703 -7.387 1 86.69 383 VAL B O 1
ATOM 6016 N N . LEU B 1 384 ? 19.891 -18.281 -8.609 1 80.94 384 LEU B N 1
ATOM 6017 C CA . LEU B 1 384 ? 20.531 -17.547 -7.527 1 80.94 384 LEU B CA 1
ATOM 6018 C C . LEU B 1 384 ? 19.75 -16.281 -7.203 1 80.94 384 LEU B C 1
ATOM 6020 O O . LEU B 1 384 ? 19.641 -15.883 -6.039 1 80.94 384 LEU B O 1
ATOM 6024 N N . ALA B 1 385 ? 19.203 -15.672 -8.203 1 82.94 385 ALA B N 1
ATOM 6025 C CA . ALA B 1 385 ? 18.438 -14.438 -8.023 1 82.94 385 ALA B CA 1
ATOM 6026 C C . ALA B 1 385 ? 17.188 -14.68 -7.191 1 82.94 385 ALA B C 1
ATOM 6028 O O . ALA B 1 385 ? 16.719 -13.789 -6.484 1 82.94 385 ALA B O 1
ATOM 6029 N N . LEU B 1 386 ? 16.609 -15.852 -7.25 1 83.81 386 LEU B N 1
ATOM 6030 C CA . LEU B 1 386 ? 15.391 -16.203 -6.523 1 83.81 386 LEU B CA 1
ATOM 6031 C C . LEU B 1 386 ? 15.672 -16.344 -5.031 1 83.81 386 LEU B C 1
ATOM 6033 O O . LEU B 1 386 ? 14.75 -16.281 -4.211 1 83.81 386 LEU B O 1
ATOM 6037 N N . HIS B 1 387 ? 16.969 -16.5 -4.738 1 75.62 387 HIS B N 1
ATOM 6038 C CA . HIS B 1 387 ? 17.344 -16.656 -3.336 1 75.62 387 HIS B CA 1
ATOM 6039 C C . HIS B 1 387 ? 17.703 -15.32 -2.707 1 75.62 387 HIS B C 1
ATOM 6041 O O . HIS B 1 387 ? 17.875 -15.227 -1.49 1 75.62 387 HIS B O 1
ATOM 6047 N N . LEU B 1 388 ? 17.859 -14.336 -3.576 1 69 388 LEU B N 1
ATOM 6048 C CA . LEU B 1 388 ? 18.281 -13.023 -3.098 1 69 388 LEU B CA 1
ATOM 6049 C C . LEU B 1 388 ? 17.078 -12.117 -2.881 1 69 388 LEU B C 1
ATOM 6051 O O . LEU B 1 388 ? 16.125 -12.141 -3.668 1 69 388 LEU B O 1
#

InterPro domains:
  IPR000600 ROK family [PF00480] (87-255)
  IPR000600 ROK family [PTHR18964] (12-256)
  IPR011991 ArsR-like helix-turn-helix domain [cd00090] (18-65)
  IPR036388 Winged helix-like DNA-binding domain superfamily [G3DSA:1.10.10.10] (12-80)
  IPR036390 Winged helix DNA-binding domain superfamily [SSF46785] (12-76)
  IPR043129 ATPase, nucleotide binding domain [SSF53067] (84-364)

Nearest PDB structures (foldseek):
  5f7q-assembly1_J  TM=8.220E-01  e=6.226E-23  Listeria monocytogenes EGD-e
  5f7q-assembly1_C  TM=7.943E-01  e=1.904E-22  Listeria monocytogenes EGD-e
  2hoe-assembly1_A  TM=7.584E-01  e=1.419E-22  Thermotoga maritima
  1z05-assembly1_A-2  TM=7.279E-01  e=3.859E-22  Vibrio cholerae O1 biovar El Tor str. N16961
  4ija-assembly1_B  TM=7.352E-01  e=6.845E-20  Staphylococcus aureus subsp. aureus N315